Protein AF-0000000072582279 (afdb_homodimer)

Organism: Leptospira interrogans serogroup Icterohaemorrhagiae serovar Lai (strain 56601) (NCBI:txid189518)

Foldseek 3Di:
DPQFAEEEAEVQDDDPQCCLAPLQHDLQCADLEQHGNVVQCCLVRVNHAYEYDYNDPLSVVSHCVVVVSHYHDPPDDGDYYDDSVCSRLLNSLVCHQVRNVVCCVRPPVQVVQQVVDDPPPDLEEEADDPNLEGAGPQEAEEHQEYEYQNPGHDHHDHHEYEYHCEYHYDPEYAEHCEYEYQAYEEEREYAYYHEADHAYEYREYHEECEYDHEHEYHYSEYEHHQEYEEHHEYWAFADPVLDFDWADDPPDIDTSPGRGHTEYHYYQEYEYHQEYEYHRAYEGANEYEDDNYDGHYHFHQQYYPPRDGNDLVVSQVVVQVSQVVVPHGQDPSSNVSSVVRCCVGPVD/DPQFAEEEAEVQDDDPQCCLAPLQHDLQCADLEQHGNVVLCCLVRVNHAYEYDYNDPLSVVSHCVVVVSHYHDPPDDGDYYDDSVCSRLLNSLVCHQVRNVSCCVRPPVQVVQQVVDDPPPPLEEEADDPNLEGAGPQEAEEHQEYEYQNPHHDHHDHHEYEYHCEYAYDPEYAEHLEYEYQADEEEREYAYYNEADHAYEYSEYHEECEYPHAHEYHYSEYEHEQEYAEHREYWAFADPVLDFDWADDPPDIDTSPHRGHTEYHYYQEYEYHQEYEYHRAYEGANAYEDDNYDGHYHFHQQYYPVRDGNDLVVSQVVVQVSQVVVPHGQDPSSNVSSVVSCCVGPVD

Solvent-accessible surface area (backbone atoms only — not comparable to full-atom values): 34045 Å² total; per-residue (Å²): 125,84,80,65,46,33,34,33,43,66,48,63,64,77,58,90,70,37,49,47,71,33,74,86,44,58,69,48,69,45,63,49,26,77,41,21,53,54,56,47,48,43,62,75,34,71,82,34,47,45,25,41,43,48,72,46,64,66,57,40,52,40,49,40,67,79,36,70,89,47,39,73,58,80,87,65,90,62,68,41,73,53,71,65,68,63,58,26,57,57,44,29,57,72,36,22,45,60,33,34,56,51,33,58,74,55,36,63,71,60,43,59,54,48,76,69,46,73,81,65,93,53,63,50,46,72,45,63,53,66,88,37,52,39,61,34,86,64,32,45,74,34,50,59,22,37,37,30,27,73,74,26,40,32,40,38,30,51,49,20,38,34,35,46,64,20,38,44,30,18,24,31,35,38,25,40,50,16,37,39,42,50,20,41,36,36,50,32,28,25,39,29,37,47,20,34,39,15,19,38,38,30,25,30,39,37,29,39,47,19,32,38,52,38,51,34,38,43,29,42,26,41,38,29,35,47,23,40,45,28,49,45,25,28,37,33,26,57,46,92,63,60,44,67,38,54,33,37,52,87,92,42,76,42,76,57,82,32,43,64,36,5,36,42,37,8,36,48,19,36,39,36,62,48,23,33,33,34,51,23,17,25,38,18,35,44,16,36,45,49,50,66,65,49,63,45,56,41,60,57,25,29,33,41,76,76,70,39,69,48,56,64,69,58,50,55,52,51,52,41,55,59,31,47,78,71,78,42,75,77,48,69,52,55,50,50,45,50,49,54,49,44,50,68,70,60,74,102,126,83,79,64,45,33,34,33,42,67,48,62,65,77,58,90,69,36,50,48,69,34,73,84,44,58,67,49,70,45,64,49,27,76,41,22,52,54,57,48,48,42,61,74,36,72,83,33,48,45,26,40,41,47,71,48,65,66,57,40,51,39,49,40,67,76,36,70,88,47,38,74,59,81,88,63,90,61,68,41,72,54,70,64,66,63,58,27,56,59,45,28,56,71,36,22,46,59,34,34,57,52,32,57,72,56,36,62,72,61,42,57,54,48,76,70,46,74,81,64,93,52,59,50,46,73,44,61,52,66,86,37,54,38,59,31,86,65,34,44,71,33,51,60,22,37,38,30,28,72,74,25,41,32,40,39,29,50,47,20,37,35,37,44,61,20,38,44,31,19,26,31,34,38,27,40,52,16,37,38,43,46,18,42,36,36,50,33,28,25,40,28,36,47,21,32,38,15,18,38,36,29,26,31,37,38,27,39,48,20,33,37,49,39,50,35,38,45,27,40,26,40,37,27,36,47,23,39,43,27,49,47,24,28,38,33,26,57,46,95,81,62,45,69,36,52,33,35,51,86,93,43,76,41,77,55,82,31,43,62,34,5,36,40,36,8,35,49,18,33,38,35,58,48,23,35,34,36,53,24,16,26,38,20,34,44,16,36,46,51,50,66,66,49,61,44,57,42,60,60,27,28,35,39,75,77,68,40,66,48,54,64,69,59,48,54,50,31,51,40,54,59,31,47,78,72,77,40,77,78,46,71,53,56,49,50,46,50,50,52,49,43,50,68,70,62,74,105

Radius of gyration: 28.34 Å; Cα contacts (8 Å, |Δi|>4): 1858; chains: 2; bounding box: 59×90×63 Å

pLDDT: mean 94.32, std 7.78, range [50.06, 98.88]

InterPro domains:
  IPR011004 Trimeric LpxA-like superfamily [SSF51161] (150-289)
  IPR023917 UDP-GlcNAc diphosphorylase/GlcNAc-1-P N-acetyltransferase, GlmU, bacterial-type [TIGR03991] (89-342)
  IPR050065 Bifunctional protein GlmU-like [PTHR43584] (123-325)

Secondary structure (DSSP, 8-state):
-----EEEEEESS--TTTGGG-SSS-GGGSBSSSSBHHHHHHHH-TT-EEEEEESSHHHHHHHHHH-TTSEE--S---SEEE-SGGGSHHHHHHHHHHHHHHHHHH-HHHHHHHTT------SEEEES-GGGEEE-TT-EE-TTEEEE-SSS-EEE-TT-EE-TT-EEESSEEE-TT-EEEEEEEESSEEE-TT-EEEEEEES-EE-TT-EE-SSSEEES-EE-SS-EEPTT-EE--B-TT-PPPEEEETTEEEE-S-SB--EEE-TT-EEPTT-EEPTTEEE-TT-EE--SEE-SEE-TTEETTTTEEPPHHHHHHHHHHHHHTTT----HHHHHHHHHHHHHHT--/-----EEEEEESS--TTTGGG-SSS-GGGSBSSSSBHHHHHHHH-TT-EEEEEESSHHHHHHHHHH-TTSEE--S---SEEE-SGGGSHHHHHHHHHHHHHHHHHH-HHHHHHHTT------SSEEES-GGGEEE-TT-EE-TT-EEE-SSS-EEE-TT-EE-TT-EEESSEEE-TT-EEEEEEEESSEEE-TT-EEEEEEES-EE-TT-EE-SSSEEES-EE-SS-EEPTT-EE--B-TT-PPPEEEETTEEEE-S-SB--EEE-TT-EE-TT-EEPTTEEE-TT-EE--SEE-SEE-TTEETTTTEEPPHHHHHHHHHHHHHTTT----HHHHHHHHHHHHHHT--

Sequence (696 aa):
MPKVQRILIDEREVPAGLRSLTRIRSFSEIRNGILNTIQRTKEIYQDAKIFYAHSNSAFQQAFLERNPKLLPYDEKDVDLILSSESCLPWNSIDGIAKNIEVDLELSKDVRKWIRKLKVKSNHFHVVGKSKHLHVHPSATVYPGVVFDTTSGPVIVDKDVKITSFSFIEGPVYIGPNSHIDNARITGATSIGTTCRIGGEVGTCLIGDFTNKHHEGFLGHSVLGNWVNIGALATTSDLKNNYGVVKIREEQDECITGSIKFGSVIGDYCKIAIGVMLNTGTVIDFGSNVVSSRIGGYISPFTWAESGQPYILDLFLRDARKIMARRNRELTLSETELIRILYESKVKKMPKVQRILIDEREVPAGLRSLTRIRSFSEIRNGILNTIQRTKEIYQDAKIFYAHSNSAFQQAFLERNPKLLPYDEKDVDLILSSESCLPWNSIDGIAKNIEVDLELSKDVRKWIRKLKVKSNHFHVVGKSKHLHVHPSATVYPGVVFDTTSGPVIVDKDVKITSFSFIEGPVYIGPNSHIDNARITGATSIGTTCRIGGEVGTCLIGDFTNKHHEGFLGHSVLGNWVNIGALATTSDLKNNYGVVKIREEQDECITGSIKFGSVIGDYCKIAIGVMLNTGTVIDFGSNVVSSRIGGYISPFTWAESGQPYILDLFLRDARKIMARRNRELTLSETELIRILYESKVKK

Nearest PDB structures (foldseek):
  5z09-assembly2_E-2  TM=6.503E-01  e=3.707E-10  Sulfurisphaera tokodaii str. 7
  5z0a-assembly2_C-3  TM=6.595E-01  e=1.941E-10  Sulfurisphaera tokodaii str. 7
  5z0a-assembly2_F  TM=6.295E-01  e=1.672E-10  Sulfurisphaera tokodaii str. 7
  5z09-assembly1_F-3  TM=6.199E-01  e=1.757E-10  Sulfurisphaera tokodaii str. 7
  5z0a-assembly1_E-2  TM=6.309E-01  e=2.253E-10  Sulfurisphaera tokodaii str. 7

Structure (mmCIF, N/CA/C/O backbone):
data_AF-0000000072582279-model_v1
#
loop_
_entity.id
_entity.type
_entity.pdbx_description
1 polymer 'Glucose-1-phosphate thymidylyltransferase'
#
loop_
_atom_site.group_PDB
_atom_site.id
_atom_site.type_symbol
_atom_site.label_atom_id
_atom_site.label_alt_id
_atom_site.label_comp_id
_atom_site.label_asym_id
_atom_site.label_entity_id
_atom_site.label_seq_id
_atom_site.pdbx_PDB_ins_code
_atom_site.Cartn_x
_atom_site.Cartn_y
_atom_site.Cartn_z
_atom_site.occupancy
_atom_site.B_iso_or_equiv
_atom_site.auth_seq_id
_atom_site.auth_comp_id
_atom_site.auth_asym_id
_atom_site.auth_atom_id
_atom_site.pdbx_PDB_model_num
ATOM 1 N N . MET A 1 1 ? -16.953 -24.469 -35.531 1 50.06 1 MET A N 1
ATOM 2 C CA . MET A 1 1 ? -15.531 -24.422 -35.219 1 50.06 1 MET A CA 1
ATOM 3 C C . MET A 1 1 ? -14.984 -25.828 -35 1 50.06 1 MET A C 1
ATOM 5 O O . MET A 1 1 ? -15.656 -26.672 -34.406 1 50.06 1 MET A O 1
ATOM 9 N N . PRO A 1 2 ? -14.031 -26.234 -35.812 1 64.12 2 PRO A N 1
ATOM 10 C CA . PRO A 1 2 ? -13.57 -27.625 -35.75 1 64.12 2 PRO A CA 1
ATOM 11 C C . PRO A 1 2 ? -13.281 -28.078 -34.312 1 64.12 2 PRO A C 1
ATOM 13 O O . PRO A 1 2 ? -12.922 -27.266 -33.469 1 64.12 2 PRO A O 1
ATOM 16 N N . LYS A 1 3 ? -13.773 -29.172 -33.969 1 85.5 3 LYS A N 1
ATOM 17 C CA . LYS A 1 3 ? -13.68 -29.766 -32.656 1 85.5 3 LYS A CA 1
ATOM 18 C C . LYS A 1 3 ? -12.227 -29.922 -32.219 1 85.5 3 LYS A C 1
ATOM 20 O O . LYS A 1 3 ? -11.406 -30.453 -32.938 1 85.5 3 LYS A O 1
ATOM 25 N N . VAL A 1 4 ? -11.688 -29.203 -31.266 1 94.62 4 VAL A N 1
ATOM 26 C CA . VAL A 1 4 ? -10.352 -29.328 -30.688 1 94.62 4 VAL A CA 1
ATOM 27 C C . VAL A 1 4 ? -10.188 -30.719 -30.078 1 94.62 4 VAL A C 1
ATOM 29 O O . VAL A 1 4 ? -10.836 -31.031 -29.078 1 94.62 4 VAL A O 1
ATOM 32 N N . GLN A 1 5 ? -9.305 -31.531 -30.734 1 95.69 5 GLN A N 1
ATOM 33 C CA . GLN A 1 5 ? -9.141 -32.906 -30.266 1 95.69 5 GLN A CA 1
ATOM 34 C C . GLN A 1 5 ? -7.711 -33.156 -29.781 1 95.69 5 GLN A C 1
ATOM 36 O O . GLN A 1 5 ? -7.469 -34.031 -28.969 1 95.69 5 GLN A O 1
ATOM 41 N N . ARG A 1 6 ? -6.848 -32.469 -30.328 1 97.81 6 ARG A N 1
ATOM 42 C CA . ARG A 1 6 ? -5.438 -32.625 -29.984 1 97.81 6 ARG A CA 1
ATOM 43 C C . ARG A 1 6 ? -4.84 -31.281 -29.531 1 97.81 6 ARG A C 1
ATOM 45 O O . ARG A 1 6 ? -4.828 -30.312 -30.297 1 97.81 6 ARG A O 1
ATOM 52 N N . ILE A 1 7 ? -4.305 -31.266 -28.344 1 98.25 7 ILE A N 1
ATOM 53 C CA . ILE A 1 7 ? -3.762 -30.031 -27.766 1 98.25 7 ILE A CA 1
ATOM 54 C C . ILE A 1 7 ? -2.303 -30.266 -27.375 1 98.25 7 ILE A C 1
ATOM 56 O O . ILE A 1 7 ? -1.956 -31.312 -26.812 1 98.25 7 ILE A O 1
ATOM 60 N N . LEU A 1 8 ? -1.456 -29.297 -27.641 1 98.19 8 LEU A N 1
ATOM 61 C CA . LEU A 1 8 ? -0.039 -29.422 -27.328 1 98.19 8 LEU A CA 1
ATOM 62 C C . LEU A 1 8 ? 0.386 -28.344 -26.312 1 98.19 8 LEU A C 1
ATOM 64 O O . LEU A 1 8 ? 0.088 -27.156 -26.5 1 98.19 8 LEU A O 1
ATOM 68 N N . ILE A 1 9 ? 1.001 -28.766 -25.281 1 97.75 9 ILE A N 1
ATOM 69 C CA . ILE A 1 9 ? 1.79 -27.891 -24.406 1 97.75 9 ILE A CA 1
ATOM 70 C C . ILE A 1 9 ? 3.248 -27.891 -24.859 1 97.75 9 ILE A C 1
ATOM 72 O O . ILE A 1 9 ? 3.982 -28.859 -24.609 1 97.75 9 ILE A O 1
ATOM 76 N N . ASP A 1 10 ? 3.613 -26.828 -25.547 1 95.19 10 ASP A N 1
ATOM 77 C CA . ASP A 1 10 ? 4.949 -26.75 -26.125 1 95.19 10 ASP A CA 1
ATOM 78 C C . ASP A 1 10 ? 5.887 -25.938 -25.234 1 95.19 10 ASP A C 1
ATOM 80 O O . ASP A 1 10 ? 5.824 -24.719 -25.203 1 95.19 10 ASP A O 1
ATOM 84 N N . GLU A 1 11 ? 6.789 -26.625 -24.516 1 95.56 11 GLU A N 1
ATOM 85 C CA . GLU A 1 11 ? 7.742 -25.969 -23.625 1 95.56 11 GLU A CA 1
ATOM 86 C C . GLU A 1 11 ? 9.18 -26.281 -24.031 1 95.56 11 GLU A C 1
ATOM 88 O O . GLU A 1 11 ? 10.062 -26.406 -23.188 1 95.56 11 GLU A O 1
ATOM 93 N N . ARG A 1 12 ? 9.477 -26.469 -25.266 1 93.44 12 ARG A N 1
ATOM 94 C CA . ARG A 1 12 ? 10.828 -26.672 -25.781 1 93.44 12 ARG A CA 1
ATOM 95 C C . ARG A 1 12 ? 11.664 -25.406 -25.625 1 93.44 12 ARG A C 1
ATOM 97 O O . ARG A 1 12 ? 12.891 -25.484 -25.547 1 93.44 12 ARG A O 1
ATOM 104 N N . GLU A 1 13 ? 10.945 -24.297 -25.5 1 92.25 13 GLU A N 1
ATOM 105 C CA . GLU A 1 13 ? 11.555 -23.031 -25.156 1 92.25 13 GLU A CA 1
ATOM 106 C C . GLU A 1 13 ? 10.766 -22.312 -24.062 1 92.25 13 GLU A C 1
ATOM 108 O O . GLU A 1 13 ? 9.531 -22.25 -24.109 1 92.25 13 GLU A O 1
ATOM 113 N N . VAL A 1 14 ? 11.477 -21.828 -23.094 1 92.25 14 VAL A N 1
ATOM 114 C CA . VAL A 1 14 ? 10.852 -21.062 -22.031 1 92.25 14 VAL A CA 1
ATOM 115 C C . VAL A 1 14 ? 11.234 -19.594 -22.156 1 92.25 14 VAL A C 1
ATOM 117 O O . VAL A 1 14 ? 12.414 -19.25 -22.172 1 92.25 14 VAL A O 1
ATOM 120 N N . PRO A 1 15 ? 10.266 -18.797 -22.25 1 94.62 15 PRO A N 1
ATOM 121 C CA . PRO A 1 15 ? 10.594 -17.375 -22.422 1 94.62 15 PRO A CA 1
ATOM 122 C C . PRO A 1 15 ? 11.195 -16.75 -21.172 1 94.62 15 PRO A C 1
ATOM 124 O O . PRO A 1 15 ? 10.945 -17.219 -20.062 1 94.62 15 PRO A O 1
ATOM 127 N N . ALA A 1 16 ? 11.922 -15.625 -21.422 1 95 16 ALA A N 1
ATOM 128 C CA . ALA A 1 16 ? 12.398 -14.812 -20.312 1 95 16 ALA A CA 1
ATOM 129 C C . ALA A 1 16 ? 11.234 -14.289 -19.484 1 95 16 ALA A C 1
ATOM 131 O O . ALA A 1 16 ? 10.203 -13.891 -20.031 1 95 16 ALA A O 1
ATOM 132 N N . GLY A 1 17 ? 11.43 -14.289 -18.203 1 95.88 17 GLY A N 1
ATOM 133 C CA . GLY A 1 17 ? 10.391 -13.852 -17.281 1 95.88 17 GLY A CA 1
ATOM 134 C C . GLY A 1 17 ? 9.68 -15 -16.594 1 95.88 17 GLY A C 1
ATOM 135 O O . GLY A 1 17 ? 9.086 -14.82 -15.531 1 95.88 17 GLY A O 1
ATOM 136 N N . LEU A 1 18 ? 9.766 -16.156 -17.203 1 97.19 18 LEU A N 1
ATOM 137 C CA . LEU A 1 18 ? 9.008 -17.281 -16.688 1 97.19 18 LEU A CA 1
ATOM 138 C C . LEU A 1 18 ? 9.945 -18.344 -16.109 1 97.19 18 LEU A C 1
ATOM 140 O O . LEU A 1 18 ? 9.508 -19.266 -15.422 1 97.19 18 LEU A O 1
ATOM 144 N N . ARG A 1 19 ? 11.227 -18.219 -16.328 1 96.62 19 ARG A N 1
ATOM 145 C CA . ARG A 1 19 ? 12.195 -19.266 -16.016 1 96.62 19 ARG A CA 1
ATOM 146 C C . ARG A 1 19 ? 12.258 -19.516 -14.516 1 96.62 19 ARG A C 1
ATOM 148 O O . ARG A 1 19 ? 12.266 -20.672 -14.07 1 96.62 19 ARG A O 1
ATOM 155 N N . SER A 1 20 ? 12.219 -18.438 -13.766 1 97.44 20 SER A N 1
ATOM 156 C CA . SER A 1 20 ? 12.367 -18.562 -12.32 1 97.44 20 SER A CA 1
ATOM 157 C C . SER A 1 20 ? 11.211 -19.328 -11.703 1 97.44 20 SER A C 1
ATOM 159 O O . SER A 1 20 ? 11.336 -19.891 -10.609 1 97.44 20 SER A O 1
ATOM 161 N N . LEU A 1 21 ? 10.094 -19.422 -12.391 1 97.69 21 LEU A N 1
ATOM 162 C CA . LEU A 1 21 ? 8.906 -20.094 -11.875 1 97.69 21 LEU A CA 1
ATOM 163 C C . LEU A 1 21 ? 8.797 -21.5 -12.43 1 97.69 21 LEU A C 1
ATOM 165 O O . LEU A 1 21 ? 7.941 -22.281 -12 1 97.69 21 LEU A O 1
ATOM 169 N N . THR A 1 22 ? 9.68 -21.812 -13.414 1 97.44 22 THR A N 1
ATOM 170 C CA . THR A 1 22 ? 9.508 -23.062 -14.133 1 97.44 22 THR A CA 1
ATOM 171 C C . THR A 1 22 ? 10.797 -23.875 -14.133 1 97.44 22 THR A C 1
ATOM 173 O O . THR A 1 22 ? 11.109 -24.562 -15.117 1 97.44 22 THR A O 1
ATOM 176 N N . ARG A 1 23 ? 11.5 -23.734 -13.094 1 97.25 23 ARG A N 1
ATOM 177 C CA . ARG A 1 23 ? 12.766 -24.438 -13.031 1 97.25 23 ARG A CA 1
ATOM 178 C C . ARG A 1 23 ? 12.547 -25.953 -12.961 1 97.25 23 ARG A C 1
ATOM 180 O O . ARG A 1 23 ? 13.305 -26.719 -13.547 1 97.25 23 ARG A O 1
ATOM 187 N N . ILE A 1 24 ? 11.5 -26.375 -12.25 1 96.69 24 ILE A N 1
ATOM 188 C CA . ILE A 1 24 ? 11.305 -27.828 -12.133 1 96.69 24 ILE A CA 1
ATOM 189 C C . ILE A 1 24 ? 9.828 -28.172 -12.352 1 96.69 24 ILE A C 1
ATOM 191 O O . ILE A 1 24 ? 9.383 -29.25 -11.984 1 96.69 24 ILE A O 1
ATOM 195 N N . ARG A 1 25 ? 9.102 -27.234 -12.828 1 95.88 25 ARG A N 1
ATOM 196 C CA . ARG A 1 25 ? 7.695 -27.453 -13.148 1 95.88 25 ARG A CA 1
ATOM 197 C C . ARG A 1 25 ? 7.301 -26.703 -14.414 1 95.88 25 ARG A C 1
ATOM 199 O O . ARG A 1 25 ? 7.914 -25.688 -14.75 1 95.88 25 ARG A O 1
ATOM 206 N N . SER A 1 26 ? 6.277 -27.219 -15.047 1 97.31 26 SER A N 1
ATOM 207 C CA . SER A 1 26 ? 5.781 -26.578 -16.266 1 97.31 26 SER A CA 1
ATOM 208 C C . SER A 1 26 ? 4.941 -25.344 -15.945 1 97.31 26 SER A C 1
ATOM 210 O O . SER A 1 26 ? 4.238 -25.312 -14.938 1 97.31 26 SER A O 1
ATOM 212 N N . PHE A 1 27 ? 4.957 -24.375 -16.875 1 97.5 27 PHE A N 1
ATOM 213 C CA . PHE A 1 27 ? 4.066 -23.234 -16.734 1 97.5 27 PHE A CA 1
ATOM 214 C C . PHE A 1 27 ? 2.613 -23.672 -16.641 1 97.5 27 PHE A C 1
ATOM 216 O O . PHE A 1 27 ? 1.8 -23.031 -15.984 1 97.5 27 PHE A O 1
ATOM 223 N N . SER A 1 28 ? 2.293 -24.797 -17.25 1 97.69 28 SER A N 1
ATOM 224 C CA . SER A 1 28 ? 0.921 -25.281 -17.359 1 97.69 28 SER A CA 1
ATOM 225 C C . SER A 1 28 ? 0.442 -25.859 -16.031 1 97.69 28 SER A C 1
ATOM 227 O O . SER A 1 28 ? -0.752 -26.109 -15.844 1 97.69 28 SER A O 1
ATOM 229 N N . GLU A 1 29 ? 1.365 -26.047 -15.094 1 97.62 29 GLU A N 1
ATOM 230 C CA . GLU A 1 29 ? 1.036 -26.578 -13.781 1 97.62 29 GLU A CA 1
ATOM 231 C C . GLU A 1 29 ? 0.858 -25.469 -12.758 1 97.62 29 GLU A C 1
ATOM 233 O O . GLU A 1 29 ? 0.489 -25.734 -11.609 1 97.62 29 GLU A O 1
ATOM 238 N N . ILE A 1 30 ? 1.128 -24.234 -13.102 1 97.56 30 ILE A N 1
ATOM 239 C CA . ILE A 1 30 ? 1.021 -23.094 -12.195 1 97.56 30 ILE A CA 1
ATOM 240 C C . ILE A 1 30 ? -0.436 -22.641 -12.094 1 97.56 30 ILE A C 1
ATOM 242 O O . ILE A 1 30 ? -1.068 -22.344 -13.102 1 97.56 30 ILE A O 1
ATOM 246 N N . ARG A 1 31 ? -0.954 -22.656 -10.938 1 97.31 31 ARG A N 1
ATOM 247 C CA . ARG A 1 31 ? -2.303 -22.141 -10.727 1 97.31 31 ARG A CA 1
ATOM 248 C C . ARG A 1 31 ? -2.367 -20.641 -10.992 1 97.31 31 ARG A C 1
ATOM 250 O O . ARG A 1 31 ? -1.518 -19.891 -10.516 1 97.31 31 ARG A O 1
ATOM 257 N N . ASN A 1 32 ? -3.322 -20.172 -11.719 1 96.62 32 ASN A N 1
ATOM 258 C CA . ASN A 1 32 ? -3.453 -18.734 -11.992 1 96.62 32 ASN A CA 1
ATOM 259 C C . ASN A 1 32 ? -4.891 -18.266 -11.805 1 96.62 32 ASN A C 1
ATOM 261 O O . ASN A 1 32 ? -5.262 -17.203 -12.297 1 96.62 32 ASN A O 1
ATOM 265 N N . GLY A 1 33 ? -5.727 -18.922 -11.195 1 97.56 33 GLY A N 1
ATOM 266 C CA . GLY A 1 33 ? -7.086 -18.734 -10.711 1 97.56 33 GLY A CA 1
ATOM 267 C C . GLY A 1 33 ? -7.496 -19.75 -9.664 1 97.56 33 GLY A C 1
ATOM 268 O O . GLY A 1 33 ? -6.914 -19.797 -8.578 1 97.56 33 GLY A O 1
ATOM 269 N N . ILE A 1 34 ? -8.516 -20.516 -9.984 1 98.12 34 ILE A N 1
ATOM 270 C CA . ILE A 1 34 ? -8.844 -21.688 -9.172 1 98.12 34 ILE A CA 1
ATOM 271 C C . ILE A 1 34 ? -8.125 -22.922 -9.727 1 98.12 34 ILE A C 1
ATOM 273 O O . ILE A 1 34 ? -7.68 -23.781 -8.969 1 98.12 34 ILE A O 1
ATOM 277 N N . LEU A 1 35 ? -7.934 -22.828 -11.031 1 97.88 35 LEU A N 1
ATOM 278 C CA . LEU A 1 35 ? -7.336 -23.922 -11.789 1 97.88 35 LEU A CA 1
ATOM 279 C C . LEU A 1 35 ? -6 -23.5 -12.391 1 97.88 35 LEU A C 1
ATOM 281 O O . LEU A 1 35 ? -5.723 -22.312 -12.523 1 97.88 35 LEU A O 1
ATOM 285 N N . ASN A 1 36 ? -5.164 -24.516 -12.68 1 97.19 36 ASN A N 1
ATOM 286 C CA . ASN A 1 36 ? -4.027 -24.266 -13.562 1 97.19 36 ASN A CA 1
ATOM 287 C C . ASN A 1 36 ? -4.398 -24.484 -15.023 1 97.19 36 ASN A C 1
ATOM 289 O O . ASN A 1 36 ? -5.539 -24.828 -15.336 1 97.19 36 ASN A O 1
ATOM 293 N N . THR A 1 37 ? -3.465 -24.234 -15.906 1 96.56 37 THR A N 1
ATOM 294 C CA . THR A 1 37 ? -3.729 -24.266 -17.344 1 96.56 37 THR A CA 1
ATOM 295 C C . THR A 1 37 ? -4.16 -25.656 -17.781 1 96.56 37 THR A C 1
ATOM 297 O O . THR A 1 37 ? -5.062 -25.797 -18.609 1 96.56 37 THR A O 1
ATOM 300 N N . ILE A 1 38 ? -3.551 -26.719 -17.266 1 96.88 38 ILE A N 1
ATOM 301 C CA . ILE A 1 38 ? -3.893 -28.094 -17.625 1 96.88 38 ILE A CA 1
ATOM 302 C C . ILE A 1 38 ? -5.332 -28.391 -17.203 1 96.88 38 ILE A C 1
ATOM 304 O O . ILE A 1 38 ? -6.129 -28.875 -18 1 96.88 38 ILE A O 1
ATOM 308 N N . GLN A 1 39 ? -5.668 -28.078 -16 1 96.38 39 GLN A N 1
ATOM 309 C CA . GLN A 1 39 ? -6.996 -28.344 -15.453 1 96.38 39 GLN A CA 1
ATOM 310 C C . GLN A 1 39 ? -8.07 -27.578 -16.234 1 96.38 39 GLN A C 1
ATOM 312 O O . GLN A 1 39 ? -9.102 -28.156 -16.578 1 96.38 39 GLN A O 1
ATOM 317 N N . ARG A 1 40 ? -7.836 -26.344 -16.516 1 96.5 40 ARG A N 1
ATOM 318 C CA . ARG A 1 40 ? -8.781 -25.531 -17.25 1 96.5 40 ARG A CA 1
ATOM 319 C C . ARG A 1 40 ? -9 -26.078 -18.656 1 96.5 40 ARG A C 1
ATOM 321 O O . ARG A 1 40 ? -10.133 -26.141 -19.141 1 96.5 40 ARG A O 1
ATOM 328 N N . THR A 1 41 ? -7.887 -26.422 -19.297 1 96 41 THR A N 1
ATOM 329 C CA . THR A 1 41 ? -7.949 -26.969 -20.641 1 96 41 THR A CA 1
ATOM 330 C C . THR A 1 41 ? -8.781 -28.25 -20.656 1 96 41 THR A C 1
ATOM 332 O O . THR A 1 41 ? -9.602 -28.453 -21.562 1 96 41 THR A O 1
ATOM 335 N N . LYS A 1 42 ? -8.602 -29.047 -19.656 1 95.25 42 LYS A N 1
ATOM 336 C CA . LYS A 1 42 ? -9.344 -30.297 -19.562 1 95.25 42 LYS A CA 1
ATOM 337 C C . LYS A 1 42 ? -10.836 -30.047 -19.344 1 95.25 42 LYS A C 1
ATOM 339 O O . LYS A 1 42 ? -11.68 -30.781 -19.844 1 95.25 42 LYS A O 1
ATOM 344 N N . GLU A 1 43 ? -11.133 -28.969 -18.562 1 95.06 43 GLU A N 1
ATOM 345 C CA . GLU A 1 43 ? -12.531 -28.625 -18.328 1 95.06 43 GLU A CA 1
ATOM 346 C C . GLU A 1 43 ? -13.188 -28.125 -19.609 1 95.06 43 GLU A C 1
ATOM 348 O O . GLU A 1 43 ? -14.367 -28.406 -19.859 1 95.06 43 GLU A O 1
ATOM 353 N N . ILE A 1 44 ? -12.484 -27.438 -20.406 1 95.06 44 ILE A N 1
ATOM 354 C CA . ILE A 1 44 ? -13.016 -26.844 -21.641 1 95.06 44 ILE A CA 1
ATOM 355 C C . ILE A 1 44 ? -13.094 -27.906 -22.734 1 95.06 44 ILE A C 1
ATOM 357 O O . ILE A 1 44 ? -14.102 -28 -23.438 1 95.06 44 ILE A O 1
ATOM 361 N N . TYR A 1 45 ? -12.016 -28.703 -22.828 1 95.31 45 TYR A N 1
ATOM 362 C CA . TYR A 1 45 ? -11.922 -29.719 -23.875 1 95.31 45 TYR A CA 1
ATOM 363 C C . TYR A 1 45 ? -11.859 -31.125 -23.266 1 95.31 45 TYR A C 1
ATOM 365 O O . TYR A 1 45 ? -10.805 -31.75 -23.266 1 95.31 45 TYR A O 1
ATOM 373 N N . GLN A 1 46 ? -12.875 -31.688 -22.906 1 92.19 46 GLN A N 1
ATOM 374 C CA . GLN A 1 46 ? -12.977 -32.906 -22.094 1 92.19 46 GLN A CA 1
ATOM 375 C C . GLN A 1 46 ? -12.508 -34.125 -22.875 1 92.19 46 GLN A C 1
ATOM 377 O O . GLN A 1 46 ? -11.922 -35.031 -22.312 1 92.19 46 GLN A O 1
ATOM 382 N N . ASP A 1 47 ? -12.664 -34.031 -24.156 1 93.5 47 ASP A N 1
ATOM 383 C CA . ASP A 1 47 ? -12.375 -35.219 -24.953 1 93.5 47 ASP A CA 1
ATOM 384 C C . ASP A 1 47 ? -11.031 -35.094 -25.672 1 93.5 47 ASP A C 1
ATOM 386 O O . ASP A 1 47 ? -10.586 -36.031 -26.344 1 93.5 47 ASP A O 1
ATOM 390 N N . ALA A 1 48 ? -10.461 -34 -25.422 1 96.5 48 ALA A N 1
ATOM 391 C CA . ALA A 1 48 ? -9.227 -33.75 -26.172 1 96.5 48 ALA A CA 1
ATOM 392 C C . ALA A 1 48 ? -8.047 -34.5 -25.531 1 96.5 48 ALA A C 1
ATOM 394 O O . ALA A 1 48 ? -7.973 -34.625 -24.312 1 96.5 48 ALA A O 1
ATOM 395 N N . LYS A 1 49 ? -7.137 -34.969 -26.375 1 97.31 49 LYS A N 1
ATOM 396 C CA . LYS A 1 49 ? -5.848 -35.469 -25.922 1 97.31 49 LYS A CA 1
ATOM 397 C C . LYS A 1 49 ? -4.84 -34.312 -25.75 1 97.31 49 LYS A C 1
ATOM 399 O O . LYS A 1 49 ? -4.715 -33.469 -26.625 1 97.31 49 LYS A O 1
ATOM 404 N N . ILE A 1 50 ? -4.164 -34.344 -24.672 1 97.94 50 ILE A N 1
ATOM 405 C CA . ILE A 1 50 ? -3.186 -33.281 -24.391 1 97.94 50 ILE A CA 1
ATOM 406 C C . ILE A 1 50 ? -1.774 -33.875 -24.469 1 97.94 50 ILE A C 1
ATOM 408 O O . ILE A 1 50 ? -1.481 -34.875 -23.812 1 97.94 50 ILE A O 1
ATOM 412 N N . PHE A 1 51 ? -0.948 -33.25 -25.266 1 98.19 51 PHE A N 1
ATOM 413 C CA . PHE A 1 51 ? 0.435 -33.656 -25.469 1 98.19 51 PHE A CA 1
ATOM 414 C C . PHE A 1 51 ? 1.4 -32.656 -24.859 1 98.19 51 PHE A C 1
ATOM 416 O O . PHE A 1 51 ? 1.073 -31.469 -24.734 1 98.19 51 PHE A O 1
ATOM 423 N N . TYR A 1 52 ? 2.564 -33.156 -24.5 1 97.75 52 TYR A N 1
ATOM 424 C CA . TYR A 1 52 ? 3.59 -32.312 -23.891 1 97.75 52 TYR A CA 1
ATOM 425 C C . TYR A 1 52 ? 4.938 -32.531 -24.562 1 97.75 52 TYR A C 1
ATOM 427 O O . TYR A 1 52 ? 5.316 -33.656 -24.875 1 97.75 52 TYR A O 1
ATOM 435 N N . ALA A 1 53 ? 5.625 -31.422 -24.812 1 96.62 53 ALA A N 1
ATOM 436 C CA . ALA A 1 53 ? 6.977 -31.469 -25.359 1 96.62 53 ALA A CA 1
ATOM 437 C C . ALA A 1 53 ? 7.922 -30.562 -24.594 1 96.62 53 ALA A C 1
ATOM 439 O O . ALA A 1 53 ? 7.586 -29.406 -24.297 1 96.62 53 ALA A O 1
ATOM 440 N N . HIS A 1 54 ? 9.07 -31.094 -24.188 1 96 54 HIS A N 1
ATOM 441 C CA . HIS A 1 54 ? 10.141 -30.344 -23.547 1 96 54 HIS A CA 1
ATOM 442 C C . HIS A 1 54 ? 11.5 -30.719 -24.125 1 96 54 HIS A C 1
ATOM 444 O O . HIS A 1 54 ? 11.719 -31.875 -24.5 1 96 54 HIS A O 1
ATOM 450 N N . SER A 1 55 ? 12.461 -29.781 -24.188 1 94.06 55 SER A N 1
ATOM 451 C CA . SER A 1 55 ? 13.781 -30.047 -24.75 1 94.06 55 SER A CA 1
ATOM 452 C C . SER A 1 55 ? 14.617 -30.906 -23.812 1 94.06 55 SER A C 1
ATOM 454 O O . SER A 1 55 ? 15.523 -31.609 -24.25 1 94.06 55 SER A O 1
ATOM 456 N N . ASN A 1 56 ? 14.383 -30.812 -22.531 1 94.75 56 ASN A N 1
ATOM 457 C CA . ASN A 1 56 ? 15.078 -31.609 -21.516 1 94.75 56 ASN A CA 1
ATOM 458 C C . ASN A 1 56 ? 14.32 -32.906 -21.188 1 94.75 56 ASN A C 1
ATOM 460 O O . ASN A 1 56 ? 13.211 -32.844 -20.656 1 94.75 56 ASN A O 1
ATOM 464 N N . SER A 1 57 ? 14.938 -34 -21.391 1 94.94 57 SER A N 1
ATOM 465 C CA . SER A 1 57 ? 14.297 -35.312 -21.25 1 94.94 57 SER A CA 1
ATOM 466 C C . SER A 1 57 ? 13.93 -35.562 -19.781 1 94.94 57 SER A C 1
ATOM 468 O O . SER A 1 57 ? 12.891 -36.156 -19.5 1 94.94 57 SER A O 1
ATOM 470 N N . ALA A 1 58 ? 14.773 -35.156 -18.922 1 96.19 58 ALA A N 1
ATOM 471 C CA . ALA A 1 58 ? 14.484 -35.344 -17.5 1 96.19 58 ALA A CA 1
ATOM 472 C C . ALA A 1 58 ? 13.25 -34.562 -17.078 1 96.19 58 ALA A C 1
ATOM 474 O O . ALA A 1 58 ? 12.422 -35.031 -16.312 1 96.19 58 ALA A O 1
ATOM 475 N N . PHE A 1 59 ? 13.148 -33.344 -17.562 1 97.19 59 PHE A N 1
ATOM 476 C CA . PHE A 1 59 ? 12 -32.5 -17.266 1 97.19 59 PHE A CA 1
ATOM 477 C C . PHE A 1 59 ? 10.719 -33.125 -17.828 1 97.19 59 PHE A C 1
ATOM 479 O O . PHE A 1 59 ? 9.703 -33.156 -17.141 1 97.19 59 PHE A O 1
ATOM 486 N N . GLN A 1 60 ? 10.867 -33.562 -19.047 1 96.12 60 GLN A N 1
ATOM 487 C CA . GLN A 1 60 ? 9.719 -34.219 -19.703 1 96.12 60 GLN A CA 1
ATOM 488 C C . GLN A 1 60 ? 9.219 -35.406 -18.891 1 96.12 60 GLN A C 1
ATOM 490 O O . GLN A 1 60 ? 8.016 -35.562 -18.688 1 96.12 60 GLN A O 1
ATOM 495 N N . GLN A 1 61 ? 10.109 -36.188 -18.484 1 94.75 61 GLN A N 1
ATOM 496 C CA . GLN A 1 61 ? 9.758 -37.375 -17.703 1 94.75 61 GLN A CA 1
ATOM 497 C C . GLN A 1 61 ? 9.078 -37 -16.391 1 94.75 61 GLN A C 1
ATOM 499 O O . GLN A 1 61 ? 8.047 -37.562 -16.031 1 94.75 61 GLN A O 1
ATOM 504 N N . ALA A 1 62 ? 9.664 -36.062 -15.664 1 96.31 62 ALA A N 1
ATOM 505 C CA . ALA A 1 62 ? 9.109 -35.625 -14.391 1 96.31 62 ALA A CA 1
ATOM 506 C C . ALA A 1 62 ? 7.695 -35.062 -14.57 1 96.31 62 ALA A C 1
ATOM 508 O O . ALA A 1 62 ? 6.809 -35.344 -13.758 1 96.31 62 ALA A O 1
ATOM 509 N N . PHE A 1 63 ? 7.543 -34.312 -15.609 1 97.12 63 PHE A N 1
ATOM 510 C CA . PHE A 1 63 ? 6.242 -33.719 -15.914 1 97.12 63 PHE A CA 1
ATOM 511 C C . PHE A 1 63 ? 5.199 -34.812 -16.156 1 97.12 63 PHE A C 1
ATOM 513 O O . PHE A 1 63 ? 4.094 -34.75 -15.617 1 97.12 63 PHE A O 1
ATOM 520 N N . LEU A 1 64 ? 5.488 -35.75 -16.953 1 96.5 64 LEU A N 1
ATOM 521 C CA . LEU A 1 64 ? 4.539 -36.781 -17.328 1 96.5 64 LEU A CA 1
ATOM 522 C C . LEU A 1 64 ? 4.242 -37.688 -16.156 1 96.5 64 LEU A C 1
ATOM 524 O O . LEU A 1 64 ? 3.152 -38.281 -16.062 1 96.5 64 LEU A O 1
ATOM 528 N N . GLU A 1 65 ? 5.203 -37.812 -15.227 1 95.62 65 GLU A N 1
ATOM 529 C CA . GLU A 1 65 ? 4.953 -38.531 -13.992 1 95.62 65 GLU A CA 1
ATOM 530 C C . GLU A 1 65 ? 3.889 -37.844 -13.148 1 95.62 65 GLU A C 1
ATOM 532 O O . GLU A 1 65 ? 3.029 -38.5 -12.555 1 95.62 65 GLU A O 1
ATOM 537 N N . ARG A 1 66 ? 3.939 -36.531 -13.102 1 94.56 66 ARG A N 1
ATOM 538 C CA . ARG A 1 66 ? 3.002 -35.75 -12.305 1 94.56 66 ARG A CA 1
ATOM 539 C C . ARG A 1 66 ? 1.644 -35.656 -12.992 1 94.56 66 ARG A C 1
ATOM 541 O O . ARG A 1 66 ? 0.633 -35.375 -12.344 1 94.56 66 ARG A O 1
ATOM 548 N N . ASN A 1 67 ? 1.71 -35.812 -14.328 1 96.56 67 ASN A N 1
ATOM 549 C CA . ASN A 1 67 ? 0.498 -35.719 -15.133 1 96.56 67 ASN A CA 1
ATOM 550 C C . ASN A 1 67 ? 0.307 -36.969 -15.992 1 96.56 67 ASN A C 1
ATOM 552 O O . ASN A 1 67 ? 0.405 -36.906 -17.219 1 96.56 67 ASN A O 1
ATOM 556 N N . PRO A 1 68 ? -0.126 -38.031 -15.414 1 95.5 68 PRO A N 1
ATOM 557 C CA . PRO A 1 68 ? -0.117 -39.344 -16.094 1 95.5 68 PRO A CA 1
ATOM 558 C C . PRO A 1 68 ? -1.15 -39.438 -17.219 1 95.5 68 PRO A C 1
ATOM 560 O O . PRO A 1 68 ? -1.062 -40.312 -18.078 1 95.5 68 PRO A O 1
ATOM 563 N N . LYS A 1 69 ? -2.125 -38.562 -17.25 1 95.38 69 LYS A N 1
ATOM 564 C CA . LYS A 1 69 ? -3.158 -38.625 -18.281 1 95.38 69 LYS A CA 1
ATOM 565 C C . LYS A 1 69 ? -2.697 -37.906 -19.547 1 95.38 69 LYS A C 1
ATOM 567 O O . LYS A 1 69 ? -3.367 -37.969 -20.578 1 95.38 69 LYS A O 1
ATOM 572 N N . LEU A 1 70 ? -1.622 -37.25 -19.5 1 97.56 70 LEU A N 1
ATOM 573 C CA . LEU A 1 70 ? -1.095 -36.531 -20.656 1 97.56 70 LEU A CA 1
ATOM 574 C C . LEU A 1 70 ? -0.083 -37.406 -21.406 1 97.56 70 LEU A C 1
ATOM 576 O O . LEU A 1 70 ? 0.474 -38.344 -20.828 1 97.56 70 LEU A O 1
ATOM 580 N N . LEU A 1 71 ? 0.159 -37.062 -22.672 1 97.44 71 LEU A N 1
ATOM 581 C CA . LEU A 1 71 ? 0.988 -37.906 -23.547 1 97.44 71 LEU A CA 1
ATOM 582 C C . LEU A 1 71 ? 2.195 -37.125 -24.047 1 97.44 71 LEU A C 1
ATOM 584 O O . LEU A 1 71 ? 2.129 -35.906 -24.219 1 97.44 71 LEU A O 1
ATOM 588 N N . PRO A 1 72 ? 3.293 -37.844 -24.203 1 97.25 72 PRO A N 1
ATOM 589 C CA . PRO A 1 72 ? 4.383 -37.188 -24.922 1 97.25 72 PRO A CA 1
ATOM 590 C C . PRO A 1 72 ? 4 -36.812 -26.344 1 97.25 72 PRO A C 1
ATOM 592 O O . PRO A 1 72 ? 3.289 -37.562 -27.016 1 97.25 72 PRO A O 1
ATOM 595 N N . TYR A 1 73 ? 4.488 -35.75 -26.781 1 97.12 73 TYR A N 1
ATOM 596 C CA . TYR A 1 73 ? 4.18 -35.281 -28.125 1 97.12 73 TYR A CA 1
ATOM 597 C C . TYR A 1 73 ? 4.684 -36.25 -29.172 1 97.12 73 TYR A C 1
ATOM 599 O O . TYR A 1 73 ? 5.828 -36.688 -29.125 1 97.12 73 TYR A O 1
ATOM 607 N N . ASP A 1 74 ? 3.857 -36.594 -30.188 1 96.56 74 ASP A N 1
ATOM 608 C CA . ASP A 1 74 ? 4.184 -37.562 -31.203 1 96.56 74 ASP A CA 1
ATOM 609 C C . ASP A 1 74 ? 4.523 -36.906 -32.531 1 96.56 74 ASP A C 1
ATOM 611 O O . ASP A 1 74 ? 4.52 -37.562 -33.594 1 96.56 74 ASP A O 1
ATOM 615 N N . GLU A 1 75 ? 4.727 -35.625 -32.594 1 94.88 75 GLU A N 1
ATOM 616 C CA . GLU A 1 75 ? 5.168 -34.844 -33.75 1 94.88 75 GLU A CA 1
ATOM 617 C C . GLU A 1 75 ? 4.102 -34.812 -34.844 1 94.88 75 GLU A C 1
ATOM 619 O O . GLU A 1 75 ? 4.414 -34.656 -36.031 1 94.88 75 GLU A O 1
ATOM 624 N N . LYS A 1 76 ? 2.895 -35.062 -34.438 1 96.75 76 LYS A N 1
ATOM 625 C CA . LYS A 1 76 ? 1.787 -34.969 -35.406 1 96.75 76 LYS A CA 1
ATOM 626 C C . LYS A 1 76 ? 1.063 -33.625 -35.25 1 96.75 76 LYS A C 1
ATOM 628 O O . LYS A 1 76 ? 1.275 -32.906 -34.25 1 96.75 76 LYS A O 1
ATOM 633 N N . ASP A 1 77 ? 0.205 -33.312 -36.188 1 96.5 77 ASP A N 1
ATOM 634 C CA . ASP A 1 77 ? -0.516 -32.062 -36.188 1 96.5 77 ASP A CA 1
ATOM 635 C C . ASP A 1 77 ? -1.443 -31.953 -34.969 1 96.5 77 ASP A C 1
ATOM 637 O O . ASP A 1 77 ? -2.049 -32.938 -34.562 1 96.5 77 ASP A O 1
ATOM 641 N N . VAL A 1 78 ? -1.499 -30.75 -34.438 1 97 78 VAL A N 1
ATOM 642 C CA . VAL A 1 78 ? -2.373 -30.5 -33.281 1 97 78 VAL A CA 1
ATOM 643 C C . VAL A 1 78 ? -3.377 -29.406 -33.625 1 97 78 VAL A C 1
ATOM 645 O O . VAL A 1 78 ? -3.162 -28.641 -34.594 1 97 78 VAL A O 1
ATOM 648 N N . ASP A 1 79 ? -4.473 -29.375 -32.906 1 97.25 79 ASP A N 1
ATOM 649 C CA . ASP A 1 79 ? -5.543 -28.422 -33.156 1 97.25 79 ASP A CA 1
ATOM 650 C C . ASP A 1 79 ? -5.309 -27.125 -32.406 1 97.25 79 ASP A C 1
ATOM 652 O O . ASP A 1 79 ? -5.789 -26.062 -32.812 1 97.25 79 ASP A O 1
ATOM 656 N N . LEU A 1 80 ? -4.617 -27.25 -31.281 1 96.81 80 LEU A N 1
ATOM 657 C CA . LEU A 1 80 ? -4.402 -26.109 -30.391 1 96.81 80 LEU A CA 1
ATOM 658 C C . LEU A 1 80 ? -3.053 -26.203 -29.688 1 96.81 80 LEU A C 1
ATOM 660 O O . LEU A 1 80 ? -2.674 -27.281 -29.219 1 96.81 80 LEU A O 1
ATOM 664 N N . ILE A 1 81 ? -2.305 -25.172 -29.688 1 96.5 81 ILE A N 1
ATOM 665 C CA . ILE A 1 81 ? -1.062 -25.062 -28.938 1 96.5 81 ILE A CA 1
ATOM 666 C C . ILE A 1 81 ? -1.246 -24.094 -27.766 1 96.5 81 ILE A C 1
ATOM 668 O O . ILE A 1 81 ? -1.636 -22.938 -27.969 1 96.5 81 ILE A O 1
ATOM 672 N N . LEU A 1 82 ? -1.004 -24.547 -26.578 1 94.94 82 LEU A N 1
ATOM 673 C CA . LEU A 1 82 ? -1.11 -23.688 -25.406 1 94.94 82 LEU A CA 1
ATOM 674 C C . LEU A 1 82 ? 0.135 -22.812 -25.266 1 94.94 82 LEU A C 1
ATOM 676 O O . LEU A 1 82 ? 1.257 -23.328 -25.281 1 94.94 82 LEU A O 1
ATOM 680 N N . SER A 1 83 ? -0.085 -21.609 -25.125 1 88.69 83 SER A N 1
ATOM 681 C CA . SER A 1 83 ? 0.987 -20.641 -25.016 1 88.69 83 SER A CA 1
ATOM 682 C C . SER A 1 83 ? 1.346 -20.375 -23.547 1 88.69 83 SER A C 1
ATOM 684 O O . SER A 1 83 ? 0.471 -20.359 -22.688 1 88.69 83 SER A O 1
ATOM 686 N N . SER A 1 84 ? 2.668 -20.109 -23.359 1 93.69 84 SER A N 1
ATOM 687 C CA . SER A 1 84 ? 3.121 -19.75 -22.016 1 93.69 84 SER A CA 1
ATOM 688 C C . SER A 1 84 ? 2.934 -18.266 -21.75 1 93.69 84 SER A C 1
ATOM 690 O O . SER A 1 84 ? 3.145 -17.797 -20.625 1 93.69 84 SER A O 1
ATOM 692 N N . GLU A 1 85 ? 2.527 -17.531 -22.672 1 91.12 85 GLU A N 1
ATOM 693 C CA . GLU A 1 85 ? 2.445 -16.078 -22.594 1 91.12 85 GLU A CA 1
ATOM 694 C C . GLU A 1 85 ? 1.531 -15.633 -21.453 1 91.12 85 GLU A C 1
ATOM 696 O O . GLU A 1 85 ? 1.846 -14.688 -20.734 1 91.12 85 GLU A O 1
ATOM 701 N N . SER A 1 86 ? 0.452 -16.312 -21.297 1 91.12 86 SER A N 1
ATOM 702 C CA . SER A 1 86 ? -0.527 -15.938 -20.281 1 91.12 86 SER A CA 1
ATOM 703 C C . SER A 1 86 ? -0.006 -16.234 -18.875 1 91.12 86 SER A C 1
ATOM 705 O O . SER A 1 86 ? -0.572 -15.766 -17.891 1 91.12 86 SER A O 1
ATOM 707 N N . CYS A 1 87 ? 1.068 -17 -18.875 1 94.62 87 CYS A N 1
ATOM 708 C CA . CYS A 1 87 ? 1.597 -17.406 -17.578 1 94.62 87 CYS A CA 1
ATOM 709 C C . CYS A 1 87 ? 2.797 -16.547 -17.188 1 94.62 87 CYS A C 1
ATOM 711 O O . CYS A 1 87 ? 3.379 -16.75 -16.109 1 94.62 87 CYS A O 1
ATOM 713 N N . LEU A 1 88 ? 3.18 -15.625 -18.094 1 97.31 88 LEU A N 1
ATOM 714 C CA . LEU A 1 88 ? 4.168 -14.648 -17.656 1 97.31 88 LEU A CA 1
ATOM 715 C C . LEU A 1 88 ? 3.695 -13.93 -16.391 1 97.31 88 LEU A C 1
ATOM 717 O O . LEU A 1 88 ? 2.512 -13.609 -16.266 1 97.31 88 LEU A O 1
ATOM 721 N N . PRO A 1 89 ? 4.598 -13.68 -15.484 1 97.88 89 PRO A N 1
ATOM 722 C CA . PRO A 1 89 ? 4.18 -13.203 -14.164 1 97.88 89 PRO A CA 1
ATOM 723 C C . PRO A 1 89 ? 3.291 -11.961 -14.242 1 97.88 89 PRO A C 1
ATOM 725 O O . PRO A 1 89 ? 2.283 -11.867 -13.539 1 97.88 89 PRO A O 1
ATOM 728 N N . TRP A 1 90 ? 3.609 -10.945 -15.094 1 97.62 90 TRP A N 1
ATOM 729 C CA . TRP A 1 90 ? 2.812 -9.727 -15.18 1 97.62 90 TRP A CA 1
ATOM 730 C C . TRP A 1 90 ? 1.473 -10 -15.859 1 97.62 90 TRP A C 1
ATOM 732 O O . TRP A 1 90 ? 0.458 -9.398 -15.5 1 97.62 90 TRP A O 1
ATOM 742 N N . ASN A 1 91 ? 1.427 -10.969 -16.75 1 97.44 91 ASN A N 1
ATOM 743 C CA . ASN A 1 91 ? 0.155 -11.359 -17.359 1 97.44 91 ASN A CA 1
ATOM 744 C C . ASN A 1 91 ? -0.696 -12.172 -16.375 1 97.44 91 ASN A C 1
ATOM 746 O O . ASN A 1 91 ? -1.922 -12.055 -16.375 1 97.44 91 ASN A O 1
ATOM 750 N N . SER A 1 92 ? -0.003 -13.008 -15.641 1 97.38 92 SER A N 1
ATOM 751 C CA . SER A 1 92 ? -0.698 -13.789 -14.625 1 97.38 92 SER A CA 1
ATOM 752 C C . SER A 1 92 ? -1.366 -12.883 -13.594 1 97.38 92 SER A C 1
ATOM 754 O O . SER A 1 92 ? -2.531 -13.086 -13.242 1 97.38 92 SER A O 1
ATOM 756 N N . ILE A 1 93 ? -0.696 -11.875 -13.133 1 97.81 93 ILE A N 1
ATOM 757 C CA . ILE A 1 93 ? -1.207 -10.93 -12.148 1 97.81 93 ILE A CA 1
ATOM 758 C C . ILE A 1 93 ? -2.43 -10.203 -12.711 1 97.81 93 ILE A C 1
ATOM 760 O O . ILE A 1 93 ? -3.457 -10.094 -12.039 1 97.81 93 ILE A O 1
ATOM 764 N N . ASP A 1 94 ? -2.338 -9.789 -13.922 1 96.94 94 ASP A N 1
ATOM 765 C CA . ASP A 1 94 ? -3.426 -9.055 -14.562 1 96.94 94 ASP A CA 1
ATOM 766 C C . ASP A 1 94 ? -4.633 -9.969 -14.805 1 96.94 94 ASP A C 1
ATOM 768 O O . ASP A 1 94 ? -5.77 -9.492 -14.867 1 96.94 94 ASP A O 1
ATOM 772 N N . GLY A 1 95 ? -4.402 -11.242 -14.906 1 97.56 95 GLY A N 1
ATOM 773 C CA . GLY A 1 95 ? -5.445 -12.164 -15.312 1 97.56 95 GLY A CA 1
ATOM 774 C C . GLY A 1 95 ? -6.094 -12.891 -14.148 1 97.56 95 GLY A C 1
ATOM 775 O O . GLY A 1 95 ? -7.062 -13.633 -14.336 1 97.56 95 GLY A O 1
ATOM 776 N N . ILE A 1 96 ? -5.656 -12.688 -12.922 1 98.25 96 ILE A N 1
ATOM 777 C CA . ILE A 1 96 ? -6.121 -13.461 -11.773 1 98.25 96 ILE A CA 1
ATOM 778 C C . ILE A 1 96 ? -7.637 -13.328 -11.641 1 98.25 96 ILE A C 1
ATOM 780 O O . ILE A 1 96 ? -8.344 -14.336 -11.523 1 98.25 96 ILE A O 1
ATOM 784 N N . ALA A 1 97 ? -8.117 -12.078 -11.656 1 98.38 97 ALA A N 1
ATOM 785 C CA . ALA A 1 97 ? -9.547 -11.828 -11.445 1 98.38 97 ALA A CA 1
ATOM 786 C C . ALA A 1 97 ? -10.391 -12.578 -12.477 1 98.38 97 ALA A C 1
ATOM 788 O O . ALA A 1 97 ? -11.305 -13.312 -12.109 1 98.38 97 ALA A O 1
ATOM 789 N N . LYS A 1 98 ? -10.008 -12.398 -13.727 1 97.81 98 LYS A N 1
ATOM 790 C CA . LYS A 1 98 ? -10.734 -13.055 -14.812 1 97.81 98 LYS A CA 1
ATOM 791 C C . LYS A 1 98 ? -10.672 -14.57 -14.68 1 97.81 98 LYS A C 1
ATOM 793 O O . LYS A 1 98 ? -11.688 -15.258 -14.859 1 97.81 98 LYS A O 1
ATOM 798 N N . ASN A 1 99 ? -9.523 -15.078 -14.391 1 98.19 99 ASN A N 1
ATOM 799 C CA . ASN A 1 99 ? -9.352 -16.516 -14.289 1 98.19 99 ASN A CA 1
ATOM 800 C C . ASN A 1 99 ? -10.164 -17.109 -13.141 1 98.19 99 ASN A C 1
ATOM 802 O O . ASN A 1 99 ? -10.719 -18.203 -13.258 1 98.19 99 ASN A O 1
ATOM 806 N N . ILE A 1 100 ? -10.211 -16.391 -12.023 1 98.38 100 ILE A N 1
ATOM 807 C CA . ILE A 1 100 ? -11.016 -16.859 -10.906 1 98.38 100 ILE A CA 1
ATOM 808 C C . ILE A 1 100 ? -12.477 -16.969 -11.328 1 98.38 100 ILE A C 1
ATOM 810 O O . ILE A 1 100 ? -13.133 -17.984 -11.078 1 98.38 100 ILE A O 1
ATOM 814 N N . GLU A 1 101 ? -12.961 -16.016 -11.977 1 97.5 101 GLU A N 1
ATOM 815 C CA . GLU A 1 101 ? -14.359 -16 -12.391 1 97.5 101 GLU A CA 1
ATOM 816 C C . GLU A 1 101 ? -14.648 -17.094 -13.422 1 97.5 101 GLU A C 1
ATOM 818 O O . GLU A 1 101 ? -15.633 -17.812 -13.297 1 97.5 101 GLU A O 1
ATOM 823 N N . VAL A 1 102 ? -13.781 -17.219 -14.375 1 97.25 102 VAL A N 1
ATOM 824 C CA . VAL A 1 102 ? -13.953 -18.219 -15.422 1 97.25 102 VAL A CA 1
ATOM 825 C C . VAL A 1 102 ? -13.875 -19.625 -14.805 1 97.25 102 VAL A C 1
ATOM 827 O O . VAL A 1 102 ? -14.695 -20.484 -15.102 1 97.25 102 VAL A O 1
ATOM 830 N N . ASP A 1 103 ? -12.898 -19.812 -13.977 1 97.88 103 ASP A N 1
ATOM 831 C CA . ASP A 1 103 ? -12.695 -21.109 -13.352 1 97.88 103 ASP A CA 1
ATOM 832 C C . ASP A 1 103 ? -13.891 -21.5 -12.484 1 97.88 103 ASP A C 1
ATOM 834 O O . ASP A 1 103 ? -14.242 -22.672 -12.383 1 97.88 103 ASP A O 1
ATOM 838 N N . LEU A 1 104 ? -14.438 -20.5 -11.82 1 96.06 104 LEU A N 1
ATOM 839 C CA . LEU A 1 104 ? -15.609 -20.75 -10.977 1 96.06 104 LEU A CA 1
ATOM 840 C C . LEU A 1 104 ? -16.75 -21.344 -11.797 1 96.06 104 LEU A C 1
ATOM 842 O O . LEU A 1 104 ? -17.453 -22.234 -11.32 1 96.06 104 LEU A O 1
ATOM 846 N N . GLU A 1 105 ? -16.875 -20.938 -13 1 94.31 105 GLU A N 1
ATOM 847 C CA . GLU A 1 105 ? -17.938 -21.422 -13.883 1 94.31 105 GLU A CA 1
ATOM 848 C C . GLU A 1 105 ? -17.578 -22.781 -14.469 1 94.31 105 GLU A C 1
ATOM 850 O O . GLU A 1 105 ? -18.453 -23.609 -14.703 1 94.31 105 GLU A O 1
ATOM 855 N N . LEU A 1 106 ? -16.359 -23.031 -14.602 1 94.75 106 LEU A N 1
ATOM 856 C CA . LEU A 1 106 ? -15.906 -24.219 -15.328 1 94.75 106 LEU A CA 1
ATOM 857 C C . LEU A 1 106 ? -15.711 -25.391 -14.383 1 94.75 106 LEU A C 1
ATOM 859 O O . LEU A 1 106 ? -15.984 -26.531 -14.75 1 94.75 106 LEU A O 1
ATOM 863 N N . SER A 1 107 ? -15.25 -25.141 -13.203 1 93.06 107 SER A N 1
ATOM 864 C CA . SER A 1 107 ? -14.805 -26.219 -12.312 1 93.06 107 SER A CA 1
ATOM 865 C C . SER A 1 107 ? -15.984 -27.016 -11.781 1 93.06 107 SER A C 1
ATOM 867 O O . SER A 1 107 ? -16.734 -26.547 -10.93 1 93.06 107 SER A O 1
ATOM 869 N N . LYS A 1 108 ? -16 -28.188 -12.148 1 87.75 108 LYS A N 1
ATOM 870 C CA . LYS A 1 108 ? -17.078 -29.078 -11.719 1 87.75 108 LYS A CA 1
ATOM 871 C C . LYS A 1 108 ? -17 -29.359 -10.219 1 87.75 108 LYS A C 1
ATOM 873 O O . LYS A 1 108 ? -18.016 -29.391 -9.531 1 87.75 108 LYS A O 1
ATOM 878 N N . ASP A 1 109 ? -15.844 -29.484 -9.766 1 87.44 109 ASP A N 1
ATOM 879 C CA . ASP A 1 109 ? -15.625 -29.797 -8.359 1 87.44 109 ASP A CA 1
ATOM 880 C C . ASP A 1 109 ? -16.094 -28.656 -7.465 1 87.44 109 ASP A C 1
ATOM 882 O O . ASP A 1 109 ? -16.812 -28.875 -6.488 1 87.44 109 ASP A O 1
ATOM 886 N N . VAL A 1 110 ? -15.727 -27.453 -7.871 1 87.88 110 VAL A N 1
ATOM 887 C CA . VAL A 1 110 ? -16.078 -26.281 -7.074 1 87.88 110 VAL A CA 1
ATOM 888 C C . VAL A 1 110 ? -17.594 -26.062 -7.148 1 87.88 110 VAL A C 1
ATOM 890 O O . VAL A 1 110 ? -18.234 -25.781 -6.133 1 87.88 110 VAL A O 1
ATOM 893 N N . ARG A 1 111 ? -18.094 -26.297 -8.25 1 87.06 111 ARG A N 1
ATOM 894 C CA . ARG A 1 111 ? -19.516 -26.078 -8.438 1 87.06 111 ARG A CA 1
ATOM 895 C C . ARG A 1 111 ? -20.328 -27.094 -7.645 1 87.06 111 ARG A C 1
ATOM 897 O O . ARG A 1 111 ? -21.422 -26.781 -7.16 1 87.06 111 ARG A O 1
ATOM 904 N N . LYS A 1 112 ? -19.812 -28.188 -7.566 1 86 112 LYS A N 1
ATOM 905 C CA . LYS A 1 112 ? -20.516 -29.266 -6.859 1 86 112 LYS A CA 1
ATOM 906 C C . LYS A 1 112 ? -20.797 -28.875 -5.41 1 86 112 LYS A C 1
ATOM 908 O O . LYS A 1 112 ? -21.906 -29.031 -4.922 1 86 112 LYS A O 1
ATOM 913 N N . TRP A 1 113 ? -19.812 -28.328 -4.785 1 84.62 113 TRP A N 1
ATOM 914 C CA . TRP A 1 113 ? -20.062 -28.047 -3.375 1 84.62 113 TRP A CA 1
ATOM 915 C C . TRP A 1 113 ? -20.656 -26.656 -3.203 1 84.62 113 TRP A C 1
ATOM 917 O O . TRP A 1 113 ? -21.266 -26.359 -2.178 1 84.62 113 TRP A O 1
ATOM 927 N N . ILE A 1 114 ? -20.516 -25.75 -4.074 1 82.94 114 ILE A N 1
ATOM 928 C CA . ILE A 1 114 ? -21.125 -24.438 -3.984 1 82.94 114 ILE A CA 1
ATOM 929 C C . ILE A 1 114 ? -22.641 -24.578 -3.99 1 82.94 114 ILE A C 1
ATOM 931 O O . ILE A 1 114 ? -23.344 -23.844 -3.287 1 82.94 114 ILE A O 1
ATOM 935 N N . ARG A 1 115 ? -23.172 -25.359 -4.758 1 70.19 115 ARG A N 1
ATOM 936 C CA . ARG A 1 115 ? -24.609 -25.562 -4.895 1 70.19 115 ARG A CA 1
ATOM 937 C C . ARG A 1 115 ? -25.219 -26.062 -3.588 1 70.19 115 ARG A C 1
ATOM 939 O O . ARG A 1 115 ? -26.406 -25.844 -3.324 1 70.19 115 ARG A O 1
ATOM 946 N N . LYS A 1 116 ? -24.422 -26.609 -2.803 1 61.88 116 LYS A N 1
ATOM 947 C CA . LYS A 1 116 ? -24.938 -27.266 -1.601 1 61.88 116 LYS A CA 1
ATOM 948 C C . LYS A 1 116 ? -24.875 -26.312 -0.403 1 61.88 116 LYS A C 1
ATOM 950 O O . LYS A 1 116 ? -25.469 -26.594 0.646 1 61.88 116 LYS A O 1
ATOM 955 N N . LEU A 1 117 ? -24.172 -25.203 -0.601 1 59.5 117 LEU A N 1
ATOM 956 C CA . LEU A 1 117 ? -23.859 -24.516 0.651 1 59.5 117 LEU A CA 1
ATOM 957 C C . LEU A 1 117 ? -24.594 -23.188 0.753 1 59.5 117 LEU A C 1
ATOM 959 O O . LEU A 1 117 ? -24.594 -22.391 -0.192 1 59.5 117 LEU A O 1
ATOM 963 N N . LYS A 1 118 ? -25.625 -23.188 1.537 1 55.81 118 LYS A N 1
ATOM 964 C CA . LYS A 1 118 ? -26.219 -21.953 2.037 1 55.81 118 LYS A CA 1
ATOM 965 C C . LYS A 1 118 ? -25.328 -21.312 3.096 1 55.81 118 LYS A C 1
ATOM 967 O O . LYS A 1 118 ? -24.953 -21.953 4.078 1 55.81 118 LYS A O 1
ATOM 972 N N . VAL A 1 119 ? -24.547 -20.312 2.623 1 56.41 119 VAL A N 1
ATOM 973 C CA . VAL A 1 119 ? -23.781 -19.578 3.631 1 56.41 119 VAL A CA 1
ATOM 974 C C . VAL A 1 119 ? -24.672 -19.266 4.836 1 56.41 119 VAL A C 1
ATOM 976 O O . VAL A 1 119 ? -25.672 -18.562 4.711 1 56.41 119 VAL A O 1
ATOM 979 N N . LYS A 1 120 ? -24.812 -20.219 5.711 1 54.16 120 LYS A N 1
ATOM 980 C CA . LYS A 1 120 ? -25.531 -19.891 6.934 1 54.16 120 LYS A CA 1
ATOM 981 C C . LYS A 1 120 ? -24.906 -18.703 7.648 1 54.16 120 LYS A C 1
ATOM 983 O O . LYS A 1 120 ? -23.703 -18.469 7.555 1 54.16 120 LYS A O 1
ATOM 988 N N . SER A 1 121 ? -25.812 -17.641 7.984 1 56 121 SER A N 1
ATOM 989 C CA . SER A 1 121 ? -25.531 -16.438 8.758 1 56 121 SER A CA 1
ATOM 990 C C . SER A 1 121 ? -24.547 -16.734 9.891 1 56 121 SER A C 1
ATOM 992 O O . SER A 1 121 ? -24.828 -17.547 10.773 1 56 121 SER A O 1
ATOM 994 N N . ASN A 1 122 ? -23.234 -17 9.625 1 66.38 122 ASN A N 1
ATOM 995 C CA . ASN A 1 122 ? -22.234 -17.203 10.664 1 66.38 122 ASN A CA 1
ATOM 996 C C . ASN A 1 122 ? -21.719 -15.883 11.219 1 66.38 122 ASN A C 1
ATOM 998 O O . ASN A 1 122 ? -22.172 -14.812 10.812 1 66.38 122 ASN A O 1
ATOM 1002 N N . HIS A 1 123 ? -21 -15.906 12.328 1 82.81 123 HIS A N 1
ATOM 1003 C CA . HIS A 1 123 ? -20.359 -14.891 13.156 1 82.81 123 HIS A CA 1
ATOM 1004 C C . HIS A 1 123 ? -19.359 -14.07 12.352 1 82.81 123 HIS A C 1
ATOM 1006 O O . HIS A 1 123 ? -18.359 -13.602 12.891 1 82.81 123 HIS A O 1
ATOM 1012 N N . PHE A 1 124 ? -19.719 -14.125 10.875 1 89.62 124 PHE A N 1
ATOM 1013 C CA . PHE A 1 124 ? -18.891 -13.234 10.062 1 89.62 124 PHE A CA 1
ATOM 1014 C C . PHE A 1 124 ? -19.766 -12.258 9.273 1 89.62 124 PHE A C 1
ATOM 1016 O O . PHE A 1 124 ? -20.984 -12.391 9.258 1 89.62 124 PHE A O 1
ATOM 1023 N N . HIS A 1 125 ? -19.172 -11.18 8.703 1 92 125 HIS A N 1
ATOM 1024 C CA . HIS A 1 125 ? -19.906 -10.141 7.977 1 92 125 HIS A CA 1
ATOM 1025 C C . HIS A 1 125 ? -19.594 -10.203 6.484 1 92 125 HIS A C 1
ATOM 1027 O O . HIS A 1 125 ? -18.484 -10.555 6.09 1 92 125 HIS A O 1
ATOM 1033 N N . VAL A 1 126 ? -20.594 -9.891 5.672 1 93.06 126 VAL A N 1
ATOM 1034 C CA . VAL A 1 126 ? -20.438 -9.805 4.223 1 93.06 126 VAL A CA 1
ATOM 1035 C C . VAL A 1 126 ? -20.797 -8.398 3.744 1 93.06 126 VAL A C 1
ATOM 1037 O O . VAL A 1 126 ? -21.875 -7.891 4.062 1 93.06 126 VAL A O 1
ATOM 1040 N N . VAL A 1 127 ? -19.953 -7.77 3.158 1 93.94 127 VAL A N 1
ATOM 1041 C CA . VAL A 1 127 ? -20.203 -6.527 2.438 1 93.94 127 VAL A CA 1
ATOM 1042 C C . VAL A 1 127 ? -20.391 -6.82 0.949 1 93.94 127 VAL A C 1
ATOM 1044 O O . VAL A 1 127 ? -19.5 -7.41 0.316 1 93.94 127 VAL A O 1
ATOM 1047 N N . GLY A 1 128 ? -21.484 -6.402 0.308 1 94.19 128 GLY A N 1
ATOM 1048 C CA . GLY A 1 128 ? -21.828 -6.762 -1.061 1 94.19 128 GLY A CA 1
ATOM 1049 C C . GLY A 1 128 ? -22.828 -7.895 -1.151 1 94.19 128 GLY A C 1
ATOM 1050 O O . GLY A 1 128 ? -23.625 -8.094 -0.238 1 94.19 128 GLY A O 1
ATOM 1051 N N . LYS A 1 129 ? -22.828 -8.625 -2.211 1 92.12 129 LYS A N 1
ATOM 1052 C CA . LYS A 1 129 ? -23.828 -9.672 -2.441 1 92.12 129 LYS A CA 1
ATOM 1053 C C . LYS A 1 129 ? -23.375 -11 -1.853 1 92.12 129 LYS A C 1
ATOM 1055 O O . LYS A 1 129 ? -22.344 -11.547 -2.254 1 92.12 129 LYS A O 1
ATOM 1060 N N . SER A 1 130 ? -24.125 -11.531 -1.008 1 90.94 130 SER A N 1
ATOM 1061 C CA . SER A 1 130 ? -23.812 -12.773 -0.307 1 90.94 130 SER A CA 1
ATOM 1062 C C . SER A 1 130 ? -23.719 -13.945 -1.274 1 90.94 130 SER A C 1
ATOM 1064 O O . SER A 1 130 ? -23.016 -14.922 -1.015 1 90.94 130 SER A O 1
ATOM 1066 N N . LYS A 1 131 ? -24.344 -13.844 -2.404 1 90.19 131 LYS A N 1
ATOM 1067 C CA . LYS A 1 131 ? -24.344 -14.938 -3.371 1 90.19 131 LYS A CA 1
ATOM 1068 C C . LYS A 1 131 ? -22.969 -15.141 -3.992 1 90.19 131 LYS A C 1
ATOM 1070 O O . LYS A 1 131 ? -22.719 -16.156 -4.629 1 90.19 131 LYS A O 1
ATOM 1075 N N . HIS A 1 132 ? -22.141 -14.125 -3.832 1 93.56 132 HIS A N 1
ATOM 1076 C CA . HIS A 1 132 ? -20.812 -14.195 -4.414 1 93.56 132 HIS A CA 1
ATOM 1077 C C . HIS A 1 132 ? -19.797 -14.742 -3.414 1 93.56 132 HIS A C 1
ATOM 1079 O O . HIS A 1 132 ? -18.609 -14.844 -3.721 1 93.56 132 HIS A O 1
ATOM 1085 N N . LEU A 1 133 ? -20.219 -15.047 -2.195 1 94.81 133 LEU A N 1
ATOM 1086 C CA . LEU A 1 133 ? -19.375 -15.727 -1.212 1 94.81 133 LEU A CA 1
ATOM 1087 C C . LEU A 1 133 ? -19.641 -17.234 -1.22 1 94.81 133 LEU A C 1
ATOM 1089 O O . LEU A 1 133 ? -20.781 -17.672 -1.018 1 94.81 133 LEU A O 1
ATOM 1093 N N . HIS A 1 134 ? -18.625 -17.969 -1.461 1 94.5 134 HIS A N 1
ATOM 1094 C CA . HIS A 1 134 ? -18.719 -19.422 -1.478 1 94.5 134 HIS A CA 1
ATOM 1095 C C . HIS A 1 134 ? -17.766 -20.047 -0.45 1 94.5 134 HIS A C 1
ATOM 1097 O O . HIS A 1 134 ? -16.547 -19.922 -0.573 1 94.5 134 HIS A O 1
ATOM 1103 N N . VAL A 1 135 ? -18.328 -20.688 0.548 1 93.94 135 VAL A N 1
ATOM 1104 C CA . VAL A 1 135 ? -17.531 -21.281 1.619 1 93.94 135 VAL A CA 1
ATOM 1105 C C . VAL A 1 135 ? -17.828 -22.781 1.71 1 93.94 135 VAL A C 1
ATOM 1107 O O . VAL A 1 135 ? -18.969 -23.188 1.91 1 93.94 135 VAL A O 1
ATOM 1110 N N . HIS A 1 136 ? -16.781 -23.531 1.521 1 93.88 136 HIS A N 1
ATOM 1111 C CA . HIS A 1 136 ? -16.953 -24.969 1.658 1 93.88 136 HIS A CA 1
ATOM 1112 C C . HIS A 1 136 ? -17.469 -25.344 3.047 1 93.88 136 HIS A C 1
ATOM 1114 O O . HIS A 1 136 ? -17.031 -24.75 4.047 1 93.88 136 HIS A O 1
ATOM 1120 N N . PRO A 1 137 ? -18.25 -26.406 3.197 1 89.44 137 PRO A N 1
ATOM 1121 C CA . PRO A 1 137 ? -18.859 -26.766 4.48 1 89.44 137 PRO A CA 1
ATOM 1122 C C . PRO A 1 137 ? -17.828 -27.141 5.535 1 89.44 137 PRO A C 1
ATOM 1124 O O . PRO A 1 137 ? -18.062 -26.984 6.734 1 89.44 137 PRO A O 1
ATOM 1127 N N . SER A 1 138 ? -16.719 -27.625 5.055 1 93 138 SER A N 1
ATOM 1128 C CA . SER A 1 138 ? -15.734 -28.094 6.02 1 93 138 SER A CA 1
ATOM 1129 C C . SER A 1 138 ? -14.82 -26.938 6.457 1 93 138 SER A C 1
ATOM 1131 O O . SER A 1 138 ? -13.977 -27.109 7.34 1 93 138 SER A O 1
ATOM 1133 N N . ALA A 1 139 ? -14.961 -25.797 5.848 1 94.25 139 ALA A N 1
ATOM 1134 C CA . ALA A 1 139 ? -14.164 -24.641 6.234 1 94.25 139 ALA A CA 1
ATOM 1135 C C . ALA A 1 139 ? -14.625 -24.078 7.574 1 94.25 139 ALA A C 1
ATOM 1137 O O . ALA A 1 139 ? -15.781 -24.25 7.965 1 94.25 139 ALA A O 1
ATOM 1138 N N . THR A 1 140 ? -13.703 -23.516 8.328 1 94.25 140 THR A N 1
ATOM 1139 C CA . THR A 1 140 ? -13.992 -22.891 9.609 1 94.25 140 THR A CA 1
ATOM 1140 C C . THR A 1 140 ? -13.703 -21.391 9.555 1 94.25 140 THR A C 1
ATOM 1142 O O . THR A 1 140 ? -12.562 -20.984 9.297 1 94.25 140 THR A O 1
ATOM 1145 N N . VAL A 1 141 ? -14.688 -20.594 9.797 1 95.12 141 VAL A N 1
ATOM 1146 C CA . VAL A 1 141 ? -14.562 -19.141 9.805 1 95.12 141 VAL A CA 1
ATOM 1147 C C . VAL A 1 141 ? -14.93 -18.594 11.18 1 95.12 141 VAL A C 1
ATOM 1149 O O . VAL A 1 141 ? -16.031 -18.828 11.672 1 95.12 141 VAL A O 1
ATOM 1152 N N . TYR A 1 142 ? -14.016 -17.875 11.758 1 94.5 142 TYR A N 1
ATOM 1153 C CA . TYR A 1 142 ? -14.211 -17.344 13.109 1 94.5 142 TYR A CA 1
ATOM 1154 C C . TYR A 1 142 ? -15.047 -16.078 13.078 1 94.5 142 TYR A C 1
ATOM 1156 O O . TYR A 1 142 ? -15.211 -15.453 12.023 1 94.5 142 TYR A O 1
ATOM 1164 N N . PRO A 1 143 ? -15.625 -15.688 14.25 1 92.31 143 PRO A N 1
ATOM 1165 C CA . PRO A 1 143 ? -16.297 -14.383 14.336 1 92.31 143 PRO A CA 1
ATOM 1166 C C . PRO A 1 143 ? -15.352 -13.227 14.031 1 92.31 143 PRO A C 1
ATOM 1168 O O . PRO A 1 143 ? -14.148 -13.305 14.305 1 92.31 143 PRO A O 1
ATOM 1171 N N . GLY A 1 144 ? -15.938 -12.18 13.5 1 92.12 144 GLY A N 1
ATOM 1172 C CA . GLY A 1 144 ? -15.148 -10.977 13.258 1 92.12 144 GLY A CA 1
ATOM 1173 C C . GLY A 1 144 ? -14.461 -10.977 11.906 1 92.12 144 GLY A C 1
ATOM 1174 O O . GLY A 1 144 ? -13.711 -10.047 11.586 1 92.12 144 GLY A O 1
ATOM 1175 N N . VAL A 1 145 ? -14.664 -12.008 11.18 1 94.94 145 VAL A N 1
ATOM 1176 C CA . VAL A 1 145 ? -14.164 -12.008 9.812 1 94.94 145 VAL A CA 1
ATOM 1177 C C . VAL A 1 145 ? -15.109 -11.203 8.922 1 94.94 145 VAL A C 1
ATOM 1179 O O . VAL A 1 145 ? -16.328 -11.242 9.102 1 94.94 145 VAL A O 1
ATOM 1182 N N . VAL A 1 146 ? -14.609 -10.383 8.016 1 96.19 146 VAL A N 1
ATOM 1183 C CA . VAL A 1 146 ? -15.414 -9.609 7.078 1 96.19 146 VAL A CA 1
ATOM 1184 C C . VAL A 1 146 ? -15.047 -9.984 5.645 1 96.19 146 VAL A C 1
ATOM 1186 O O . VAL A 1 146 ? -13.883 -9.891 5.254 1 96.19 146 VAL A O 1
ATOM 1189 N N . PHE A 1 147 ? -15.992 -10.398 4.836 1 96.44 147 PHE A N 1
ATOM 1190 C CA . PHE A 1 147 ? -15.844 -10.648 3.408 1 96.44 147 PHE A CA 1
ATOM 1191 C C . PHE A 1 147 ? -16.438 -9.5 2.594 1 96.44 147 PHE A C 1
ATOM 1193 O O . PHE A 1 147 ? -17.547 -9.055 2.859 1 96.44 147 PHE A O 1
ATOM 1200 N N . ASP A 1 148 ? -15.734 -9.008 1.703 1 97.12 148 ASP A N 1
ATOM 1201 C CA . ASP A 1 148 ? -16.219 -7.996 0.776 1 97.12 148 ASP A CA 1
ATOM 1202 C C . ASP A 1 148 ? -16.344 -8.555 -0.641 1 97.12 148 ASP A C 1
ATOM 1204 O O . ASP A 1 148 ? -15.32 -8.766 -1.311 1 97.12 148 ASP A O 1
ATOM 1208 N N . THR A 1 149 ? -17.516 -8.742 -1.175 1 96.69 149 THR A N 1
ATOM 1209 C CA . THR A 1 149 ? -17.734 -9.359 -2.479 1 96.69 149 THR A CA 1
ATOM 1210 C C . THR A 1 149 ? -18.141 -8.312 -3.512 1 96.69 149 THR A C 1
ATOM 1212 O O . THR A 1 149 ? -18.703 -8.656 -4.559 1 96.69 149 THR A O 1
ATOM 1215 N N . THR A 1 150 ? -17.922 -7.062 -3.176 1 96.31 150 THR A N 1
ATOM 1216 C CA . THR A 1 150 ? -18.375 -5.973 -4.039 1 96.31 150 THR A CA 1
ATOM 1217 C C . THR A 1 150 ? -17.641 -6.012 -5.379 1 96.31 150 THR A C 1
ATOM 1219 O O . THR A 1 150 ? -18.219 -5.707 -6.418 1 96.31 150 THR A O 1
ATOM 1222 N N . SER A 1 151 ? -16.375 -6.449 -5.328 1 96.5 151 SER A N 1
ATOM 1223 C CA . SER A 1 151 ? -15.555 -6.387 -6.535 1 96.5 151 SER A CA 1
ATOM 1224 C C . SER A 1 151 ? -15.43 -7.754 -7.199 1 96.5 151 SER A C 1
ATOM 1226 O O . SER A 1 151 ? -14.844 -7.879 -8.273 1 96.5 151 SER A O 1
ATOM 1228 N N . GLY A 1 152 ? -15.891 -8.758 -6.562 1 97.19 152 GLY A N 1
ATOM 1229 C CA . GLY A 1 152 ? -15.828 -10.102 -7.125 1 97.19 152 GLY A CA 1
ATOM 1230 C C . GLY A 1 152 ? -16.062 -11.188 -6.094 1 97.19 152 GLY A C 1
ATOM 1231 O O . GLY A 1 152 ? -16.25 -10.898 -4.91 1 97.19 152 GLY A O 1
ATOM 1232 N N . PRO A 1 153 ? -16.047 -12.398 -6.547 1 97 153 PRO A N 1
ATOM 1233 C CA . PRO A 1 153 ? -16.391 -13.508 -5.648 1 97 153 PRO A CA 1
ATOM 1234 C C . PRO A 1 153 ? -15.242 -13.875 -4.703 1 97 153 PRO A C 1
ATOM 1236 O O . PRO A 1 153 ? -14.078 -13.609 -5.004 1 97 153 PRO A O 1
ATOM 1239 N N . VAL A 1 154 ? -15.609 -14.391 -3.59 1 97.06 154 VAL A N 1
ATOM 1240 C CA . VAL A 1 154 ? -14.672 -14.984 -2.645 1 97.06 154 VAL A CA 1
ATOM 1241 C C . VAL A 1 154 ? -14.969 -16.484 -2.494 1 97.06 154 VAL A C 1
ATOM 1243 O O . VAL A 1 154 ? -16.094 -16.859 -2.162 1 97.06 154 VAL A O 1
ATOM 1246 N N . ILE A 1 155 ? -14 -17.297 -2.785 1 96.94 155 ILE A N 1
ATOM 1247 C CA . ILE A 1 155 ? -14.164 -18.734 -2.715 1 96.94 155 ILE A CA 1
ATOM 1248 C C . ILE A 1 155 ? -13.242 -19.312 -1.635 1 96.94 155 ILE A C 1
ATOM 1250 O O . ILE A 1 155 ? -12.023 -19.156 -1.711 1 96.94 155 ILE A O 1
ATOM 1254 N N . VAL A 1 156 ? -13.805 -19.953 -0.611 1 96.75 156 VAL A N 1
ATOM 1255 C CA . VAL A 1 156 ? -13.102 -20.594 0.499 1 96.75 156 VAL A CA 1
ATOM 1256 C C . VAL A 1 156 ? -13.234 -22.109 0.4 1 96.75 156 VAL A C 1
ATOM 1258 O O . VAL A 1 156 ? -14.297 -22.656 0.68 1 96.75 156 VAL A O 1
ATOM 1261 N N . ASP A 1 157 ? -12.164 -22.766 0.05 1 96.69 157 ASP A N 1
ATOM 1262 C CA . ASP A 1 157 ? -12.211 -24.172 -0.311 1 96.69 157 ASP A CA 1
ATOM 1263 C C . ASP A 1 157 ? -12.148 -25.062 0.931 1 96.69 157 ASP A C 1
ATOM 1265 O O . ASP A 1 157 ? -12.273 -24.562 2.057 1 96.69 157 ASP A O 1
ATOM 1269 N N . LYS A 1 158 ? -12.031 -26.359 0.738 1 95.62 158 LYS A N 1
ATOM 1270 C CA . LYS A 1 158 ? -12.141 -27.422 1.737 1 95.62 158 LYS A CA 1
ATOM 1271 C C . LYS A 1 158 ? -11.141 -27.203 2.873 1 95.62 158 LYS A C 1
ATOM 1273 O O . LYS A 1 158 ? -9.961 -26.938 2.629 1 95.62 158 LYS A O 1
ATOM 1278 N N . ASP A 1 159 ? -11.562 -27.188 4.113 1 97.25 159 ASP A N 1
ATOM 1279 C CA . ASP A 1 159 ? -10.781 -27.266 5.344 1 97.25 159 ASP A CA 1
ATOM 1280 C C . ASP A 1 159 ? -9.938 -26.016 5.543 1 97.25 159 ASP A C 1
ATOM 1282 O O . ASP A 1 159 ? -8.875 -26.078 6.168 1 97.25 159 ASP A O 1
ATOM 1286 N N . VAL A 1 160 ? -10.352 -24.969 4.945 1 98 160 VAL A N 1
ATOM 1287 C CA . VAL A 1 160 ? -9.719 -23.688 5.188 1 98 160 VAL A CA 1
ATOM 1288 C C . VAL A 1 160 ? -10.117 -23.156 6.562 1 98 160 VAL A C 1
ATOM 1290 O O . VAL A 1 160 ? -11.273 -23.312 6.977 1 98 160 VAL A O 1
ATOM 1293 N N . LYS A 1 161 ? -9.188 -22.594 7.262 1 98.19 161 LYS A N 1
ATOM 1294 C CA . LYS A 1 161 ? -9.453 -21.922 8.523 1 98.19 161 LYS A CA 1
ATOM 1295 C C . LYS A 1 161 ? -9.172 -20.422 8.422 1 98.19 161 LYS A C 1
ATOM 1297 O O . LYS A 1 161 ? -8.07 -20.016 8.047 1 98.19 161 LYS A O 1
ATOM 1302 N N . ILE A 1 162 ? -10.102 -19.609 8.719 1 98 162 ILE A N 1
ATOM 1303 C CA . ILE A 1 162 ? -9.938 -18.156 8.742 1 98 162 ILE A CA 1
ATOM 1304 C C . ILE A 1 162 ? -10.234 -17.625 10.148 1 98 162 ILE A C 1
ATOM 1306 O O . ILE A 1 162 ? -11.344 -17.812 10.656 1 98 162 ILE A O 1
ATOM 1310 N N . THR A 1 163 ? -9.297 -16.953 10.734 1 96.88 163 THR A N 1
ATOM 1311 C CA . THR A 1 163 ? -9.453 -16.516 12.109 1 96.88 163 THR A CA 1
ATOM 1312 C C . THR A 1 163 ? -9.922 -15.062 12.156 1 96.88 163 THR A C 1
ATOM 1314 O O . THR A 1 163 ? -9.969 -14.383 11.133 1 96.88 163 THR A O 1
ATOM 1317 N N . SER A 1 164 ? -10.266 -14.648 13.359 1 94.56 164 SER A N 1
ATOM 1318 C CA . SER A 1 164 ? -10.859 -13.336 13.609 1 94.56 164 SER A CA 1
ATOM 1319 C C . SER A 1 164 ? -9.953 -12.211 13.117 1 94.56 164 SER A C 1
ATOM 1321 O O . SER A 1 164 ? -8.734 -12.383 13.031 1 94.56 164 SER A O 1
ATOM 1323 N N . PHE A 1 165 ? -10.633 -11.047 12.68 1 94.69 165 PHE A N 1
ATOM 1324 C CA . PHE A 1 165 ? -9.992 -9.789 12.312 1 94.69 165 PHE A CA 1
ATOM 1325 C C . PHE A 1 165 ? -9.305 -9.898 10.961 1 94.69 165 PHE A C 1
ATOM 1327 O O . PHE A 1 165 ? -8.344 -9.18 10.688 1 94.69 165 PHE A O 1
ATOM 1334 N N . SER A 1 166 ? -9.758 -10.93 10.227 1 97.06 166 SER A N 1
ATOM 1335 C CA . SER A 1 166 ? -9.328 -11.008 8.828 1 97.06 166 SER A CA 1
ATOM 1336 C C . SER A 1 166 ? -10.32 -10.32 7.906 1 97.06 166 SER A C 1
ATOM 1338 O O . SER A 1 166 ? -11.539 -10.406 8.117 1 97.06 166 SER A O 1
ATOM 1340 N N . PHE A 1 167 ? -9.844 -9.523 7.012 1 98.25 167 PHE A N 1
ATOM 1341 C CA . PHE A 1 167 ? -10.617 -8.852 5.973 1 98.25 167 PHE A CA 1
ATOM 1342 C C . PHE A 1 167 ? -10.258 -9.391 4.594 1 98.25 167 PHE A C 1
ATOM 1344 O O . PHE A 1 167 ? -9.102 -9.312 4.18 1 98.25 167 PHE A O 1
ATOM 1351 N N . ILE A 1 168 ? -11.219 -9.914 3.805 1 98.5 168 ILE A N 1
ATOM 1352 C CA . ILE A 1 168 ? -10.977 -10.531 2.508 1 98.5 168 ILE A CA 1
ATOM 1353 C C . ILE A 1 168 ? -11.859 -9.883 1.448 1 98.5 168 ILE A C 1
ATOM 1355 O O . ILE A 1 168 ? -13.086 -10.039 1.475 1 98.5 168 ILE A O 1
ATOM 1359 N N . GLU A 1 169 ? -11.266 -9.227 0.532 1 98.19 169 GLU A N 1
ATOM 1360 C CA . GLU A 1 169 ? -11.977 -8.555 -0.55 1 98.19 169 GLU A CA 1
ATOM 1361 C C . GLU A 1 169 ? -11.828 -9.312 -1.865 1 98.19 169 GLU A C 1
ATOM 1363 O O . GLU A 1 169 ? -10.711 -9.539 -2.334 1 98.19 169 GLU A O 1
ATOM 1368 N N . GLY A 1 170 ? -12.93 -9.656 -2.535 1 97.69 170 GLY A N 1
ATOM 1369 C CA . GLY A 1 170 ? -12.914 -10.414 -3.773 1 97.69 170 GLY A CA 1
ATOM 1370 C C . GLY A 1 170 ? -12.492 -9.594 -4.977 1 97.69 170 GLY A C 1
ATOM 1371 O O . GLY A 1 170 ? -12.531 -8.359 -4.938 1 97.69 170 GLY A O 1
ATOM 1372 N N . PRO A 1 171 ? -12.062 -10.414 -6.039 1 98.31 171 PRO A N 1
ATOM 1373 C CA . PRO A 1 171 ? -12.07 -11.867 -6.203 1 98.31 171 PRO A CA 1
ATOM 1374 C C . PRO A 1 171 ? -10.891 -12.547 -5.512 1 98.31 171 PRO A C 1
ATOM 1376 O O . PRO A 1 171 ? -9.75 -12.094 -5.645 1 98.31 171 PRO A O 1
ATOM 1379 N N . VAL A 1 172 ? -11.164 -13.523 -4.742 1 98.75 172 VAL A N 1
ATOM 1380 C CA . VAL A 1 172 ? -10.133 -14.25 -4.016 1 98.75 172 VAL A CA 1
ATOM 1381 C C . VAL A 1 172 ? -10.461 -15.742 -4.004 1 98.75 172 VAL A C 1
ATOM 1383 O O . VAL A 1 172 ? -11.617 -16.125 -3.828 1 98.75 172 VAL A O 1
ATOM 1386 N N . TYR A 1 173 ? -9.516 -16.547 -4.301 1 98.62 173 TYR A N 1
ATOM 1387 C CA . TYR A 1 173 ? -9.594 -17.984 -4.094 1 98.62 173 TYR A CA 1
ATOM 1388 C C . TYR A 1 173 ? -8.625 -18.438 -3.008 1 98.62 173 TYR A C 1
ATOM 1390 O O . TYR A 1 173 ? -7.445 -18.078 -3.039 1 98.62 173 TYR A O 1
ATOM 1398 N N . ILE A 1 174 ? -9.102 -19.125 -2.016 1 98.81 174 ILE A N 1
ATOM 1399 C CA . ILE A 1 174 ? -8.273 -19.734 -0.971 1 98.81 174 ILE A CA 1
ATOM 1400 C C . ILE A 1 174 ? -8.32 -21.25 -1.094 1 98.81 174 ILE A C 1
ATOM 1402 O O . ILE A 1 174 ? -9.367 -21.859 -0.873 1 98.81 174 ILE A O 1
ATOM 1406 N N . GLY A 1 175 ? -7.203 -21.844 -1.395 1 98.5 175 GLY A N 1
ATOM 1407 C CA . GLY A 1 175 ? -7.125 -23.281 -1.653 1 98.5 175 GLY A CA 1
ATOM 1408 C C . GLY A 1 175 ? -7.289 -24.125 -0.403 1 98.5 175 GLY A C 1
ATOM 1409 O O . GLY A 1 175 ? -7.215 -23.609 0.714 1 98.5 175 GLY A O 1
ATOM 1410 N N . PRO A 1 176 ? -7.453 -25.422 -0.584 1 98.25 176 PRO A N 1
ATOM 1411 C CA . PRO A 1 176 ? -7.793 -26.328 0.521 1 98.25 176 PRO A CA 1
ATOM 1412 C C . PRO A 1 176 ? -6.719 -26.375 1.603 1 98.25 176 PRO A C 1
ATOM 1414 O O . PRO A 1 176 ? -5.523 -26.297 1.294 1 98.25 176 PRO A O 1
ATOM 1417 N N . ASN A 1 177 ? -7.074 -26.438 2.83 1 98.44 177 ASN A N 1
ATOM 1418 C CA . ASN A 1 177 ? -6.238 -26.656 4.004 1 98.44 177 ASN A CA 1
ATOM 1419 C C . ASN A 1 177 ? -5.41 -25.422 4.344 1 98.44 177 ASN A C 1
ATOM 1421 O O . ASN A 1 177 ? -4.484 -25.5 5.156 1 98.44 177 ASN A O 1
ATOM 1425 N N . 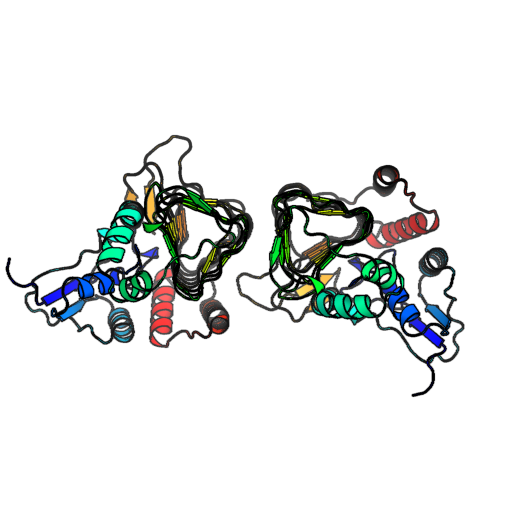SER A 1 178 ? -5.676 -24.312 3.734 1 98.75 178 SER A N 1
ATOM 1426 C CA . SER A 1 178 ? -4.93 -23.094 4.031 1 98.75 178 SER A CA 1
ATOM 1427 C C . SER A 1 178 ? -5.473 -22.406 5.277 1 98.75 178 SER A C 1
ATOM 1429 O O . SER A 1 178 ? -6.633 -22.609 5.648 1 98.75 178 SER A O 1
ATOM 1431 N N . HIS A 1 179 ? -4.609 -21.656 5.926 1 98.69 179 HIS A N 1
ATOM 1432 C CA . HIS A 1 179 ? -4.926 -20.922 7.137 1 98.69 179 HIS A CA 1
ATOM 1433 C C . HIS A 1 179 ? -4.715 -19.422 6.934 1 98.69 179 HIS A C 1
ATOM 1435 O O . HIS A 1 179 ? -3.621 -18.984 6.559 1 98.69 179 HIS A O 1
ATOM 1441 N N . ILE A 1 180 ? -5.738 -18.656 7.141 1 98.81 180 ILE A N 1
ATOM 1442 C CA . ILE A 1 180 ? -5.688 -17.188 7.055 1 98.81 180 ILE A CA 1
ATOM 1443 C C . ILE A 1 180 ? -5.797 -16.594 8.453 1 98.81 180 ILE A C 1
ATOM 1445 O O . ILE A 1 180 ? -6.809 -16.766 9.133 1 98.81 180 ILE A O 1
ATOM 1449 N N . ASP A 1 181 ? -4.773 -15.891 8.859 1 96.69 181 ASP A N 1
ATOM 1450 C CA . ASP A 1 181 ? -4.73 -15.375 10.227 1 96.69 181 ASP A CA 1
ATOM 1451 C C . ASP A 1 181 ? -4.43 -13.875 10.234 1 96.69 181 ASP A C 1
ATOM 1453 O O . ASP A 1 181 ? -3.344 -13.453 9.844 1 96.69 181 ASP A O 1
ATOM 1457 N N . ASN A 1 182 ? -5.422 -13.07 10.781 1 95.94 182 ASN A N 1
ATOM 1458 C CA . ASN A 1 182 ? -5.211 -11.633 10.891 1 95.94 182 ASN A CA 1
ATOM 1459 C C . ASN A 1 182 ? -4.668 -11.039 9.594 1 95.94 182 ASN A C 1
ATOM 1461 O O . ASN A 1 182 ? -3.641 -10.359 9.602 1 95.94 182 ASN A O 1
ATOM 1465 N N . ALA A 1 183 ? -5.383 -11.375 8.516 1 97.62 183 ALA A N 1
ATOM 1466 C CA . ALA A 1 183 ? -4.91 -10.977 7.191 1 97.62 183 ALA A CA 1
ATOM 1467 C C . ALA A 1 183 ? -5.816 -9.922 6.574 1 97.62 183 ALA A C 1
ATOM 1469 O O . ALA A 1 183 ? -7.016 -9.883 6.859 1 97.62 183 ALA A O 1
ATOM 1470 N N . ARG A 1 184 ? -5.289 -9.031 5.902 1 98.12 184 ARG A N 1
ATOM 1471 C CA . ARG A 1 184 ? -6 -8.133 4.996 1 98.12 184 ARG A CA 1
ATOM 1472 C C . ARG A 1 184 ? -5.66 -8.445 3.541 1 98.12 184 ARG A C 1
ATOM 1474 O O . ARG A 1 184 ? -4.57 -8.109 3.068 1 98.12 184 ARG A O 1
ATOM 1481 N N . ILE A 1 185 ? -6.547 -9.078 2.859 1 98.56 185 ILE A N 1
ATOM 1482 C CA . ILE A 1 185 ? -6.352 -9.492 1.473 1 98.56 185 ILE A CA 1
ATOM 1483 C C . ILE A 1 185 ? -7.223 -8.641 0.554 1 98.56 185 ILE A C 1
ATOM 1485 O O . ILE A 1 185 ? -8.453 -8.664 0.646 1 98.56 185 ILE A O 1
ATOM 1489 N N . THR A 1 186 ? -6.559 -7.848 -0.265 1 96.44 186 THR A N 1
ATOM 1490 C CA . THR A 1 186 ? -7.277 -6.965 -1.18 1 96.44 186 THR A CA 1
ATOM 1491 C C . THR A 1 186 ? -6.773 -7.145 -2.609 1 96.44 186 THR A C 1
ATOM 1493 O O . THR A 1 186 ? -5.629 -7.551 -2.824 1 96.44 186 THR A O 1
ATOM 1496 N N . GLY A 1 187 ? -7.578 -6.871 -3.562 1 94.44 187 GLY A N 1
ATOM 1497 C CA . GLY A 1 187 ? -7.219 -7.125 -4.949 1 94.44 187 GLY A CA 1
ATOM 1498 C C . GLY A 1 187 ? -7.312 -8.586 -5.332 1 94.44 187 GLY A C 1
ATOM 1499 O O . GLY A 1 187 ? -7.383 -9.461 -4.461 1 94.44 187 GLY A O 1
ATOM 1500 N N . ALA A 1 188 ? -7.305 -8.898 -6.617 1 98.38 188 ALA A N 1
ATOM 1501 C CA . ALA A 1 188 ? -7.426 -10.281 -7.082 1 98.38 188 ALA A CA 1
ATOM 1502 C C . ALA A 1 188 ? -6.262 -11.133 -6.59 1 98.38 188 ALA A C 1
ATOM 1504 O O . ALA A 1 188 ? -5.098 -10.828 -6.875 1 98.38 188 ALA A O 1
ATOM 1505 N N . THR A 1 189 ? -6.598 -12.148 -5.777 1 98.81 189 THR A N 1
ATOM 1506 C CA . THR A 1 189 ? -5.562 -12.969 -5.152 1 98.81 189 THR A CA 1
ATOM 1507 C C . THR A 1 189 ? -5.945 -14.445 -5.191 1 98.81 189 THR A C 1
ATOM 1509 O O . THR A 1 189 ? -7.102 -14.797 -4.938 1 98.81 189 THR A O 1
ATOM 1512 N N . SER A 1 190 ? -5.035 -15.266 -5.59 1 98.88 190 SER A N 1
ATOM 1513 C CA . SER A 1 190 ? -5.188 -16.719 -5.586 1 98.88 190 SER A CA 1
ATOM 1514 C C . SER A 1 190 ? -4.172 -17.375 -4.664 1 98.88 190 SER A C 1
ATOM 1516 O O . SER A 1 190 ? -2.963 -17.25 -4.867 1 98.88 190 SER A O 1
ATOM 1518 N N . ILE A 1 191 ? -4.664 -18.062 -3.635 1 98.88 191 ILE A N 1
ATOM 1519 C CA . ILE A 1 191 ? -3.828 -18.719 -2.633 1 98.88 191 ILE A CA 1
ATOM 1520 C C . ILE A 1 191 ? -3.904 -20.234 -2.805 1 98.88 191 ILE A C 1
ATOM 1522 O O . ILE A 1 191 ? -4.996 -20.797 -2.887 1 98.88 191 ILE A O 1
ATOM 1526 N N . GLY A 1 192 ? -2.793 -20.891 -2.857 1 98.62 192 GLY A N 1
ATOM 1527 C CA . GLY A 1 192 ? -2.725 -22.328 -3.104 1 98.62 192 GLY A CA 1
ATOM 1528 C C . GLY A 1 192 ? -3.139 -23.156 -1.903 1 98.62 192 GLY A C 1
ATOM 1529 O O . GLY A 1 192 ? -3.775 -22.641 -0.979 1 98.62 192 GLY A O 1
ATOM 1530 N N . THR A 1 193 ? -2.83 -24.469 -1.983 1 98.31 193 THR A N 1
ATOM 1531 C CA . THR A 1 193 ? -3.189 -25.422 -0.949 1 98.31 193 THR A CA 1
ATOM 1532 C C . THR A 1 193 ? -2.215 -25.359 0.223 1 98.31 193 THR A C 1
ATOM 1534 O O . THR A 1 193 ? -1.009 -25.203 0.024 1 98.31 193 THR A O 1
ATOM 1537 N N . THR A 1 194 ? -2.689 -25.469 1.431 1 98.5 194 THR A N 1
ATOM 1538 C CA . THR A 1 194 ? -1.905 -25.625 2.652 1 98.5 194 THR A CA 1
ATOM 1539 C C . THR A 1 194 ? -0.925 -24.469 2.811 1 98.5 194 THR A C 1
ATOM 1541 O O . THR A 1 194 ? 0.264 -24.672 3.057 1 98.5 194 THR A O 1
ATOM 1544 N N . CYS A 1 195 ? -1.402 -23.297 2.65 1 98.75 195 CYS A N 1
ATOM 1545 C CA . CYS A 1 195 ? -0.645 -22.078 2.885 1 98.75 195 CYS A CA 1
ATOM 1546 C C . CYS A 1 195 ? -1.018 -21.453 4.227 1 98.75 195 CYS A C 1
ATOM 1548 O O . CYS A 1 195 ? -2.078 -21.75 4.777 1 98.75 195 CYS A O 1
ATOM 1550 N N . ARG A 1 196 ? -0.151 -20.703 4.777 1 98.69 196 ARG A N 1
ATOM 1551 C CA . ARG A 1 196 ? -0.42 -19.828 5.914 1 98.69 196 ARG A CA 1
ATOM 1552 C C . ARG A 1 196 ? -0.224 -18.359 5.535 1 98.69 196 ARG A C 1
ATOM 1554 O O . ARG A 1 196 ? 0.879 -17.953 5.164 1 98.69 196 ARG A O 1
ATOM 1561 N N . ILE A 1 197 ? -1.285 -17.625 5.609 1 98.81 197 ILE A N 1
ATOM 1562 C CA . ILE A 1 197 ? -1.243 -16.25 5.113 1 98.81 197 ILE A CA 1
ATOM 1563 C C . ILE A 1 197 ? -1.686 -15.289 6.215 1 98.81 197 ILE A C 1
ATOM 1565 O O . ILE A 1 197 ? -2.705 -15.516 6.871 1 98.81 197 ILE A O 1
ATOM 1569 N N . GLY A 1 198 ? -0.984 -14.305 6.477 1 98.38 198 GLY A N 1
ATOM 1570 C CA . GLY A 1 198 ? -1.282 -13.195 7.375 1 98.38 198 GLY A CA 1
ATOM 1571 C C . GLY A 1 198 ? -0.725 -11.867 6.895 1 98.38 198 GLY A C 1
ATOM 1572 O O . GLY A 1 198 ? -0.007 -11.82 5.895 1 98.38 198 GLY A O 1
ATOM 1573 N N . GLY A 1 199 ? -1.064 -10.797 7.586 1 97.31 199 GLY A N 1
ATOM 1574 C CA . GLY A 1 199 ? -0.608 -9.477 7.195 1 97.31 199 GLY A CA 1
ATOM 1575 C C . GLY A 1 199 ? -1.307 -8.945 5.957 1 97.31 199 GLY A C 1
ATOM 1576 O O . GLY A 1 199 ? -2.461 -9.289 5.695 1 97.31 199 GLY A O 1
ATOM 1577 N N . GLU A 1 200 ? -0.622 -8.047 5.27 1 98.19 200 GLU A N 1
ATOM 1578 C CA . GLU A 1 200 ? -1.226 -7.395 4.113 1 98.19 200 GLU A CA 1
ATOM 1579 C C . GLU A 1 200 ? -0.804 -8.078 2.812 1 98.19 200 GLU A C 1
ATOM 1581 O O . GLU A 1 200 ? 0.389 -8.195 2.527 1 98.19 200 GLU A O 1
ATOM 1586 N N . VAL A 1 201 ? -1.772 -8.578 2.074 1 98.5 201 VAL A N 1
ATOM 1587 C CA . VAL A 1 201 ? -1.548 -9.219 0.785 1 98.5 201 VAL A CA 1
ATOM 1588 C C . VAL A 1 201 ? -2.463 -8.602 -0.27 1 98.5 201 VAL A C 1
ATOM 1590 O O . VAL A 1 201 ? -3.666 -8.453 -0.047 1 98.5 201 VAL A O 1
ATOM 1593 N N . GLY A 1 202 ? -1.898 -8.18 -1.38 1 97.12 202 GLY A N 1
ATOM 1594 C CA . GLY A 1 202 ? -2.701 -7.551 -2.418 1 97.12 202 GLY A CA 1
ATOM 1595 C C . GLY A 1 202 ? -2.34 -8.023 -3.814 1 97.12 202 GLY A C 1
ATOM 1596 O O . GLY A 1 202 ? -1.213 -7.816 -4.273 1 97.12 202 GLY A O 1
ATOM 1597 N N . THR A 1 203 ? -3.232 -8.602 -4.527 1 98.12 203 THR A N 1
ATOM 1598 C CA . THR A 1 203 ? -3.094 -8.992 -5.926 1 98.12 203 THR A CA 1
ATOM 1599 C C . THR A 1 203 ? -1.912 -9.945 -6.109 1 98.12 203 THR A C 1
ATOM 1601 O O . THR A 1 203 ? -0.941 -9.609 -6.793 1 98.12 203 THR A O 1
ATOM 1604 N N . CYS A 1 204 ? -1.995 -11.109 -5.543 1 98.75 204 CYS A N 1
ATOM 1605 C CA . CYS A 1 204 ? -0.879 -12.047 -5.562 1 98.75 204 CYS A CA 1
ATOM 1606 C C . CYS A 1 204 ? -1.329 -13.422 -6.055 1 98.75 204 CYS A C 1
ATOM 1608 O O . CYS A 1 204 ? -2.494 -13.789 -5.895 1 98.75 204 CYS A O 1
ATOM 1610 N N . LEU A 1 205 ? -0.448 -14.086 -6.676 1 98.69 205 LEU A N 1
ATOM 1611 C CA . LEU A 1 205 ? -0.522 -15.523 -6.91 1 98.69 205 LEU A CA 1
ATOM 1612 C C . LEU A 1 205 ? 0.437 -16.266 -5.992 1 98.69 205 LEU A C 1
ATOM 1614 O O . LEU A 1 205 ? 1.655 -16.125 -6.102 1 98.69 205 LEU A O 1
ATOM 1618 N N . ILE A 1 206 ? -0.111 -17.062 -5.109 1 98.88 206 ILE A N 1
ATOM 1619 C CA . ILE A 1 206 ? 0.698 -17.75 -4.113 1 98.88 206 ILE A CA 1
ATOM 1620 C C . ILE A 1 206 ? 0.597 -19.266 -4.316 1 98.88 206 ILE A C 1
ATOM 1622 O O . ILE A 1 206 ? -0.485 -19.844 -4.191 1 98.88 206 ILE A O 1
ATOM 1626 N N . GLY A 1 207 ? 1.689 -19.891 -4.609 1 98.69 207 GLY A N 1
ATOM 1627 C CA . GLY A 1 207 ? 1.725 -21.312 -4.875 1 98.69 207 GLY A CA 1
ATOM 1628 C C . GLY A 1 207 ? 1.434 -22.156 -3.645 1 98.69 207 GLY A C 1
ATOM 1629 O O . GLY A 1 207 ? 1.16 -21.625 -2.57 1 98.69 207 GLY A O 1
ATOM 1630 N N . ASP A 1 208 ? 1.512 -23.469 -3.82 1 98.56 208 ASP A N 1
ATOM 1631 C CA . ASP A 1 208 ? 1.159 -24.406 -2.77 1 98.56 208 ASP A CA 1
ATOM 1632 C C . ASP A 1 208 ? 2.244 -24.469 -1.697 1 98.56 208 ASP A C 1
ATOM 1634 O O . ASP A 1 208 ? 3.426 -24.281 -1.99 1 98.56 208 ASP A O 1
ATOM 1638 N N . PHE A 1 209 ? 1.855 -24.688 -0.438 1 98.62 209 PHE A N 1
ATOM 1639 C CA . PHE A 1 209 ? 2.744 -24.906 0.698 1 98.62 209 PHE A CA 1
ATOM 1640 C C . PHE A 1 209 ? 3.633 -23.703 0.933 1 98.62 209 PHE A C 1
ATOM 1642 O O . PHE A 1 209 ? 4.793 -23.844 1.328 1 98.62 209 PHE A O 1
ATOM 1649 N N . THR A 1 210 ? 3.164 -22.578 0.556 1 98.69 210 THR A N 1
ATOM 1650 C CA . THR A 1 210 ? 3.877 -21.312 0.701 1 98.69 210 THR A CA 1
ATOM 1651 C C . THR A 1 210 ? 3.307 -20.5 1.859 1 98.69 210 THR A C 1
ATOM 1653 O O . THR A 1 210 ? 2.088 -20.453 2.049 1 98.69 210 THR A O 1
ATOM 1656 N N . ASN A 1 211 ? 4.254 -19.844 2.619 1 98.31 211 ASN A N 1
ATOM 1657 C CA . ASN A 1 211 ? 3.814 -19.172 3.838 1 98.31 211 ASN A CA 1
ATOM 1658 C C . ASN A 1 211 ? 4.238 -17.703 3.855 1 98.31 211 ASN A C 1
ATOM 1660 O O . ASN A 1 211 ? 5.383 -17.391 3.539 1 98.31 211 ASN A O 1
ATOM 1664 N N . LYS A 1 212 ? 3.342 -16.828 4.086 1 98.25 212 LYS A N 1
ATOM 1665 C CA . LYS A 1 212 ? 3.473 -15.445 4.504 1 98.25 212 LYS A CA 1
ATOM 1666 C C . LYS A 1 212 ? 2.566 -15.141 5.691 1 98.25 212 LYS A C 1
ATOM 1668 O O . LYS A 1 212 ? 1.62 -14.359 5.574 1 98.25 212 LYS A O 1
ATOM 1673 N N . HIS A 1 213 ? 2.918 -15.656 6.816 1 96.56 213 HIS A N 1
ATOM 1674 C CA . HIS A 1 213 ? 1.998 -15.789 7.938 1 96.56 213 HIS A CA 1
ATOM 1675 C C . HIS A 1 213 ? 2.016 -14.547 8.82 1 96.56 213 HIS A C 1
ATOM 1677 O O . HIS A 1 213 ? 1.104 -14.336 9.625 1 96.56 213 HIS A O 1
ATOM 1683 N N . HIS A 1 214 ? 2.98 -13.695 8.781 1 94.75 214 HIS A N 1
ATOM 1684 C CA . HIS A 1 214 ? 3.205 -12.602 9.719 1 94.75 214 HIS A CA 1
ATOM 1685 C C . HIS A 1 214 ? 3.002 -11.25 9.055 1 94.75 214 HIS A C 1
ATOM 1687 O O . HIS A 1 214 ? 2.816 -11.172 7.836 1 94.75 214 HIS A O 1
ATOM 1693 N N . GLU A 1 215 ? 3.055 -10.18 9.891 1 94.44 215 GLU A N 1
ATOM 1694 C CA . GLU A 1 215 ? 2.93 -8.812 9.383 1 94.44 215 GLU A CA 1
ATOM 1695 C C . GLU A 1 215 ? 3.99 -8.516 8.328 1 94.44 215 GLU A C 1
ATOM 1697 O O . GLU A 1 215 ? 5.074 -9.109 8.344 1 94.44 215 GLU A O 1
ATOM 1702 N N . GLY A 1 216 ? 3.676 -7.586 7.488 1 96.5 216 GLY A N 1
ATOM 1703 C CA . GLY A 1 216 ? 4.398 -7.227 6.281 1 96.5 216 GLY A CA 1
ATOM 1704 C C . GLY A 1 216 ? 3.494 -7.043 5.074 1 96.5 216 GLY A C 1
ATOM 1705 O O . GLY A 1 216 ? 2.299 -7.344 5.141 1 96.5 216 GLY A O 1
ATOM 1706 N N . PHE A 1 217 ? 4.102 -6.52 3.979 1 98.12 217 PHE A N 1
ATOM 1707 C CA . PHE A 1 217 ? 3.305 -6.25 2.787 1 98.12 217 PHE A CA 1
ATOM 1708 C C . PHE A 1 217 ? 3.809 -7.066 1.604 1 98.12 217 PHE A C 1
ATOM 1710 O O . PHE A 1 217 ? 5.012 -7.129 1.353 1 98.12 217 PHE A O 1
ATOM 1717 N N . LEU A 1 218 ? 2.916 -7.738 0.972 1 98.62 218 LEU A N 1
ATOM 1718 C CA . LEU A 1 218 ? 3.139 -8.453 -0.28 1 98.62 218 LEU A CA 1
ATOM 1719 C C . LEU A 1 218 ? 2.143 -8.008 -1.346 1 98.62 218 LEU A C 1
ATOM 1721 O O . LEU A 1 218 ? 0.953 -8.32 -1.26 1 98.62 218 LEU A O 1
ATOM 1725 N N . GLY A 1 219 ? 2.607 -7.262 -2.324 1 98.44 219 GLY A N 1
ATOM 1726 C CA . GLY A 1 219 ? 1.721 -6.723 -3.342 1 98.44 219 GLY A CA 1
ATOM 1727 C C . GLY A 1 219 ? 2.131 -7.102 -4.754 1 98.44 219 GLY A C 1
ATOM 1728 O O . GLY A 1 219 ? 3.322 -7.137 -5.07 1 98.44 219 GLY A O 1
ATOM 1729 N N . HIS A 1 220 ? 1.226 -7.438 -5.605 1 98.69 220 HIS A N 1
ATOM 1730 C CA . HIS A 1 220 ? 1.4 -7.703 -7.031 1 98.69 220 HIS A CA 1
ATOM 1731 C C . HIS A 1 220 ? 2.584 -8.633 -7.273 1 98.69 220 HIS A C 1
ATOM 1733 O O . HIS A 1 220 ? 3.463 -8.328 -8.078 1 98.69 220 HIS A O 1
ATOM 1739 N N . SER A 1 221 ? 2.562 -9.766 -6.617 1 98.81 221 SER A N 1
ATOM 1740 C CA . SER A 1 221 ? 3.691 -10.688 -6.648 1 98.81 221 SER A CA 1
ATOM 1741 C C . SER A 1 221 ? 3.244 -12.094 -7.023 1 98.81 221 SER A C 1
ATOM 1743 O O . SER A 1 221 ? 2.072 -12.445 -6.867 1 98.81 221 SER A O 1
ATOM 1745 N N . VAL A 1 222 ? 4.168 -12.867 -7.535 1 98.81 222 VAL A N 1
ATOM 1746 C CA . VAL A 1 222 ? 3.971 -14.281 -7.84 1 98.81 222 VAL A CA 1
ATOM 1747 C C . VAL A 1 222 ? 4.961 -15.125 -7.043 1 98.81 222 VAL A C 1
ATOM 1749 O O . VAL A 1 222 ? 6.176 -14.961 -7.188 1 98.81 222 VAL A O 1
ATOM 1752 N N . LEU A 1 223 ? 4.465 -15.977 -6.211 1 98.81 223 LEU A N 1
ATOM 1753 C CA . LEU A 1 223 ? 5.289 -16.875 -5.406 1 98.81 223 LEU A CA 1
ATOM 1754 C C . LEU A 1 223 ? 5.102 -18.312 -5.848 1 98.81 223 LEU A C 1
ATOM 1756 O O . LEU A 1 223 ? 3.979 -18.75 -6.109 1 98.81 223 LEU A O 1
ATOM 1760 N N . GLY A 1 224 ? 6.184 -19.031 -5.934 1 98.62 224 GLY A N 1
ATOM 1761 C CA . GLY A 1 224 ? 6.125 -20.453 -6.23 1 98.62 224 GLY A CA 1
ATOM 1762 C C . GLY A 1 224 ? 5.672 -21.297 -5.051 1 98.62 224 GLY A C 1
ATOM 1763 O O . GLY A 1 224 ? 4.922 -20.812 -4.199 1 98.62 224 GLY A O 1
ATOM 1764 N N . ASN A 1 225 ? 6.074 -22.562 -5.109 1 98.56 225 ASN A N 1
ATOM 1765 C CA . ASN A 1 225 ? 5.75 -23.516 -4.051 1 98.56 225 ASN A CA 1
ATOM 1766 C C . ASN A 1 225 ? 6.848 -23.578 -2.992 1 98.56 225 ASN A C 1
ATOM 1768 O O . ASN A 1 225 ? 8.023 -23.359 -3.297 1 98.56 225 ASN A O 1
ATOM 1772 N N . TRP A 1 226 ? 6.445 -23.844 -1.74 1 98.5 226 TRP A N 1
ATOM 1773 C CA . TRP A 1 226 ? 7.367 -24.094 -0.636 1 98.5 226 TRP A CA 1
ATOM 1774 C C . TRP A 1 226 ? 8.195 -22.859 -0.323 1 98.5 226 TRP A C 1
ATOM 1776 O O . TRP A 1 226 ? 9.383 -22.953 0.011 1 98.5 226 TRP A O 1
ATOM 1786 N N . VAL A 1 227 ? 7.625 -21.734 -0.559 1 98.69 227 VAL A N 1
ATOM 1787 C CA . VAL A 1 227 ? 8.258 -20.469 -0.217 1 98.69 227 VAL A CA 1
ATOM 1788 C C . VAL A 1 227 ? 7.914 -20.078 1.222 1 98.69 227 VAL A C 1
ATOM 1790 O O . VAL A 1 227 ? 6.812 -20.359 1.697 1 98.69 227 VAL A O 1
ATOM 1793 N N . ASN A 1 228 ? 8.859 -19.484 1.928 1 98.56 228 ASN A N 1
ATOM 1794 C CA . ASN A 1 228 ? 8.602 -18.922 3.248 1 98.56 228 ASN A CA 1
ATOM 1795 C C . ASN A 1 228 ? 9.039 -17.453 3.33 1 98.56 228 ASN A C 1
ATOM 1797 O O . ASN A 1 228 ? 10.203 -17.141 3.07 1 98.56 228 ASN A O 1
ATOM 1801 N N . ILE A 1 229 ? 8.125 -16.625 3.633 1 98.44 229 ILE A N 1
ATOM 1802 C CA . ILE A 1 229 ? 8.398 -15.203 3.82 1 98.44 229 ILE A CA 1
ATOM 1803 C C . ILE A 1 229 ? 8.477 -14.891 5.312 1 98.44 229 ILE A C 1
ATOM 1805 O O . ILE A 1 229 ? 7.477 -14.992 6.027 1 98.44 229 ILE A O 1
ATOM 1809 N N . GLY A 1 230 ? 9.57 -14.398 5.746 1 97.31 230 GLY A N 1
ATOM 1810 C CA . GLY A 1 230 ? 9.773 -14.086 7.152 1 97.31 230 GLY A CA 1
ATOM 1811 C C . GLY A 1 230 ? 8.953 -12.898 7.629 1 97.31 230 GLY A C 1
ATOM 1812 O O . GLY A 1 230 ? 8.484 -12.102 6.816 1 97.31 230 GLY A O 1
ATOM 1813 N N . ALA A 1 231 ? 8.859 -12.805 8.992 1 96.62 231 ALA A N 1
ATOM 1814 C CA . ALA A 1 231 ? 8.078 -11.727 9.594 1 96.62 231 ALA A CA 1
ATOM 1815 C C . ALA A 1 231 ? 8.602 -10.359 9.156 1 96.62 231 ALA A C 1
ATOM 1817 O O . ALA A 1 231 ? 9.812 -10.141 9.102 1 96.62 231 ALA A O 1
ATOM 1818 N N . LEU A 1 232 ? 7.691 -9.477 8.727 1 95.88 232 LEU A N 1
ATOM 1819 C CA . LEU A 1 232 ? 7.93 -8.078 8.406 1 95.88 232 LEU A CA 1
ATOM 1820 C C . LEU A 1 232 ? 8.641 -7.93 7.07 1 95.88 232 LEU A C 1
ATOM 1822 O O . LEU A 1 232 ? 8.852 -6.812 6.59 1 95.88 232 LEU A O 1
ATOM 1826 N N . ALA A 1 233 ? 9.055 -9.07 6.484 1 97 233 ALA A N 1
ATOM 1827 C CA . ALA A 1 233 ? 9.523 -8.914 5.109 1 97 233 ALA A CA 1
ATOM 1828 C C . ALA A 1 233 ? 8.453 -8.273 4.234 1 97 233 ALA A C 1
ATOM 1830 O O . ALA A 1 233 ? 7.262 -8.57 4.375 1 97 233 ALA A O 1
ATOM 1831 N N . THR A 1 234 ? 8.867 -7.332 3.398 1 97.94 234 THR A N 1
ATOM 1832 C CA . THR A 1 234 ? 7.941 -6.465 2.684 1 97.94 234 THR A CA 1
ATOM 1833 C C . THR A 1 234 ? 8.391 -6.262 1.24 1 97.94 234 THR A C 1
ATOM 1835 O O . THR A 1 234 ? 9.578 -6.066 0.979 1 97.94 234 THR A O 1
ATOM 1838 N N . THR A 1 235 ? 7.414 -6.344 0.321 1 97.38 235 THR A N 1
ATOM 1839 C CA . THR A 1 235 ? 7.699 -6.164 -1.099 1 97.38 235 THR A CA 1
ATOM 1840 C C . THR A 1 235 ? 7.109 -4.852 -1.607 1 97.38 235 THR A C 1
ATOM 1842 O O . THR A 1 235 ? 5.902 -4.625 -1.499 1 97.38 235 THR A O 1
ATOM 1845 N N . SER A 1 236 ? 7.996 -3.996 -2.152 1 97.25 236 SER A N 1
ATOM 1846 C CA . SER A 1 236 ? 7.512 -2.822 -2.867 1 97.25 236 SER A CA 1
ATOM 1847 C C . SER A 1 236 ? 6.891 -3.209 -4.207 1 97.25 236 SER A C 1
ATOM 1849 O O . SER A 1 236 ? 7.438 -4.043 -4.93 1 97.25 236 SER A O 1
ATOM 1851 N N . ASP A 1 237 ? 5.734 -2.602 -4.52 1 97.94 237 ASP A N 1
ATOM 1852 C CA . ASP A 1 237 ? 5.125 -2.961 -5.797 1 97.94 237 ASP A CA 1
ATOM 1853 C C . ASP A 1 237 ? 4.902 -1.726 -6.664 1 97.94 237 ASP A C 1
ATOM 1855 O O . ASP A 1 237 ? 4.203 -1.792 -7.68 1 97.94 237 ASP A O 1
ATOM 1859 N N . LEU A 1 238 ? 5.383 -0.636 -6.266 1 95.75 238 LEU A N 1
ATOM 1860 C CA . LEU A 1 238 ? 5.266 0.639 -6.965 1 95.75 238 LEU A CA 1
ATOM 1861 C C . LEU A 1 238 ? 6.551 1.45 -6.836 1 95.75 238 LEU A C 1
ATOM 1863 O O . LEU A 1 238 ? 7.02 1.705 -5.723 1 95.75 238 LEU A O 1
ATOM 1867 N N . LYS A 1 239 ? 7.082 1.839 -7.992 1 92.56 239 LYS A N 1
ATOM 1868 C CA . LYS A 1 239 ? 8.273 2.682 -7.945 1 92.56 239 LYS A CA 1
ATOM 1869 C C . LYS A 1 239 ? 7.93 4.098 -7.492 1 92.56 239 LYS A C 1
ATOM 1871 O O . LYS A 1 239 ? 6.859 4.617 -7.82 1 92.56 239 LYS A O 1
ATOM 1876 N N . ASN A 1 240 ? 8.875 4.746 -6.883 1 87.94 240 ASN A N 1
ATOM 1877 C CA . ASN A 1 240 ? 8.664 6.109 -6.406 1 87.94 240 ASN A CA 1
ATOM 1878 C C . ASN A 1 240 ? 8.453 7.078 -7.562 1 87.94 240 ASN A C 1
ATOM 1880 O O . ASN A 1 240 ? 7.828 8.133 -7.391 1 87.94 240 ASN A O 1
ATOM 1884 N N . ASN A 1 241 ? 8.945 6.715 -8.758 1 87.56 241 ASN A N 1
ATOM 1885 C CA . ASN A 1 241 ? 8.789 7.598 -9.906 1 87.56 241 ASN A CA 1
ATOM 1886 C C . ASN A 1 241 ? 7.574 7.211 -10.75 1 87.56 241 ASN A C 1
ATOM 1888 O O . ASN A 1 241 ? 7.316 7.82 -11.789 1 87.56 241 ASN A O 1
ATOM 1892 N N . TYR A 1 242 ? 6.938 6.082 -10.383 1 91.56 242 TYR A N 1
ATOM 1893 C CA . TYR A 1 242 ? 5.703 5.625 -11.008 1 91.56 242 TYR A CA 1
ATOM 1894 C C . TYR A 1 242 ? 5.945 5.203 -12.453 1 91.56 242 TYR A C 1
ATOM 1896 O O . TYR A 1 242 ? 5.074 5.359 -13.305 1 91.56 242 TYR A O 1
ATOM 1904 N N . GLY A 1 243 ? 7.195 4.809 -12.75 1 92.31 243 GLY A N 1
ATOM 1905 C CA . GLY A 1 243 ? 7.523 4.281 -14.062 1 92.31 243 GLY A CA 1
ATOM 1906 C C . GLY A 1 243 ? 7.133 2.828 -14.242 1 92.31 243 GLY A C 1
ATOM 1907 O O . GLY A 1 243 ? 6.855 2.133 -13.258 1 92.31 243 GLY A O 1
ATOM 1908 N N . VAL A 1 244 ? 7.152 2.418 -15.469 1 96 244 VAL A N 1
ATOM 1909 C CA . VAL A 1 244 ? 6.879 1.018 -15.773 1 96 244 VAL A CA 1
ATOM 1910 C C . VAL A 1 244 ? 7.961 0.133 -15.156 1 96 244 VAL A C 1
ATOM 1912 O O . VAL A 1 244 ? 9.148 0.459 -15.219 1 96 244 VAL A O 1
ATOM 1915 N N . VAL A 1 245 ? 7.559 -0.98 -14.617 1 97.88 245 VAL A N 1
ATOM 1916 C CA . VAL A 1 245 ? 8.5 -1.846 -13.914 1 97.88 245 VAL A CA 1
ATOM 1917 C C . VAL A 1 245 ? 9.172 -2.797 -14.898 1 97.88 245 VAL A C 1
ATOM 1919 O O . VAL A 1 245 ? 8.5 -3.379 -15.758 1 97.88 245 VAL A O 1
ATOM 1922 N N . LYS A 1 246 ? 10.445 -2.953 -14.75 1 97.56 246 LYS A N 1
ATOM 1923 C CA . LYS A 1 246 ? 11.25 -3.943 -15.469 1 97.56 246 LYS A CA 1
ATOM 1924 C C . LYS A 1 246 ? 11.828 -4.977 -14.508 1 97.56 246 LYS A C 1
ATOM 1926 O O . LYS A 1 246 ? 12.172 -4.652 -13.367 1 97.56 246 LYS A O 1
ATOM 1931 N N . ILE A 1 247 ? 11.898 -6.207 -15.016 1 97.25 247 ILE A N 1
ATOM 1932 C CA . ILE A 1 247 ? 12.547 -7.215 -14.18 1 97.25 247 ILE A CA 1
ATOM 1933 C C . ILE A 1 247 ? 13.703 -7.852 -14.945 1 97.25 247 ILE A C 1
ATOM 1935 O O . ILE A 1 247 ? 13.781 -7.754 -16.172 1 97.25 247 ILE A O 1
ATOM 1939 N N . ARG A 1 248 ? 14.562 -8.406 -14.172 1 96.81 248 ARG A N 1
ATOM 1940 C CA . ARG A 1 248 ? 15.719 -9.109 -14.734 1 96.81 248 ARG A CA 1
ATOM 1941 C C . ARG A 1 248 ? 15.703 -10.586 -14.352 1 96.81 248 ARG A C 1
ATOM 1943 O O . ARG A 1 248 ? 15.391 -10.93 -13.219 1 96.81 248 ARG A O 1
ATOM 1950 N N . GLU A 1 249 ? 15.922 -11.367 -15.273 1 95.69 249 GLU A N 1
ATOM 1951 C CA . GLU A 1 249 ? 16.156 -12.797 -15.086 1 95.69 249 GLU A CA 1
ATOM 1952 C C . GLU A 1 249 ? 17.438 -13.234 -15.781 1 95.69 249 GLU A C 1
ATOM 1954 O O . GLU A 1 249 ? 17.516 -13.273 -17.016 1 95.69 249 GLU A O 1
ATOM 1959 N N . GLU A 1 250 ? 18.422 -13.484 -14.945 1 94.31 250 GLU A N 1
ATOM 1960 C CA . GLU A 1 250 ? 19.75 -13.742 -15.484 1 94.31 250 GLU A CA 1
ATOM 1961 C C . GLU A 1 250 ? 20.219 -12.578 -16.344 1 94.31 250 GLU A C 1
ATOM 1963 O O . GLU A 1 250 ? 20.312 -11.445 -15.883 1 94.31 250 GLU A O 1
ATOM 1968 N N . GLN A 1 251 ? 20.422 -12.797 -17.688 1 94 251 GLN A N 1
ATOM 1969 C CA . GLN A 1 251 ? 20.938 -11.719 -18.516 1 94 251 GLN A CA 1
ATOM 1970 C C . GLN A 1 251 ? 19.812 -11.016 -19.266 1 94 251 GLN A C 1
ATOM 1972 O O . GLN A 1 251 ? 20.047 -10.016 -19.953 1 94 251 GLN A O 1
ATOM 1977 N N . ASP A 1 252 ? 18.625 -11.43 -19.031 1 96.94 252 ASP A N 1
ATOM 1978 C CA . ASP A 1 252 ? 17.5 -10.883 -19.781 1 96.94 252 ASP A CA 1
ATOM 1979 C C . ASP A 1 252 ? 16.75 -9.836 -18.969 1 96.94 252 ASP A C 1
ATOM 1981 O O . ASP A 1 252 ? 16.531 -10.016 -17.766 1 96.94 252 ASP A O 1
ATOM 1985 N N . GLU A 1 253 ? 16.391 -8.766 -19.609 1 97.25 253 GLU A N 1
ATOM 1986 C CA . GLU A 1 253 ? 15.516 -7.754 -19.047 1 97.25 253 GLU A CA 1
ATOM 1987 C C . GLU A 1 253 ? 14.109 -7.836 -19.641 1 97.25 253 GLU A C 1
ATOM 1989 O O . GLU A 1 253 ? 13.961 -7.941 -20.859 1 97.25 253 GLU A O 1
ATOM 1994 N N . CYS A 1 254 ? 13.133 -7.859 -18.828 1 97.25 254 CYS A N 1
ATOM 1995 C CA . CYS A 1 254 ? 11.742 -7.949 -19.266 1 97.25 254 CYS A CA 1
ATOM 1996 C C . CYS A 1 254 ? 10.953 -6.715 -18.844 1 97.25 254 CYS A C 1
ATOM 1998 O O . CYS A 1 254 ? 11.047 -6.277 -17.703 1 97.25 254 CYS A O 1
ATOM 2000 N N . ILE A 1 255 ? 10.195 -6.234 -19.703 1 96.94 255 ILE A N 1
ATOM 2001 C CA . ILE A 1 255 ? 9.312 -5.109 -19.422 1 96.94 255 ILE A CA 1
ATOM 2002 C C . ILE A 1 255 ? 7.918 -5.621 -19.062 1 96.94 255 ILE A C 1
ATOM 2004 O O . ILE A 1 255 ? 7.273 -6.289 -19.875 1 96.94 255 ILE A O 1
ATOM 2008 N N . THR A 1 256 ? 7.348 -5.34 -17.938 1 97.25 256 THR A N 1
ATOM 2009 C CA . THR A 1 256 ? 6.102 -5.914 -17.438 1 97.25 256 THR A CA 1
ATOM 2010 C C . THR A 1 256 ? 4.898 -5.223 -18.078 1 97.25 256 THR A C 1
ATOM 2012 O O . THR A 1 256 ? 3.811 -5.801 -18.141 1 97.25 256 THR A O 1
ATOM 2015 N N . GLY A 1 257 ? 5.105 -3.949 -18.453 1 96.69 257 GLY A N 1
ATOM 2016 C CA . GLY A 1 257 ? 4.012 -3.156 -18.984 1 96.69 257 GLY A CA 1
ATOM 2017 C C . GLY A 1 257 ? 3.137 -2.543 -17.906 1 96.69 257 GLY A C 1
ATOM 2018 O O . GLY A 1 257 ? 2.152 -1.867 -18.219 1 96.69 257 GLY A O 1
ATOM 2019 N N . SER A 1 258 ? 3.49 -2.705 -16.703 1 96.19 258 SER A N 1
ATOM 2020 C CA . SER A 1 258 ? 2.684 -2.193 -15.609 1 96.19 258 SER A CA 1
ATOM 2021 C C . SER A 1 258 ? 3.504 -1.292 -14.688 1 96.19 258 SER A C 1
ATOM 2023 O O . SER A 1 258 ? 4.711 -1.49 -14.539 1 96.19 258 SER A O 1
ATOM 2025 N N . ILE A 1 259 ? 2.873 -0.303 -14.086 1 95.12 259 ILE A N 1
ATOM 2026 C CA . ILE A 1 259 ? 3.539 0.548 -13.102 1 95.12 259 ILE A CA 1
ATOM 2027 C C . ILE A 1 259 ? 3.547 -0.142 -11.742 1 95.12 259 ILE A C 1
ATOM 2029 O O . ILE A 1 259 ? 4.32 0.228 -10.852 1 95.12 259 ILE A O 1
ATOM 2033 N N . LYS A 1 260 ? 2.633 -1.121 -11.578 1 97 260 LYS A N 1
ATOM 2034 C CA . LYS A 1 260 ? 2.574 -1.878 -10.328 1 97 260 LYS A CA 1
ATOM 2035 C C . LYS A 1 260 ? 3.037 -3.316 -10.539 1 97 260 LYS A C 1
ATOM 2037 O O . LYS A 1 260 ? 2.43 -4.062 -11.312 1 97 260 LYS A O 1
ATOM 2042 N N . PHE A 1 261 ? 4.086 -3.711 -9.922 1 98.5 261 PHE A N 1
ATOM 2043 C CA . PHE A 1 261 ? 4.633 -5.062 -9.945 1 98.5 261 PHE A CA 1
ATOM 2044 C C . PHE A 1 261 ? 5.602 -5.273 -8.789 1 98.5 261 PHE A C 1
ATOM 2046 O O . PHE A 1 261 ? 6.547 -4.504 -8.609 1 98.5 261 PHE A O 1
ATOM 2053 N N . GLY A 1 262 ? 5.375 -6.266 -8.008 1 98.38 262 GLY A N 1
ATOM 2054 C CA . GLY A 1 262 ? 6.191 -6.5 -6.832 1 98.38 262 GLY A CA 1
ATOM 2055 C C . GLY A 1 262 ? 7.379 -7.406 -7.098 1 98.38 262 GLY A C 1
ATOM 2056 O O . GLY A 1 262 ? 8.391 -6.969 -7.648 1 98.38 262 GLY A O 1
ATOM 2057 N N . SER A 1 263 ? 7.199 -8.773 -6.703 1 98.56 263 SER A N 1
ATOM 2058 C CA . SER A 1 263 ? 8.32 -9.695 -6.793 1 98.56 263 SER A CA 1
ATOM 2059 C C . SER A 1 263 ? 7.898 -11.023 -7.41 1 98.56 263 SER A C 1
ATOM 2061 O O . SER A 1 263 ? 6.723 -11.383 -7.371 1 98.56 263 SER A O 1
ATOM 2063 N N . VAL A 1 264 ? 8.859 -11.633 -8.039 1 98.75 264 VAL A N 1
ATOM 2064 C CA . VAL A 1 264 ? 8.773 -13.055 -8.367 1 98.75 264 VAL A CA 1
ATOM 2065 C C . VAL A 1 264 ? 9.68 -13.859 -7.434 1 98.75 264 VAL A C 1
ATOM 2067 O O . VAL A 1 264 ? 10.891 -13.625 -7.379 1 98.75 264 VAL A O 1
ATOM 2070 N N . ILE A 1 265 ? 9.062 -14.758 -6.715 1 98.75 265 ILE A N 1
ATOM 2071 C CA . ILE A 1 265 ? 9.836 -15.578 -5.785 1 98.75 265 ILE A CA 1
ATOM 2072 C C . ILE A 1 265 ? 9.664 -17.047 -6.133 1 98.75 265 ILE A C 1
ATOM 2074 O O . ILE A 1 265 ? 8.57 -17.609 -6 1 98.75 265 ILE A O 1
ATOM 2078 N N . GLY A 1 266 ? 10.734 -17.672 -6.547 1 98.56 266 GLY A N 1
ATOM 2079 C CA . GLY A 1 266 ? 10.703 -19.031 -7.059 1 98.56 266 GLY A CA 1
ATOM 2080 C C . GLY A 1 266 ? 10.5 -20.078 -5.973 1 98.56 266 GLY A C 1
ATOM 2081 O O . GLY A 1 266 ? 10.5 -19.75 -4.785 1 98.56 266 GLY A O 1
ATOM 2082 N N . ASP A 1 267 ? 10.398 -21.328 -6.441 1 98.56 267 ASP A N 1
ATOM 2083 C CA . ASP A 1 267 ? 10.141 -22.453 -5.547 1 98.56 267 ASP A CA 1
ATOM 2084 C C . ASP A 1 267 ? 11.242 -22.594 -4.504 1 98.56 267 ASP A C 1
ATOM 2086 O O . ASP A 1 267 ? 12.422 -22.406 -4.809 1 98.56 267 ASP A O 1
ATOM 2090 N N . TYR A 1 268 ? 10.898 -22.875 -3.246 1 98.25 268 TYR A N 1
ATOM 2091 C CA . TYR A 1 268 ? 11.773 -23.281 -2.15 1 98.25 268 TYR A CA 1
ATOM 2092 C C . TYR A 1 268 ? 12.57 -22.094 -1.628 1 98.25 268 TYR A C 1
ATOM 2094 O O . TYR A 1 268 ? 13.523 -22.266 -0.86 1 98.25 268 TYR A O 1
ATOM 2102 N N . CYS A 1 269 ? 12.242 -20.906 -2.033 1 97.94 269 CYS A N 1
ATOM 2103 C CA . CYS A 1 269 ? 12.961 -19.734 -1.532 1 97.94 269 CYS A CA 1
ATOM 2104 C C . CYS A 1 269 ? 12.547 -19.422 -0.104 1 97.94 269 CYS A C 1
ATOM 2106 O O . CYS A 1 269 ? 11.398 -19.641 0.278 1 97.94 269 CYS A O 1
ATOM 2108 N N . LYS A 1 270 ? 13.5 -18.906 0.651 1 97.62 270 LYS A N 1
ATOM 2109 C CA . LYS A 1 270 ? 13.297 -18.422 2.012 1 97.62 270 LYS A CA 1
ATOM 2110 C C . LYS A 1 270 ? 13.734 -16.969 2.146 1 97.62 270 LYS A C 1
ATOM 2112 O O . LYS A 1 270 ? 14.891 -16.625 1.851 1 97.62 270 LYS A O 1
ATOM 2117 N N . ILE A 1 271 ? 12.828 -16.125 2.508 1 97.38 271 ILE A N 1
ATOM 2118 C CA . ILE A 1 271 ? 13.141 -14.727 2.758 1 97.38 271 ILE A CA 1
ATOM 2119 C C . ILE A 1 271 ? 13.211 -14.477 4.262 1 97.38 271 ILE A C 1
ATOM 2121 O O . ILE A 1 271 ? 12.25 -14.727 4.988 1 97.38 271 ILE A O 1
ATOM 2125 N N . ALA A 1 272 ? 14.281 -13.961 4.789 1 96.12 272 ALA A N 1
ATOM 2126 C CA . ALA A 1 272 ? 14.492 -13.75 6.219 1 96.12 272 ALA A CA 1
ATOM 2127 C C . ALA A 1 272 ? 13.609 -12.617 6.742 1 96.12 272 ALA A C 1
ATOM 2129 O O . ALA A 1 272 ? 13.039 -11.852 5.957 1 96.12 272 ALA A O 1
ATOM 2130 N N . ILE A 1 273 ? 13.57 -12.5 8.062 1 95.56 273 ILE A N 1
ATOM 2131 C CA . ILE A 1 273 ? 12.75 -11.492 8.742 1 95.56 273 ILE A CA 1
ATOM 2132 C C . ILE A 1 273 ? 13.219 -10.094 8.352 1 95.56 273 ILE A C 1
ATOM 2134 O O . ILE A 1 273 ? 14.422 -9.859 8.203 1 95.56 273 ILE A O 1
ATOM 2138 N N . GLY A 1 274 ? 12.266 -9.25 7.992 1 95.25 274 GLY A N 1
ATOM 2139 C CA . GLY A 1 274 ? 12.539 -7.824 7.871 1 95.25 274 GLY A CA 1
ATOM 2140 C C . GLY A 1 274 ? 13.18 -7.445 6.547 1 95.25 274 GLY A C 1
ATOM 2141 O O . GLY A 1 274 ? 13.578 -6.297 6.352 1 95.25 274 GLY A O 1
ATOM 2142 N N . VAL A 1 275 ? 13.312 -8.414 5.645 1 94.81 275 VAL A N 1
ATOM 2143 C CA . VAL A 1 275 ? 13.922 -8.094 4.359 1 94.81 275 VAL A CA 1
ATOM 2144 C C . VAL A 1 275 ? 12.992 -7.191 3.557 1 94.81 275 VAL A C 1
ATOM 2146 O O . VAL A 1 275 ? 11.789 -7.449 3.473 1 94.81 275 VAL A O 1
ATOM 2149 N N . MET A 1 276 ? 13.547 -6.023 3.016 1 96.94 276 MET A N 1
ATOM 2150 C CA . MET A 1 276 ? 12.812 -5.148 2.102 1 96.94 276 MET A CA 1
ATOM 2151 C C . MET A 1 276 ? 13.141 -5.484 0.65 1 96.94 276 MET A C 1
ATOM 2153 O O . MET A 1 276 ? 14.281 -5.32 0.213 1 96.94 276 MET A O 1
ATOM 2157 N N . LEU A 1 277 ? 12.141 -5.973 -0.106 1 96.88 277 LEU A N 1
ATOM 2158 C CA . LEU A 1 277 ? 12.312 -6.285 -1.521 1 96.88 277 LEU A CA 1
ATOM 2159 C C . LEU A 1 277 ? 11.875 -5.113 -2.393 1 96.88 277 LEU A C 1
ATOM 2161 O O . LEU A 1 277 ? 10.711 -4.715 -2.367 1 96.88 277 LEU A O 1
ATOM 2165 N N . ASN A 1 278 ? 12.781 -4.629 -3.168 1 96.25 278 ASN A N 1
ATOM 2166 C CA . ASN A 1 278 ? 12.461 -3.516 -4.059 1 96.25 278 ASN A CA 1
ATOM 2167 C C . ASN A 1 278 ? 11.516 -3.947 -5.18 1 96.25 278 ASN A C 1
ATOM 2169 O O . ASN A 1 278 ? 11.414 -5.137 -5.488 1 96.25 278 ASN A O 1
ATOM 2173 N N . THR A 1 279 ? 10.898 -2.961 -5.801 1 97.75 279 THR A N 1
ATOM 2174 C CA . THR A 1 279 ? 9.969 -3.195 -6.902 1 97.75 279 THR A CA 1
ATOM 2175 C C . THR A 1 279 ? 10.648 -3.984 -8.023 1 97.75 279 THR A C 1
ATOM 2177 O O . THR A 1 279 ? 11.766 -3.656 -8.43 1 97.75 279 THR A O 1
ATOM 2180 N N . GLY A 1 280 ? 10.039 -5.117 -8.43 1 97.94 280 GLY A N 1
ATOM 2181 C CA . GLY A 1 280 ? 10.531 -5.879 -9.57 1 97.94 280 GLY A CA 1
ATOM 2182 C C . GLY A 1 280 ? 11.602 -6.887 -9.203 1 97.94 280 GLY A C 1
ATOM 2183 O O . GLY A 1 280 ? 12.289 -7.418 -10.078 1 97.94 280 GLY A O 1
ATOM 2184 N N . THR A 1 281 ? 11.773 -7.195 -7.93 1 97.81 281 THR A N 1
ATOM 2185 C CA . THR A 1 281 ? 12.789 -8.141 -7.496 1 97.81 281 THR A CA 1
ATOM 2186 C C . THR A 1 281 ? 12.43 -9.562 -7.918 1 97.81 281 THR A C 1
ATOM 2188 O O . THR A 1 281 ? 11.281 -9.984 -7.77 1 97.81 281 THR A O 1
ATOM 2191 N N . VAL A 1 282 ? 13.422 -10.297 -8.453 1 98.25 282 VAL A N 1
ATOM 2192 C CA . VAL A 1 282 ? 13.25 -11.703 -8.805 1 98.25 282 VAL A CA 1
ATOM 2193 C C . VAL A 1 282 ? 14.195 -12.562 -7.98 1 98.25 282 VAL A C 1
ATOM 2195 O O . VAL A 1 282 ? 15.422 -12.445 -8.109 1 98.25 282 VAL A O 1
ATOM 2198 N N . ILE A 1 283 ? 13.633 -13.359 -7.125 1 97.56 283 ILE A N 1
ATOM 2199 C CA . ILE A 1 283 ? 14.406 -14.352 -6.391 1 97.56 283 ILE A CA 1
ATOM 2200 C C . ILE A 1 283 ? 14.211 -15.727 -7.02 1 97.56 283 ILE A C 1
ATOM 2202 O O . ILE A 1 283 ? 13.133 -16.328 -6.91 1 97.56 283 ILE A O 1
ATOM 2206 N N . ASP A 1 284 ? 15.25 -16.219 -7.586 1 97.62 284 ASP A N 1
ATOM 2207 C CA . ASP A 1 284 ? 15.148 -17.469 -8.352 1 97.62 284 ASP A CA 1
ATOM 2208 C C . ASP A 1 284 ? 15.211 -18.688 -7.43 1 97.62 284 ASP A C 1
ATOM 2210 O O . ASP A 1 284 ? 15.352 -18.547 -6.215 1 97.62 284 ASP A O 1
ATOM 2214 N N . PHE A 1 285 ? 15.141 -19.781 -7.824 1 98 285 PHE A N 1
ATOM 2215 C CA . PHE A 1 285 ? 14.859 -21.094 -7.266 1 98 285 PHE A CA 1
ATOM 2216 C C . PHE A 1 285 ? 15.773 -21.391 -6.082 1 98 285 PHE A C 1
ATOM 2218 O O . PHE A 1 285 ? 17 -21.281 -6.188 1 98 285 PHE A O 1
ATOM 2225 N N . GLY A 1 286 ? 15.156 -21.688 -4.941 1 97.56 286 GLY A N 1
ATOM 2226 C CA . GLY A 1 286 ? 15.859 -22.312 -3.836 1 97.56 286 GLY A CA 1
ATOM 2227 C C . GLY A 1 286 ? 16.828 -21.375 -3.129 1 97.56 286 GLY A C 1
ATOM 2228 O O . GLY A 1 286 ? 17.844 -21.812 -2.59 1 97.56 286 GLY A O 1
ATOM 2229 N N . SER A 1 287 ? 16.609 -20.125 -3.174 1 95.94 287 SER A N 1
ATOM 2230 C CA . SER A 1 287 ? 17.531 -19.172 -2.576 1 95.94 287 SER A CA 1
ATOM 2231 C C . SER A 1 287 ? 17.109 -18.797 -1.158 1 95.94 287 SER A C 1
ATOM 2233 O O . SER A 1 287 ? 15.922 -18.734 -0.858 1 95.94 287 SER A O 1
ATOM 2235 N N . ASN A 1 288 ? 18.047 -18.625 -0.342 1 95.38 288 ASN A N 1
ATOM 2236 C CA . ASN A 1 288 ? 17.906 -18.094 1.01 1 95.38 288 ASN A CA 1
ATOM 2237 C C . ASN A 1 288 ? 18.391 -16.656 1.104 1 95.38 288 ASN A C 1
ATOM 2239 O O . ASN A 1 288 ? 19.594 -16.391 1.041 1 95.38 288 ASN A O 1
ATOM 2243 N N . VAL A 1 289 ? 17.5 -15.727 1.338 1 93.69 289 VAL A N 1
ATOM 2244 C CA . VAL A 1 289 ? 17.828 -14.312 1.262 1 93.69 289 VAL A CA 1
ATOM 2245 C C . VAL A 1 289 ? 17.859 -13.711 2.664 1 93.69 289 VAL A C 1
ATOM 2247 O O . VAL A 1 289 ? 16.828 -13.664 3.344 1 93.69 289 VAL A O 1
ATOM 2250 N N . VAL A 1 290 ? 18.984 -13.227 3.143 1 91.88 290 VAL A N 1
ATOM 2251 C CA . VAL A 1 290 ? 19.188 -12.523 4.402 1 91.88 290 VAL A CA 1
ATOM 2252 C C . VAL A 1 290 ? 19.812 -11.156 4.125 1 91.88 290 VAL A C 1
ATOM 2254 O O . VAL A 1 290 ? 21 -11.062 3.801 1 91.88 290 VAL A O 1
ATOM 2257 N N . SER A 1 291 ? 19 -10.109 4.129 1 86.88 291 SER A N 1
ATOM 2258 C CA . SER A 1 291 ? 19.422 -8.742 3.824 1 86.88 291 SER A CA 1
ATOM 2259 C C . SER A 1 291 ? 18.453 -7.727 4.414 1 86.88 291 SER A C 1
ATOM 2261 O O . SER A 1 291 ? 17.328 -8.07 4.781 1 86.88 291 SER A O 1
ATOM 2263 N N . SER A 1 292 ? 18.938 -6.523 4.605 1 86.75 292 SER A N 1
ATOM 2264 C CA . SER A 1 292 ? 18.016 -5.457 4.98 1 86.75 292 SER A CA 1
ATOM 2265 C C . SER A 1 292 ? 17.172 -5.016 3.795 1 86.75 292 SER A C 1
ATOM 2267 O O . SER A 1 292 ? 15.953 -4.883 3.914 1 86.75 292 SER A O 1
ATOM 2269 N N . ARG A 1 293 ? 17.875 -4.82 2.67 1 91.62 293 ARG A N 1
ATOM 2270 C CA . ARG A 1 293 ? 17.219 -4.41 1.435 1 91.62 293 ARG A CA 1
ATOM 2271 C C . ARG A 1 293 ? 17.859 -5.074 0.222 1 91.62 293 ARG A C 1
ATOM 2273 O O . ARG A 1 293 ? 19.078 -5.215 0.161 1 91.62 293 ARG A O 1
ATOM 2280 N N . ILE A 1 294 ? 17 -5.496 -0.721 1 92.12 294 ILE A N 1
ATOM 2281 C CA . ILE A 1 294 ? 17.547 -6.156 -1.901 1 92.12 294 ILE A CA 1
ATOM 2282 C C . ILE A 1 294 ? 16.672 -5.84 -3.117 1 92.12 294 ILE A C 1
ATOM 2284 O O . ILE A 1 294 ? 15.492 -5.52 -2.979 1 92.12 294 ILE A O 1
ATOM 2288 N N . GLY A 1 295 ? 17.312 -5.941 -4.359 1 93.19 295 GLY A N 1
ATOM 2289 C CA . GLY A 1 295 ? 16.625 -5.715 -5.621 1 93.19 295 GLY A CA 1
ATOM 2290 C C . GLY A 1 295 ? 17.266 -6.438 -6.789 1 93.19 295 GLY A C 1
ATOM 2291 O O . GLY A 1 295 ? 18.312 -7.09 -6.629 1 93.19 295 GLY A O 1
ATOM 2292 N N . GLY A 1 296 ? 16.625 -6.375 -7.859 1 95.12 296 GLY A N 1
ATOM 2293 C CA . GLY A 1 296 ? 17.156 -7.004 -9.062 1 95.12 296 GLY A CA 1
ATOM 2294 C C . GLY A 1 296 ? 16.922 -8.5 -9.102 1 95.12 296 GLY A C 1
ATOM 2295 O O . GLY A 1 296 ? 15.836 -8.977 -8.742 1 95.12 296 GLY A O 1
ATOM 2296 N N . TYR A 1 297 ? 17.969 -9.25 -9.641 1 96.31 297 TYR A N 1
ATOM 2297 C CA . TYR A 1 297 ? 17.859 -10.695 -9.836 1 96.31 297 TYR A CA 1
ATOM 2298 C C . TYR A 1 297 ? 18.797 -11.445 -8.898 1 96.31 297 TYR A C 1
ATOM 2300 O O . TYR A 1 297 ? 19.984 -11.133 -8.82 1 96.31 297 TYR A O 1
ATOM 2308 N N . ILE A 1 298 ? 18.266 -12.375 -8.141 1 95.44 298 ILE A N 1
ATOM 2309 C CA . ILE A 1 298 ? 19.047 -13.266 -7.289 1 95.44 298 ILE A CA 1
ATOM 2310 C C . ILE A 1 298 ? 19.094 -14.664 -7.906 1 95.44 298 ILE A C 1
ATOM 2312 O O . ILE A 1 298 ? 18.047 -15.289 -8.109 1 95.44 298 ILE A O 1
ATOM 2316 N N . SER A 1 299 ? 20.25 -15.172 -8.164 1 95.19 299 SER A N 1
ATOM 2317 C CA . SER A 1 299 ? 20.438 -16.438 -8.867 1 95.19 299 SER A CA 1
ATOM 2318 C C . SER A 1 299 ? 19.953 -17.609 -8.031 1 95.19 299 SER A C 1
ATOM 2320 O O . SER A 1 299 ? 19.859 -17.516 -6.809 1 95.19 299 SER A O 1
ATOM 2322 N N . PRO A 1 300 ? 19.656 -18.734 -8.727 1 96.69 300 PRO A N 1
ATOM 2323 C CA . PRO A 1 300 ? 19.234 -19.922 -7.984 1 96.69 300 PRO A CA 1
ATOM 2324 C C . PRO A 1 300 ? 20.281 -20.391 -6.961 1 96.69 300 PRO A C 1
ATOM 2326 O O . PRO A 1 300 ? 21.484 -20.281 -7.215 1 96.69 300 PRO A O 1
ATOM 2329 N N . PHE A 1 301 ? 19.812 -20.797 -5.848 1 96.75 301 PHE A N 1
ATOM 2330 C CA . PHE A 1 301 ? 20.625 -21.422 -4.805 1 96.75 301 PHE A CA 1
ATOM 2331 C C . PHE A 1 301 ? 21.562 -20.406 -4.176 1 96.75 301 PHE A C 1
ATOM 2333 O O . PHE A 1 301 ? 22.688 -20.734 -3.82 1 96.75 301 PHE A O 1
ATOM 2340 N N . THR A 1 302 ? 21.141 -19.188 -4.145 1 93.88 302 THR A N 1
ATOM 2341 C CA . THR A 1 302 ? 21.922 -18.156 -3.449 1 93.88 302 THR A CA 1
ATOM 2342 C C . THR A 1 302 ? 21.719 -18.266 -1.939 1 93.88 302 THR A C 1
ATOM 2344 O O . THR A 1 302 ? 20.594 -18.438 -1.466 1 93.88 302 THR A O 1
ATOM 2347 N N . TRP A 1 303 ? 22.844 -18.266 -1.208 1 89.62 303 TRP A N 1
ATOM 2348 C CA . TRP A 1 303 ? 22.797 -18.312 0.25 1 89.62 303 TRP A CA 1
ATOM 2349 C C . TRP A 1 303 ? 23.234 -16.984 0.849 1 89.62 303 TRP A C 1
ATOM 2351 O O . TRP A 1 303 ? 24.422 -16.672 0.89 1 89.62 303 TRP A O 1
ATOM 2361 N N . ALA A 1 304 ? 22.312 -16.234 1.451 1 71.56 304 ALA A N 1
ATOM 2362 C CA . ALA A 1 304 ? 22.516 -15.008 2.213 1 71.56 304 ALA A CA 1
ATOM 2363 C C . ALA A 1 304 ? 23.109 -13.906 1.333 1 71.56 304 ALA A C 1
ATOM 2365 O O . ALA A 1 304 ? 23.094 -14.016 0.104 1 71.56 304 ALA A O 1
ATOM 2366 N N . GLU A 1 305 ? 23.5 -12.742 1.87 1 66.06 305 GLU A N 1
ATOM 2367 C CA . GLU A 1 305 ? 24.016 -11.57 1.176 1 66.06 305 GLU A CA 1
ATOM 2368 C C . GLU A 1 305 ? 25.438 -11.82 0.654 1 66.06 305 GLU A C 1
ATOM 2370 O O . GLU A 1 305 ? 25.906 -11.117 -0.24 1 66.06 305 GLU A O 1
ATOM 2375 N N . SER A 1 306 ? 25.859 -13 1.085 1 62.31 306 SER A N 1
ATOM 2376 C CA . SER A 1 306 ? 27.281 -13.211 0.82 1 62.31 306 SER A CA 1
ATOM 2377 C C . SER A 1 306 ? 27.516 -13.672 -0.613 1 62.31 306 SER A C 1
ATOM 2379 O O . SER A 1 306 ? 28.656 -13.672 -1.097 1 62.31 306 SER A O 1
ATOM 2381 N N . GLY A 1 307 ? 26.5 -13.914 -1.35 1 69.56 307 GLY A N 1
ATOM 2382 C CA . GLY A 1 307 ? 26.688 -14.367 -2.719 1 69.56 307 GLY A CA 1
ATOM 2383 C C . GLY A 1 307 ? 27.156 -15.805 -2.814 1 69.56 307 GLY A C 1
ATOM 2384 O O . GLY A 1 307 ? 27.406 -16.312 -3.91 1 69.56 307 GLY A O 1
ATOM 2385 N N . GLN A 1 308 ? 27.375 -16.5 -1.689 1 84.31 308 GLN A N 1
ATOM 2386 C CA . GLN A 1 308 ? 27.766 -17.906 -1.733 1 84.31 308 GLN A CA 1
ATOM 2387 C C . GLN A 1 308 ? 26.594 -18.797 -2.102 1 84.31 308 GLN A C 1
ATOM 2389 O O . GLN A 1 308 ? 25.453 -18.531 -1.723 1 84.31 308 GLN A O 1
ATOM 2394 N N . PRO A 1 309 ? 26.969 -19.859 -2.805 1 90.56 309 PRO A N 1
ATOM 2395 C CA . PRO A 1 309 ? 25.891 -20.766 -3.203 1 90.56 309 PRO A CA 1
ATOM 2396 C C . PRO A 1 309 ? 25.422 -21.656 -2.061 1 90.56 309 PRO A C 1
ATOM 2398 O O . PRO A 1 309 ? 26.203 -22.016 -1.179 1 90.56 309 PRO A O 1
ATOM 2401 N N . TYR A 1 310 ? 24.156 -21.984 -2.078 1 92.06 310 TYR A N 1
ATOM 2402 C CA . TYR A 1 310 ? 23.578 -23.031 -1.242 1 92.06 310 TYR A CA 1
ATOM 2403 C C . TYR A 1 310 ? 24.156 -24.391 -1.599 1 92.06 310 TYR A C 1
ATOM 2405 O O . TYR A 1 310 ? 24.078 -24.844 -2.748 1 92.06 310 TYR A O 1
ATOM 2413 N N . ILE A 1 311 ? 24.812 -25.062 -0.631 1 92.81 311 ILE A N 1
ATOM 2414 C CA . ILE A 1 311 ? 25.375 -26.375 -0.907 1 92.81 311 ILE A CA 1
ATOM 2415 C C . ILE A 1 311 ? 24.25 -27.359 -1.266 1 92.81 311 ILE A C 1
ATOM 24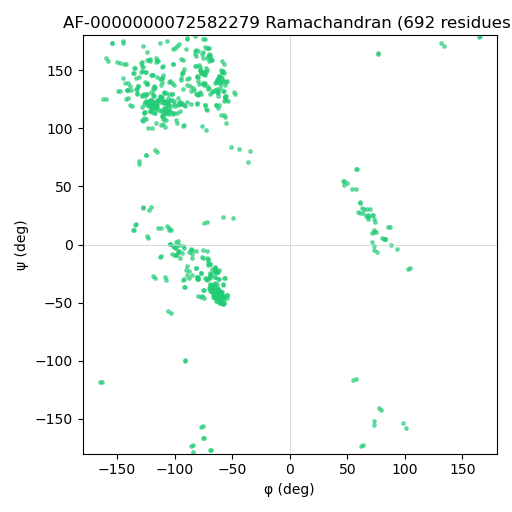17 O O . ILE A 1 311 ? 23.281 -27.484 -0.52 1 92.81 311 ILE A O 1
ATOM 2421 N N . LEU A 1 312 ? 24.422 -28.078 -2.375 1 95.81 312 LEU A N 1
ATOM 2422 C CA . LEU A 1 312 ? 23.344 -28.875 -2.943 1 95.81 312 LEU A CA 1
ATOM 2423 C C . LEU A 1 312 ? 22.828 -29.891 -1.929 1 95.81 312 LEU A C 1
ATOM 2425 O O . LEU A 1 312 ? 21.625 -30.016 -1.716 1 95.81 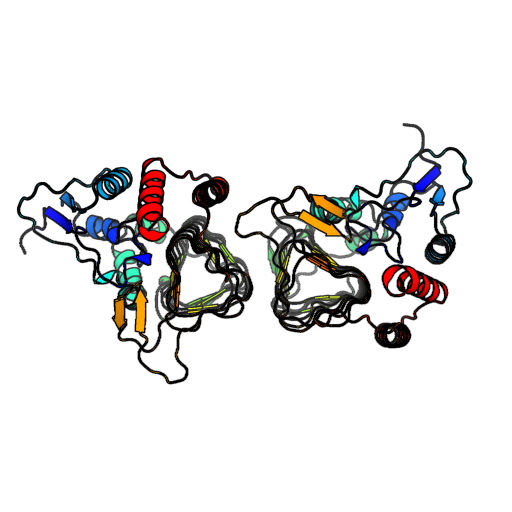312 LEU A O 1
ATOM 2429 N N . ASP A 1 313 ? 23.719 -30.594 -1.258 1 96.19 313 ASP A N 1
ATOM 2430 C CA . ASP A 1 313 ? 23.312 -31.625 -0.323 1 96.19 313 ASP A CA 1
ATOM 2431 C C . ASP A 1 313 ? 22.531 -31.047 0.854 1 96.19 313 ASP A C 1
ATOM 2433 O O . ASP A 1 313 ? 21.594 -31.656 1.349 1 96.19 313 ASP A O 1
ATOM 2437 N N . LEU A 1 314 ? 22.938 -29.953 1.276 1 95.25 314 LEU A N 1
ATOM 2438 C CA . LEU A 1 314 ? 22.234 -29.281 2.369 1 95.25 314 LEU A CA 1
ATOM 2439 C C . LEU A 1 314 ? 20.875 -28.781 1.921 1 95.25 314 LEU A C 1
ATOM 2441 O O . LEU A 1 314 ? 19.891 -28.891 2.664 1 95.25 314 LEU A O 1
ATOM 2445 N N . PHE A 1 315 ? 20.812 -28.266 0.734 1 96.5 315 PHE A N 1
ATOM 2446 C CA . PHE A 1 315 ? 19.531 -27.812 0.196 1 96.5 315 PHE A CA 1
ATOM 2447 C C . PHE A 1 315 ? 18.547 -28.969 0.123 1 96.5 315 PHE A C 1
ATOM 2449 O O . PHE A 1 315 ? 17.406 -28.859 0.567 1 96.5 315 PHE A O 1
ATOM 2456 N N . LEU A 1 316 ? 19.016 -30.047 -0.469 1 97.31 316 LEU A N 1
ATOM 2457 C CA . LEU A 1 316 ? 18.141 -31.219 -0.633 1 97.31 316 LEU A CA 1
ATOM 2458 C C . LEU A 1 316 ? 17.688 -31.75 0.721 1 97.31 316 LEU A C 1
ATOM 2460 O O . LEU A 1 316 ? 16.531 -32.125 0.885 1 97.31 316 LEU A O 1
ATOM 2464 N N . ARG A 1 317 ? 18.578 -31.766 1.662 1 96.62 317 ARG A N 1
ATOM 2465 C CA . ARG A 1 317 ? 18.25 -32.188 3.016 1 96.62 317 ARG A CA 1
ATOM 2466 C C . ARG A 1 317 ? 17.172 -31.312 3.621 1 96.62 317 ARG A C 1
ATOM 2468 O O . ARG A 1 317 ? 16.172 -31.797 4.16 1 96.62 317 ARG A O 1
ATOM 2475 N N . ASP A 1 318 ? 17.312 -30.016 3.566 1 95.94 318 ASP A N 1
ATOM 2476 C CA . ASP A 1 318 ? 16.359 -29.062 4.121 1 95.94 318 ASP A CA 1
ATOM 2477 C C . ASP A 1 318 ? 15.008 -29.156 3.418 1 95.94 318 ASP A C 1
ATOM 2479 O O . ASP A 1 318 ? 13.961 -29.109 4.066 1 95.94 318 ASP A O 1
ATOM 2483 N N . ALA A 1 319 ? 15.031 -29.297 2.094 1 96.69 319 ALA A N 1
ATOM 2484 C CA . ALA A 1 319 ? 13.797 -29.438 1.324 1 96.69 319 ALA A CA 1
ATOM 2485 C C . ALA A 1 319 ? 13 -30.656 1.779 1 96.69 319 ALA A C 1
ATOM 2487 O O . ALA A 1 319 ? 11.789 -30.578 1.966 1 96.69 319 ALA A O 1
ATOM 2488 N N . ARG A 1 320 ? 13.703 -31.75 1.955 1 96.88 320 ARG A N 1
ATOM 2489 C CA . ARG A 1 320 ? 13.039 -32.969 2.406 1 96.88 320 ARG A CA 1
ATOM 2490 C C . ARG A 1 320 ? 12.438 -32.781 3.795 1 96.88 320 ARG A C 1
ATOM 2492 O O . ARG A 1 320 ? 11.336 -33.281 4.066 1 96.88 320 ARG A O 1
ATOM 2499 N N . LYS A 1 321 ? 13.141 -32.094 4.68 1 95.88 321 LYS A N 1
ATOM 2500 C CA . LYS A 1 321 ? 12.656 -31.828 6.031 1 95.88 321 LYS A CA 1
ATOM 2501 C C . LYS A 1 321 ? 11.383 -31 6.004 1 95.88 321 LYS A C 1
ATOM 2503 O O . LYS A 1 321 ? 10.414 -31.312 6.695 1 95.88 321 LYS A O 1
ATOM 2508 N N . ILE A 1 322 ? 11.328 -30.016 5.215 1 95 322 ILE A N 1
ATOM 2509 C CA . ILE A 1 322 ? 10.188 -29.109 5.102 1 95 322 ILE A CA 1
ATOM 2510 C C . ILE A 1 322 ? 8.984 -29.859 4.531 1 95 322 ILE A C 1
ATOM 2512 O O . ILE A 1 322 ? 7.863 -29.703 5.027 1 95 322 ILE A O 1
ATOM 2516 N N . MET A 1 323 ? 9.219 -30.656 3.562 1 96.69 323 MET A N 1
ATOM 2517 C CA . MET A 1 323 ? 8.148 -31.406 2.92 1 96.69 323 MET A CA 1
ATOM 2518 C C . MET A 1 323 ? 7.562 -32.438 3.873 1 96.69 323 MET A C 1
ATOM 2520 O O . MET A 1 323 ? 6.352 -32.656 3.893 1 96.69 323 MET A O 1
ATOM 2524 N N . ALA A 1 324 ? 8.445 -33.031 4.668 1 95.75 324 ALA A N 1
ATOM 2525 C CA . ALA A 1 324 ? 8.016 -34.062 5.605 1 95.75 324 ALA A CA 1
ATOM 2526 C C . ALA A 1 324 ? 7.02 -33.5 6.617 1 95.75 324 ALA A C 1
ATOM 2528 O O . ALA A 1 324 ? 6.105 -34.188 7.055 1 95.75 324 ALA A O 1
ATOM 2529 N N . ARG A 1 325 ? 7.117 -32.188 6.941 1 94.12 325 ARG A N 1
ATOM 2530 C CA . ARG A 1 325 ? 6.207 -31.531 7.875 1 94.12 325 ARG A CA 1
ATOM 2531 C C . ARG A 1 325 ? 4.785 -31.5 7.32 1 94.12 325 ARG A C 1
ATOM 2533 O O . ARG A 1 325 ? 3.828 -31.281 8.07 1 94.12 325 ARG A O 1
ATOM 2540 N N . ARG A 1 326 ? 4.66 -31.672 6.004 1 95.94 326 ARG A N 1
ATOM 2541 C CA . ARG A 1 326 ? 3.354 -31.656 5.352 1 95.94 326 ARG A CA 1
ATOM 2542 C C . ARG A 1 326 ? 3.018 -33.031 4.766 1 95.94 326 ARG A C 1
ATOM 2544 O O . ARG A 1 326 ? 2.178 -33.125 3.871 1 95.94 326 ARG A O 1
ATOM 2551 N N . ASN A 1 327 ? 3.768 -34.031 5.18 1 95.38 327 ASN A N 1
ATOM 2552 C CA . ASN A 1 327 ? 3.592 -35.406 4.727 1 95.38 327 ASN A CA 1
ATOM 2553 C C . ASN A 1 327 ? 3.789 -35.531 3.217 1 95.38 327 ASN A C 1
ATOM 2555 O O . ASN A 1 327 ? 3.012 -36.219 2.537 1 95.38 327 ASN A O 1
ATOM 2559 N N . ARG A 1 328 ? 4.734 -34.75 2.707 1 95.69 328 ARG A N 1
ATOM 2560 C CA . ARG A 1 328 ? 5.145 -34.844 1.311 1 95.69 328 ARG A CA 1
ATOM 2561 C C . ARG A 1 328 ? 6.602 -35.281 1.195 1 95.69 328 ARG A C 1
ATOM 2563 O O . ARG A 1 328 ? 7.359 -35.219 2.162 1 95.69 328 ARG A O 1
ATOM 2570 N N . GLU A 1 329 ? 6.922 -35.781 0.002 1 95.19 329 GLU A N 1
ATOM 2571 C CA . GLU A 1 329 ? 8.289 -36.25 -0.247 1 95.19 329 GLU A CA 1
ATOM 2572 C C . GLU A 1 329 ? 8.812 -35.719 -1.578 1 95.19 329 GLU A C 1
ATOM 2574 O O . GLU A 1 329 ? 8.047 -35.531 -2.529 1 95.19 329 GLU A O 1
ATOM 2579 N N . LEU A 1 330 ? 10.039 -35.438 -1.538 1 94.81 330 LEU A N 1
ATOM 2580 C CA . LEU A 1 330 ? 10.719 -35.094 -2.781 1 94.81 330 LEU A CA 1
ATOM 2581 C C . LEU A 1 330 ? 10.945 -36.312 -3.641 1 94.81 330 LEU A C 1
ATOM 2583 O O . LEU A 1 330 ? 11.641 -37.25 -3.227 1 94.81 330 LEU A O 1
ATOM 2587 N N . THR A 1 331 ? 10.406 -36.344 -4.84 1 94.19 331 THR A N 1
ATOM 2588 C CA . THR A 1 331 ? 10.5 -37.531 -5.691 1 94.19 331 THR A CA 1
ATOM 2589 C C . THR A 1 331 ? 11.891 -37.656 -6.297 1 94.19 331 THR A C 1
ATOM 2591 O O . THR A 1 331 ? 12.664 -36.688 -6.285 1 94.19 331 THR A O 1
ATOM 2594 N N . LEU A 1 332 ? 12.133 -38.812 -6.816 1 95.12 332 LEU A N 1
ATOM 2595 C CA . LEU A 1 332 ? 13.414 -39.031 -7.473 1 95.12 332 LEU A CA 1
ATOM 2596 C C . LEU A 1 332 ? 13.562 -38.156 -8.703 1 95.12 332 LEU A C 1
ATOM 2598 O O . LEU A 1 332 ? 14.633 -37.594 -8.945 1 95.12 332 LEU A O 1
ATOM 2602 N N . SER A 1 333 ? 12.492 -38.031 -9.438 1 95.56 333 SER A N 1
ATOM 2603 C CA . SER A 1 333 ? 12.523 -37.188 -10.641 1 95.56 333 SER A CA 1
ATOM 2604 C C . SER A 1 333 ? 12.727 -35.719 -10.289 1 95.56 333 SER A C 1
ATOM 2606 O O . SER A 1 333 ? 13.453 -35 -10.992 1 95.56 333 SER A O 1
ATOM 2608 N N . GLU A 1 334 ? 12.102 -35.281 -9.25 1 95.12 334 GLU A N 1
ATOM 2609 C CA . GLU A 1 334 ? 12.305 -33.875 -8.82 1 95.12 334 GLU A CA 1
ATOM 2610 C C . GLU A 1 334 ? 13.734 -33.656 -8.344 1 95.12 334 GLU A C 1
ATOM 2612 O O . GLU A 1 334 ? 14.344 -32.625 -8.664 1 95.12 334 GLU A O 1
ATOM 2617 N N . THR A 1 335 ? 14.25 -34.625 -7.613 1 96.75 335 THR A N 1
ATOM 2618 C CA . THR A 1 335 ? 15.625 -34.531 -7.137 1 96.75 335 THR A CA 1
ATOM 2619 C C . THR A 1 335 ? 16.594 -34.438 -8.305 1 96.75 335 THR A C 1
ATOM 2621 O O . THR A 1 335 ? 17.531 -33.625 -8.273 1 96.75 335 THR A O 1
ATOM 2624 N N . GLU A 1 336 ? 16.328 -35.219 -9.273 1 96.62 336 GLU A N 1
ATOM 2625 C CA . GLU A 1 336 ? 17.172 -35.188 -10.461 1 96.62 336 GLU A CA 1
ATOM 2626 C C . GLU A 1 336 ? 17.125 -33.844 -11.156 1 96.62 336 GLU A C 1
ATOM 2628 O O . GLU A 1 336 ? 18.156 -33.312 -11.578 1 96.62 336 GLU A O 1
ATOM 2633 N N . LEU A 1 337 ? 15.938 -33.281 -11.297 1 97.44 337 LEU A N 1
ATOM 2634 C CA . LEU A 1 337 ? 15.797 -31.984 -11.922 1 97.44 337 LEU A CA 1
ATOM 2635 C C . LEU A 1 337 ? 16.562 -30.922 -11.133 1 97.44 337 LEU A C 1
ATOM 2637 O O . LEU A 1 337 ? 17.188 -30.047 -11.719 1 97.44 337 LEU A O 1
ATOM 2641 N N . ILE A 1 338 ? 16.516 -31 -9.812 1 97.69 338 ILE A N 1
ATOM 2642 C CA . ILE A 1 338 ? 17.188 -30.047 -8.961 1 97.69 338 ILE A CA 1
ATOM 2643 C C . ILE 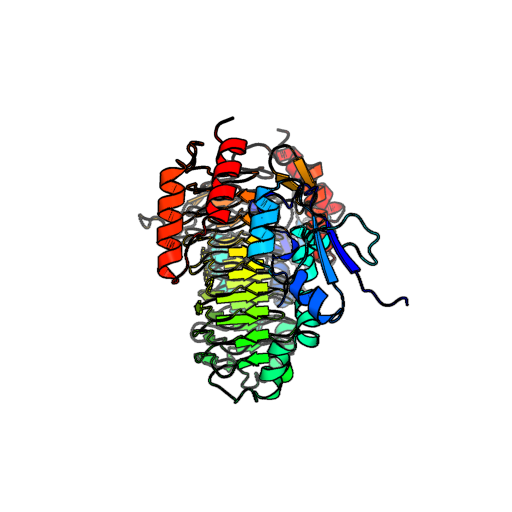A 1 338 ? 18.703 -30.172 -9.133 1 97.69 338 ILE A C 1
ATOM 2645 O O . ILE A 1 338 ? 19.406 -29.156 -9.219 1 97.69 338 ILE A O 1
ATOM 2649 N N . ARG A 1 339 ? 19.188 -31.375 -9.25 1 97.06 339 ARG A N 1
ATOM 2650 C CA . ARG A 1 339 ? 20.609 -31.609 -9.461 1 97.06 339 ARG A CA 1
ATOM 2651 C C . ARG A 1 339 ? 21.062 -31.016 -10.789 1 97.06 339 ARG A C 1
ATOM 2653 O O . ARG A 1 339 ? 22.109 -30.375 -10.859 1 97.06 339 ARG A O 1
ATOM 2660 N N . ILE A 1 340 ? 20.297 -31.281 -11.789 1 96.94 340 ILE A N 1
ATOM 2661 C CA . ILE A 1 340 ? 20.625 -30.766 -13.117 1 96.94 340 ILE A CA 1
ATOM 2662 C C . ILE A 1 340 ? 20.656 -29.234 -13.078 1 96.94 340 ILE A C 1
ATOM 2664 O O . ILE A 1 340 ? 21.562 -28.625 -13.633 1 96.94 340 ILE A O 1
ATOM 2668 N N . LEU A 1 341 ? 19.625 -28.672 -12.406 1 96.81 341 LEU A N 1
ATOM 2669 C CA . LEU A 1 341 ? 19.578 -27.219 -12.289 1 96.81 341 LEU A CA 1
ATOM 2670 C C . LEU A 1 341 ? 20.797 -26.688 -11.547 1 96.81 341 LEU A C 1
ATOM 2672 O O . LEU A 1 341 ? 21.391 -25.703 -11.969 1 96.81 341 LEU A O 1
ATOM 2676 N N . TYR A 1 342 ? 21.172 -27.297 -10.477 1 96.94 342 TYR A N 1
ATOM 2677 C CA . TYR A 1 342 ? 22.312 -26.875 -9.664 1 96.94 342 TYR A CA 1
ATOM 2678 C C . TYR A 1 342 ? 23.594 -26.906 -10.484 1 96.94 342 TYR A C 1
ATOM 2680 O O . TYR A 1 342 ? 24.391 -25.969 -10.43 1 96.94 342 TYR A O 1
ATOM 2688 N N . GLU A 1 343 ? 23.781 -27.953 -11.25 1 95.62 343 GLU A N 1
ATOM 2689 C CA . GLU A 1 343 ? 24.984 -28.109 -12.07 1 95.62 343 GLU A CA 1
ATOM 2690 C C . GLU A 1 343 ? 25.047 -27.047 -13.164 1 95.62 343 GLU A C 1
ATOM 2692 O O . GLU A 1 343 ? 26.125 -26.547 -13.492 1 95.62 343 GLU A O 1
ATOM 2697 N N . SER A 1 344 ? 23.922 -26.688 -13.641 1 93.94 344 SER A N 1
ATOM 2698 C CA . SER A 1 344 ? 23.859 -25.734 -14.742 1 93.94 344 SER A CA 1
ATOM 2699 C C . SER A 1 344 ? 24.047 -24.297 -14.242 1 93.94 344 SER A C 1
ATOM 2701 O O . SER A 1 344 ? 24.578 -23.453 -14.953 1 93.94 344 SER A O 1
ATOM 2703 N N . LYS A 1 345 ? 23.609 -24.031 -12.938 1 92.62 345 LYS A N 1
ATOM 2704 C CA . LYS A 1 345 ? 23.531 -22.625 -12.516 1 92.62 345 LYS A CA 1
ATOM 2705 C C . LYS A 1 345 ? 24.641 -22.312 -11.508 1 92.62 345 LYS A C 1
ATOM 2707 O O . LYS A 1 345 ? 25.047 -21.141 -11.383 1 92.62 345 LYS A O 1
ATOM 2712 N N . VAL A 1 346 ? 25.109 -23.203 -10.766 1 88.81 346 VAL A N 1
ATOM 2713 C CA . VAL A 1 346 ? 26.078 -22.953 -9.695 1 88.81 346 VAL A CA 1
ATOM 2714 C C . VAL A 1 346 ? 27.453 -23.438 -10.125 1 88.81 346 VAL A C 1
ATOM 2716 O O . VAL A 1 346 ? 28.453 -22.734 -9.922 1 88.81 346 VAL A O 1
ATOM 2719 N N . LYS A 1 347 ? 27.625 -24.766 -10.492 1 76.12 347 LYS A N 1
ATOM 2720 C CA . LYS A 1 347 ? 28.938 -25.375 -10.773 1 76.12 347 LYS A CA 1
ATOM 2721 C C . LYS A 1 347 ? 29.469 -24.906 -12.125 1 76.12 347 LYS A C 1
ATOM 2723 O O . LYS A 1 347 ? 30.531 -25.375 -12.57 1 76.12 347 LYS A O 1
ATOM 2728 N N . LYS A 1 348 ? 28.891 -23.734 -12.68 1 57.16 348 LYS A N 1
ATOM 2729 C CA . LYS A 1 348 ? 29.594 -23.312 -13.883 1 57.16 348 LYS A CA 1
ATOM 2730 C C . LYS A 1 348 ? 30.875 -22.562 -13.531 1 57.16 348 LYS A C 1
ATOM 2732 O O . LYS A 1 348 ? 30.906 -21.781 -12.578 1 57.16 348 LYS A O 1
ATOM 2737 N N . MET B 1 1 ? -15.266 46.469 19.797 1 50.28 1 MET B N 1
ATOM 2738 C CA . MET B 1 1 ? -13.977 46.219 19.156 1 50.28 1 MET B CA 1
ATOM 2739 C C . MET B 1 1 ? -14.016 46.594 17.672 1 50.28 1 MET B C 1
ATOM 2741 O O . MET B 1 1 ? -15.039 46.375 17.016 1 50.28 1 MET B O 1
ATOM 2745 N N . PRO B 1 2 ? -13.102 47.531 17.281 1 64.44 2 PRO B N 1
ATOM 2746 C CA . PRO B 1 2 ? -13.18 48.062 15.922 1 64.44 2 PRO B CA 1
ATOM 2747 C C . PRO B 1 2 ? -13.32 46.969 14.875 1 64.44 2 PRO B C 1
ATOM 2749 O O . PRO B 1 2 ? -12.859 45.844 15.094 1 64.44 2 PRO B O 1
ATOM 2752 N N . LYS B 1 3 ? -14.227 47.094 14.039 1 85.81 3 LYS B N 1
ATOM 2753 C CA . LYS B 1 3 ? -14.594 46.156 13 1 85.81 3 LYS B CA 1
ATOM 2754 C C . LYS B 1 3 ? -13.398 45.812 12.117 1 85.81 3 LYS B C 1
ATOM 2756 O O . LYS B 1 3 ? -12.719 46.688 11.617 1 85.81 3 LYS B O 1
ATOM 2761 N N . VAL B 1 4 ? -12.75 44.594 12.234 1 94.62 4 VAL B N 1
ATOM 2762 C CA . VAL B 1 4 ? -11.672 44.125 11.359 1 94.62 4 VAL B CA 1
ATOM 2763 C C . VAL B 1 4 ? -12.156 44.125 9.914 1 94.62 4 VAL B C 1
ATOM 2765 O O . VAL B 1 4 ? -13.031 43.344 9.547 1 94.62 4 VAL B O 1
ATOM 2768 N N . GLN B 1 5 ? -11.578 45.031 9.117 1 95.69 5 GLN B N 1
ATOM 2769 C CA . GLN B 1 5 ? -12.039 45.156 7.738 1 95.69 5 GLN B CA 1
ATOM 2770 C C . GLN B 1 5 ? -10.914 44.844 6.758 1 95.69 5 GLN B C 1
ATOM 2772 O O . GLN B 1 5 ? -11.172 44.438 5.617 1 95.69 5 GLN B O 1
ATOM 2777 N N . ARG B 1 6 ? -9.773 45.062 7.172 1 97.81 6 ARG B N 1
ATOM 2778 C CA . ARG B 1 6 ? -8.609 44.812 6.336 1 97.81 6 ARG B CA 1
ATOM 2779 C C . ARG B 1 6 ? -7.633 43.875 7.027 1 97.81 6 ARG B C 1
ATOM 2781 O O . ARG B 1 6 ? -7.125 44.188 8.109 1 97.81 6 ARG B O 1
ATOM 2788 N N . ILE B 1 7 ? -7.309 42.781 6.402 1 98.19 7 ILE B N 1
ATOM 2789 C CA . ILE B 1 7 ? -6.449 41.75 6.977 1 98.19 7 ILE B CA 1
ATOM 2790 C C . ILE B 1 7 ? -5.273 41.5 6.039 1 98.19 7 ILE B C 1
ATOM 2792 O O . ILE B 1 7 ? -5.445 41.406 4.82 1 98.19 7 ILE B O 1
ATOM 2796 N N . LEU B 1 8 ? -4.086 41.344 6.594 1 98.12 8 LEU B N 1
ATOM 2797 C CA . LEU B 1 8 ? -2.898 41.094 5.785 1 98.12 8 LEU B CA 1
ATOM 2798 C C . LEU B 1 8 ? -2.27 39.75 6.125 1 98.12 8 LEU B C 1
ATOM 2800 O O . LEU B 1 8 ? -2.062 39.438 7.301 1 98.12 8 LEU B O 1
ATOM 2804 N N . ILE B 1 9 ? -2.045 38.969 5.172 1 97.69 9 ILE B N 1
ATOM 2805 C CA . ILE B 1 9 ? -1.14 37.844 5.25 1 97.69 9 ILE B CA 1
ATOM 2806 C C . ILE B 1 9 ? 0.26 38.25 4.805 1 97.69 9 ILE B C 1
ATOM 2808 O O . ILE B 1 9 ? 0.521 38.406 3.609 1 97.69 9 ILE B O 1
ATOM 2812 N N . ASP B 1 10 ? 1.125 38.438 5.789 1 95.25 10 ASP B N 1
ATOM 2813 C CA . ASP B 1 10 ? 2.469 38.938 5.512 1 95.25 10 ASP B CA 1
ATOM 2814 C C . ASP B 1 10 ? 3.48 37.781 5.469 1 95.25 10 ASP B C 1
ATOM 2816 O O . ASP B 1 10 ? 3.883 37.281 6.512 1 95.25 10 ASP B O 1
ATOM 2820 N N . GLU B 1 11 ? 3.934 37.438 4.281 1 95.5 11 GLU B N 1
ATOM 2821 C CA . GLU B 1 11 ? 4.898 36.344 4.098 1 95.5 11 GLU B CA 1
ATOM 2822 C C . GLU B 1 11 ? 6.16 36.844 3.4 1 95.5 11 GLU B C 1
ATOM 2824 O O . GLU B 1 11 ? 6.77 36.125 2.613 1 95.5 11 GLU B O 1
ATOM 2829 N N . ARG B 1 12 ? 6.543 38.062 3.551 1 93.5 12 ARG B N 1
ATOM 2830 C CA . ARG B 1 12 ? 7.781 38.625 3.01 1 93.5 12 ARG B CA 1
ATOM 2831 C C . ARG B 1 12 ? 9 37.969 3.652 1 93.5 12 ARG B C 1
ATOM 2833 O O . ARG B 1 12 ? 10.07 37.906 3.047 1 93.5 12 ARG B O 1
ATOM 2840 N N . GLU B 1 13 ? 8.789 37.406 4.84 1 92.31 13 GLU B N 1
ATOM 2841 C CA . GLU B 1 13 ? 9.766 36.562 5.516 1 92.31 13 GLU B CA 1
ATOM 2842 C C . GLU B 1 13 ? 9.125 35.281 6.027 1 92.31 13 GLU B C 1
ATOM 2844 O O . GLU B 1 13 ? 8.047 35.312 6.613 1 92.31 13 GLU B O 1
ATOM 2849 N N . VAL B 1 14 ? 9.781 34.188 5.777 1 92.12 14 VAL B N 1
ATOM 2850 C CA . VAL B 1 14 ? 9.32 32.906 6.273 1 92.12 14 VAL B CA 1
ATOM 2851 C C . VAL B 1 14 ? 10.242 32.406 7.391 1 92.12 14 VAL B C 1
ATOM 2853 O O . VAL B 1 14 ? 11.453 32.312 7.195 1 92.12 14 VAL B O 1
ATOM 2856 N N . PRO B 1 15 ? 9.695 32.188 8.5 1 94.44 15 PRO B N 1
ATOM 2857 C CA . PRO B 1 15 ? 10.555 31.766 9.609 1 94.44 15 PRO B CA 1
ATOM 2858 C C . PRO B 1 15 ? 11.133 30.359 9.422 1 94.44 15 PRO B C 1
ATOM 2860 O O . PRO B 1 15 ? 10.539 29.531 8.727 1 94.44 15 PRO B O 1
ATOM 2863 N N . ALA B 1 16 ? 12.266 30.141 10.172 1 94.88 16 ALA B N 1
ATOM 2864 C CA . ALA B 1 16 ? 12.828 28.781 10.242 1 94.88 16 ALA B CA 1
ATOM 2865 C C . ALA B 1 16 ? 11.828 27.812 10.859 1 94.88 16 ALA B C 1
ATOM 2867 O O . ALA B 1 16 ? 11.133 28.156 11.82 1 94.88 16 ALA B O 1
ATOM 2868 N N . GLY B 1 17 ? 11.773 26.656 10.297 1 95.69 17 GLY B N 1
ATOM 2869 C CA . GLY B 1 17 ? 10.844 25.641 10.758 1 95.69 17 GLY B CA 1
ATOM 2870 C C . GLY B 1 17 ? 9.641 25.469 9.852 1 95.69 17 GLY B C 1
ATOM 2871 O O . GLY B 1 17 ? 8.984 24.422 9.859 1 95.69 17 GLY B O 1
ATOM 2872 N N . LEU B 1 18 ? 9.398 26.469 9.078 1 97.06 18 LEU B N 1
ATOM 2873 C CA . LEU B 1 18 ? 8.195 26.453 8.25 1 97.06 18 LEU B CA 1
ATOM 2874 C C . LEU B 1 18 ? 8.555 26.359 6.77 1 97.06 18 LEU B C 1
ATOM 2876 O O . LEU B 1 18 ? 7.68 26.109 5.934 1 97.06 18 LEU B O 1
ATOM 2880 N N . ARG B 1 19 ? 9.781 26.516 6.441 1 96.5 19 ARG B N 1
ATOM 2881 C CA . ARG B 1 19 ? 10.219 26.641 5.055 1 96.5 19 ARG B CA 1
ATOM 2882 C C . ARG B 1 19 ? 9.93 25.375 4.27 1 96.5 19 ARG B C 1
ATOM 2884 O O . ARG B 1 19 ? 9.422 25.438 3.148 1 96.5 19 ARG B O 1
ATOM 2891 N N . SER B 1 20 ? 10.172 24.25 4.887 1 97.44 20 SER B N 1
ATOM 2892 C CA . SER B 1 20 ? 10.016 22.984 4.188 1 97.44 20 SER B CA 1
ATOM 2893 C C . SER B 1 20 ? 8.555 22.734 3.807 1 97.44 20 SER B C 1
ATOM 2895 O O . SER B 1 20 ? 8.273 21.969 2.885 1 97.44 20 SER B O 1
ATOM 2897 N N . LEU B 1 21 ? 7.621 23.391 4.453 1 97.69 21 LEU B N 1
ATOM 2898 C CA . LEU B 1 21 ? 6.195 23.203 4.195 1 97.69 21 LEU B CA 1
ATOM 2899 C C . LEU B 1 21 ? 5.66 24.281 3.275 1 97.69 21 LEU B C 1
ATOM 2901 O O . LEU B 1 21 ? 4.512 24.219 2.828 1 97.69 21 LEU B O 1
ATOM 2905 N N . THR B 1 22 ? 6.523 25.312 3.012 1 97.38 22 THR B N 1
ATOM 2906 C CA . THR B 1 22 ? 6.016 26.484 2.303 1 97.38 22 THR B CA 1
ATOM 2907 C C . THR B 1 22 ? 6.887 26.797 1.093 1 97.38 22 THR B C 1
ATOM 2909 O O . THR B 1 22 ? 7.086 27.969 0.758 1 97.38 22 THR B O 1
ATOM 2912 N N . ARG B 1 23 ? 7.418 25.781 0.553 1 97.25 23 ARG B N 1
ATOM 2913 C CA . ARG B 1 23 ? 8.289 26.016 -0.594 1 97.25 23 ARG B CA 1
ATOM 2914 C C . ARG B 1 23 ? 7.504 26.547 -1.786 1 97.25 23 ARG B C 1
ATOM 2916 O O . ARG B 1 23 ? 7.996 27.391 -2.533 1 97.25 23 ARG B O 1
ATOM 2923 N N . ILE B 1 24 ? 6.266 26.078 -1.96 1 96.62 24 ILE B N 1
ATOM 2924 C CA . ILE B 1 24 ? 5.516 26.531 -3.125 1 96.62 24 ILE B CA 1
ATOM 2925 C C . ILE B 1 24 ? 4.086 26.875 -2.719 1 96.62 24 ILE B C 1
ATOM 2927 O O . ILE B 1 24 ? 3.201 26.984 -3.57 1 96.62 24 ILE B O 1
ATOM 2931 N N . ARG B 1 25 ? 3.857 26.953 -1.498 1 95.88 25 ARG B N 1
ATOM 2932 C CA . ARG B 1 25 ? 2.549 27.344 -0.984 1 95.88 25 ARG B CA 1
ATOM 2933 C C . ARG B 1 25 ? 2.689 28.188 0.274 1 95.88 25 ARG B C 1
ATOM 2935 O O . ARG B 1 25 ? 3.691 28.094 0.985 1 95.88 25 ARG B O 1
ATOM 2942 N N . SER B 1 26 ? 1.684 28.969 0.492 1 97.38 26 SER B N 1
ATOM 2943 C CA . SER B 1 26 ? 1.677 29.828 1.669 1 97.38 26 SER B CA 1
ATOM 2944 C C . SER B 1 26 ? 1.327 29.047 2.928 1 97.38 26 SER B C 1
ATOM 2946 O O . SER B 1 26 ? 0.533 28.094 2.879 1 97.38 26 SER B O 1
ATOM 2948 N N . PHE B 1 27 ? 1.859 29.5 4.078 1 97.38 27 PHE B N 1
ATOM 2949 C CA . PHE B 1 27 ? 1.46 28.922 5.355 1 97.38 27 PHE B CA 1
ATOM 2950 C C . PHE B 1 27 ? -0.049 29.016 5.543 1 97.38 27 PHE B C 1
ATOM 2952 O O . PHE B 1 27 ? -0.657 28.156 6.176 1 97.38 27 PHE B O 1
ATOM 2959 N N . SER B 1 28 ? -0.677 30.016 4.953 1 97.56 28 SER B N 1
ATOM 2960 C CA . SER B 1 28 ? -2.094 30.297 5.148 1 97.56 28 SER B CA 1
ATOM 2961 C C . SER B 1 28 ? -2.967 29.312 4.371 1 97.56 28 SER B C 1
ATOM 2963 O O . SER B 1 28 ? -4.18 29.25 4.59 1 97.56 28 SER B O 1
ATOM 2965 N N . GLU B 1 29 ? -2.352 28.531 3.502 1 97.62 29 GLU B N 1
ATOM 2966 C CA . GLU B 1 29 ? -3.068 27.547 2.701 1 97.62 29 GLU B CA 1
ATOM 2967 C C . GLU B 1 29 ? -2.982 26.156 3.328 1 97.62 29 GLU B C 1
ATOM 2969 O O . GLU B 1 29 ? -3.609 25.203 2.846 1 97.62 29 GLU B O 1
ATOM 2974 N N . ILE B 1 30 ? -2.213 25.969 4.395 1 97.38 30 ILE B N 1
ATOM 2975 C CA . ILE B 1 30 ? -2.031 24.688 5.051 1 97.38 30 ILE B CA 1
ATOM 2976 C C . ILE B 1 30 ? -3.211 24.406 5.98 1 97.38 30 ILE B C 1
ATOM 2978 O O . ILE B 1 30 ? -3.51 25.219 6.871 1 97.38 30 ILE B O 1
ATOM 2982 N N . ARG B 1 31 ? -3.867 23.344 5.77 1 96.94 31 ARG B N 1
ATOM 2983 C CA . ARG B 1 31 ? -4.945 22.938 6.668 1 96.94 31 ARG B CA 1
ATOM 2984 C C . ARG B 1 31 ? -4.402 22.578 8.047 1 96.94 31 ARG B C 1
ATOM 2986 O O . ARG B 1 31 ? -3.422 21.844 8.156 1 96.94 31 ARG B O 1
ATOM 2993 N N . ASN B 1 32 ? -4.977 23.062 9.102 1 96.25 32 ASN B N 1
ATOM 2994 C CA . ASN B 1 32 ? -4.516 22.75 10.445 1 96.25 32 ASN B CA 1
ATOM 2995 C C . ASN B 1 32 ? -5.68 22.391 11.367 1 96.25 32 ASN B C 1
ATOM 2997 O O . ASN B 1 32 ? -5.539 22.422 12.586 1 96.25 32 ASN B O 1
ATOM 3001 N N . GLY B 1 33 ? -6.785 22.062 10.945 1 97.44 33 GLY B N 1
ATOM 3002 C CA . GLY B 1 33 ? -8.031 21.547 11.484 1 97.44 33 GLY B CA 1
ATOM 3003 C C . GLY B 1 33 ? -8.961 20.984 10.414 1 97.44 33 GLY B C 1
ATOM 3004 O O . GLY B 1 33 ? -8.625 20.016 9.734 1 97.44 33 GLY B O 1
ATOM 3005 N N . ILE B 1 34 ? -10.125 21.609 10.312 1 98.06 34 ILE B N 1
ATOM 3006 C CA . ILE B 1 34 ? -10.992 21.344 9.164 1 98.06 34 ILE B CA 1
ATOM 3007 C C . ILE B 1 34 ? -10.703 22.359 8.055 1 98.06 34 ILE B C 1
ATOM 3009 O O . ILE B 1 34 ? -10.75 22.016 6.871 1 98.06 34 ILE B O 1
ATOM 3013 N N . LEU B 1 35 ? -10.312 23.531 8.484 1 97.75 35 LEU B N 1
ATOM 3014 C CA . LEU B 1 35 ? -10.047 24.656 7.609 1 97.75 35 LEU B CA 1
ATOM 3015 C C . LEU B 1 35 ? -8.57 25.047 7.637 1 97.75 35 LEU B C 1
ATOM 3017 O O . LEU B 1 35 ? -7.855 24.688 8.578 1 97.75 35 LEU B O 1
ATOM 3021 N N . ASN B 1 36 ? -8.141 25.719 6.574 1 97.06 36 ASN B N 1
ATOM 3022 C CA . ASN B 1 36 ? -6.867 26.422 6.645 1 97.06 36 ASN B CA 1
ATOM 3023 C C . ASN B 1 36 ? -7.039 27.844 7.16 1 97.06 36 ASN B C 1
ATOM 3025 O O . ASN B 1 36 ? -8.156 28.281 7.449 1 97.06 36 ASN B O 1
ATOM 3029 N N . THR B 1 37 ? -5.934 28.531 7.32 1 96.56 37 THR B N 1
ATOM 3030 C CA . THR B 1 37 ? -5.941 29.859 7.93 1 96.56 37 THR B CA 1
ATOM 3031 C C . THR B 1 37 ? -6.793 30.828 7.109 1 96.56 37 THR B C 1
ATOM 3033 O O . THR B 1 37 ? -7.535 31.641 7.664 1 96.56 37 THR B O 1
ATOM 3036 N N . ILE B 1 38 ? -6.727 30.781 5.777 1 96.81 38 ILE B N 1
ATOM 3037 C CA . ILE B 1 38 ? -7.492 31.672 4.91 1 96.81 38 ILE B CA 1
ATOM 3038 C C . ILE B 1 38 ? -8.984 31.406 5.094 1 96.81 38 ILE B C 1
ATOM 3040 O O . ILE B 1 38 ? -9.766 32.344 5.301 1 96.81 38 ILE B O 1
ATOM 3044 N N . GLN B 1 39 ? -9.367 30.172 5.043 1 96.25 39 GLN B N 1
ATOM 3045 C CA . GLN B 1 39 ? -10.773 29.781 5.164 1 96.25 39 GLN B CA 1
ATOM 3046 C C . GLN B 1 39 ? -11.344 30.188 6.523 1 96.25 39 GLN B C 1
ATOM 3048 O O . GLN B 1 39 ? -12.438 30.734 6.602 1 96.25 39 GLN B O 1
ATOM 3053 N N . ARG B 1 40 ? -10.625 29.922 7.578 1 96.38 40 ARG B N 1
ATOM 3054 C CA . ARG B 1 40 ? -11.055 30.266 8.93 1 96.38 40 ARG B CA 1
ATOM 3055 C C . ARG B 1 40 ? -11.227 31.781 9.086 1 96.38 40 ARG B C 1
ATOM 3057 O O . ARG B 1 40 ? -12.211 32.25 9.656 1 96.38 40 ARG B O 1
ATOM 3064 N N . THR B 1 41 ? -10.242 32.5 8.562 1 95.94 41 THR B N 1
ATOM 3065 C CA . THR B 1 41 ? -10.289 33.969 8.625 1 95.94 41 THR B CA 1
ATOM 3066 C C . THR B 1 41 ? -11.523 34.5 7.91 1 95.94 41 THR B C 1
ATOM 3068 O O . THR B 1 41 ? -12.195 35.406 8.414 1 95.94 41 THR B O 1
ATOM 3071 N N . LYS B 1 42 ? -11.828 33.906 6.793 1 95.12 42 LYS B N 1
ATOM 3072 C CA . LYS B 1 42 ? -13 34.312 6.023 1 95.12 42 LYS B CA 1
ATOM 3073 C C . LYS B 1 42 ? -14.289 34.031 6.777 1 95.12 42 LYS B C 1
ATOM 3075 O O . LYS B 1 42 ? -15.258 34.781 6.688 1 95.12 42 LYS B O 1
ATOM 3080 N N . GLU B 1 43 ? -14.281 32.875 7.484 1 94.94 43 GLU B N 1
ATOM 3081 C CA . GLU B 1 43 ? -15.461 32.531 8.273 1 94.94 43 GLU B CA 1
ATOM 3082 C C . GLU B 1 43 ? -15.664 33.5 9.43 1 94.94 43 GLU B C 1
ATOM 3084 O O . GLU B 1 43 ? -16.797 33.844 9.773 1 94.94 43 GLU B O 1
ATOM 3089 N N . ILE B 1 44 ? -14.648 33.906 10.023 1 95.06 44 ILE B N 1
ATOM 3090 C CA . ILE B 1 44 ? -14.711 34.781 11.188 1 95.06 44 ILE B CA 1
ATOM 3091 C C . ILE B 1 44 ? -15.008 36.219 10.742 1 95.06 44 ILE B C 1
ATOM 3093 O O . ILE B 1 44 ? -15.836 36.906 11.336 1 95.06 44 ILE B O 1
ATOM 3097 N N . TYR B 1 45 ? -14.289 36.656 9.68 1 95.19 45 TYR B N 1
ATOM 3098 C CA . TYR B 1 45 ? -14.422 38 9.172 1 95.19 45 TYR B CA 1
ATOM 3099 C C . TYR B 1 45 ? -14.992 38.031 7.758 1 95.19 45 TYR B C 1
ATOM 3101 O O . TYR B 1 45 ? -14.273 38.281 6.793 1 95.19 45 TYR B O 1
ATOM 3109 N N . GLN B 1 46 ? -16.188 37.906 7.555 1 92.12 46 GLN B N 1
ATOM 3110 C CA . GLN B 1 46 ? -16.875 37.656 6.289 1 92.12 46 GLN B CA 1
ATOM 3111 C C . GLN B 1 46 ? -16.781 38.875 5.367 1 92.12 46 GLN B C 1
ATOM 3113 O O . GLN B 1 46 ? -16.688 38.719 4.145 1 92.12 46 GLN B O 1
ATOM 3118 N N . ASP B 1 47 ? -16.688 40.031 5.961 1 93.44 47 ASP B N 1
ATOM 3119 C CA . ASP B 1 47 ? -16.75 41.219 5.145 1 93.44 47 ASP B CA 1
ATOM 3120 C C . ASP B 1 47 ? -15.352 41.844 4.973 1 93.44 47 ASP B C 1
ATOM 3122 O O . ASP B 1 47 ? -15.188 42.844 4.266 1 93.44 47 ASP B O 1
ATOM 3126 N N . ALA B 1 48 ? -14.445 41.188 5.574 1 96.5 48 ALA B N 1
ATOM 3127 C CA . ALA B 1 48 ? -13.109 41.781 5.547 1 96.5 48 ALA B CA 1
ATOM 3128 C C . ALA B 1 48 ? -12.406 41.5 4.223 1 96.5 48 ALA B C 1
ATOM 3130 O O . ALA B 1 48 ? -12.602 40.438 3.633 1 96.5 48 ALA B O 1
ATOM 3131 N N . LYS B 1 49 ? -11.641 42.438 3.764 1 97.25 49 LYS B N 1
ATOM 3132 C CA . LYS B 1 49 ? -10.734 42.25 2.639 1 97.25 49 LYS B CA 1
ATOM 3133 C C . LYS B 1 49 ? -9.414 41.625 3.102 1 97.25 49 LYS B C 1
ATOM 3135 O O . LYS B 1 49 ? -8.828 42.094 4.086 1 97.25 49 LYS B O 1
ATOM 3140 N N . ILE B 1 50 ? -8.938 40.656 2.457 1 97.88 50 ILE B N 1
ATOM 3141 C CA . ILE B 1 50 ? -7.695 40 2.818 1 97.88 50 ILE B CA 1
ATOM 3142 C C . ILE B 1 50 ? -6.625 40.281 1.771 1 97.88 50 ILE B C 1
ATOM 3144 O O . ILE B 1 50 ? -6.855 40.125 0.573 1 97.88 50 ILE B O 1
ATOM 3148 N N . PHE B 1 51 ? -5.512 40.75 2.219 1 98.12 51 PHE B N 1
ATOM 3149 C CA . PHE B 1 51 ? -4.375 41.125 1.381 1 98.12 51 PHE B CA 1
ATOM 3150 C C . PHE B 1 51 ? -3.215 40.156 1.596 1 98.12 51 PHE B C 1
ATOM 3152 O O . PHE B 1 51 ? -3.082 39.562 2.67 1 98.12 51 PHE B O 1
ATOM 3159 N N . TYR B 1 52 ? -2.414 40.031 0.562 1 97.75 52 TYR B N 1
ATOM 3160 C CA . TYR B 1 52 ? -1.266 39.125 0.613 1 97.75 52 TYR B CA 1
ATOM 3161 C C . TYR B 1 52 ? -0.003 39.812 0.126 1 97.75 52 TYR B C 1
ATOM 3163 O O . TYR B 1 52 ? -0.039 40.562 -0.858 1 97.75 52 TYR B O 1
ATOM 3171 N N . ALA B 1 53 ? 1.097 39.594 0.866 1 96.69 53 ALA B N 1
ATOM 3172 C CA . ALA B 1 53 ? 2.4 40.125 0.474 1 96.69 53 ALA B CA 1
ATOM 3173 C C . ALA B 1 53 ? 3.479 39.062 0.559 1 96.69 53 ALA B C 1
ATOM 3175 O O . ALA B 1 53 ? 3.559 38.344 1.55 1 96.69 53 ALA B O 1
ATOM 3176 N N . HIS B 1 54 ? 4.27 38.906 -0.486 1 96.06 54 HIS B N 1
ATOM 3177 C CA . HIS B 1 54 ? 5.422 38 -0.543 1 96.06 54 HIS B CA 1
ATOM 3178 C C . HIS B 1 54 ? 6.613 38.688 -1.207 1 96.06 54 HIS B C 1
ATOM 3180 O O . HIS B 1 54 ? 6.441 39.5 -2.119 1 96.06 54 HIS B O 1
ATOM 3186 N N . SER B 1 55 ? 7.859 38.375 -0.802 1 94.25 55 SER B N 1
ATOM 3187 C CA . SER B 1 55 ? 9.062 39 -1.358 1 94.25 55 SER B CA 1
ATOM 3188 C C . SER B 1 55 ? 9.344 38.5 -2.768 1 94.25 55 SER B C 1
ATOM 3190 O O . SER B 1 55 ? 9.969 39.188 -3.57 1 94.25 55 SER B O 1
ATOM 3192 N N . ASN B 1 56 ? 8.961 37.281 -3.068 1 94.88 56 ASN B N 1
ATOM 3193 C CA . ASN B 1 56 ? 9.125 36.656 -4.387 1 94.88 56 ASN B CA 1
ATOM 3194 C C . ASN B 1 56 ? 7.898 36.906 -5.262 1 94.88 56 ASN B C 1
ATOM 3196 O O . ASN B 1 56 ? 6.809 36.406 -4.965 1 94.88 56 ASN B O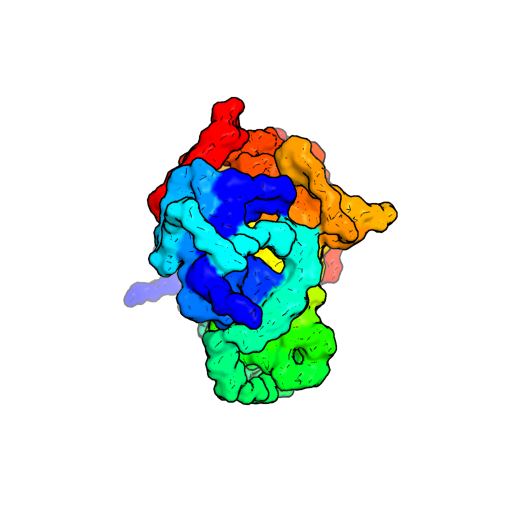 1
ATOM 3200 N N . SER B 1 57 ? 8.055 37.562 -6.371 1 94.94 57 SER B N 1
ATOM 3201 C CA . SER B 1 57 ? 6.953 37.938 -7.242 1 94.94 57 SER B CA 1
ATOM 3202 C C . SER B 1 57 ? 6.27 36.719 -7.855 1 94.94 57 SER B C 1
ATOM 3204 O O . SER B 1 57 ? 5.051 36.719 -8.039 1 94.94 57 SER B O 1
ATOM 3206 N N . ALA B 1 58 ? 7.066 35.75 -8.164 1 96 58 ALA B N 1
ATOM 3207 C CA . ALA B 1 58 ? 6.488 34.562 -8.742 1 96 58 ALA B CA 1
ATOM 3208 C C . ALA B 1 58 ? 5.598 33.844 -7.727 1 96 58 ALA B C 1
ATOM 3210 O O . ALA B 1 58 ? 4.523 33.344 -8.078 1 96 58 ALA B O 1
ATOM 3211 N N . PHE B 1 59 ? 6.043 33.812 -6.516 1 97.25 59 PHE B N 1
ATOM 3212 C CA . PHE B 1 59 ? 5.262 33.188 -5.449 1 97.25 59 PHE B CA 1
ATOM 3213 C C . PHE B 1 59 ? 3.961 33.938 -5.219 1 97.25 59 PHE B C 1
ATOM 3215 O O . PHE B 1 59 ? 2.895 33.344 -5.098 1 97.25 59 PHE B O 1
ATOM 3222 N N . GLN B 1 60 ? 4.105 35.25 -5.203 1 96.25 60 GLN B N 1
ATOM 3223 C CA . GLN B 1 60 ? 2.934 36.094 -5.012 1 96.25 60 GLN B CA 1
ATOM 3224 C C . GLN B 1 60 ? 1.895 35.844 -6.102 1 96.25 60 GLN B C 1
ATOM 3226 O O . GLN B 1 60 ? 0.702 35.719 -5.812 1 96.25 60 GLN B O 1
ATOM 3231 N N . GLN B 1 61 ? 2.34 35.781 -7.285 1 94.94 61 GLN B N 1
ATOM 3232 C CA . GLN B 1 61 ? 1.445 35.562 -8.414 1 94.94 61 GLN B CA 1
ATOM 3233 C C . GLN B 1 61 ? 0.75 34.219 -8.312 1 94.94 61 GLN B C 1
ATOM 3235 O O . GLN B 1 61 ? -0.465 34.125 -8.5 1 94.94 61 GLN B O 1
ATOM 3240 N N . ALA B 1 62 ? 1.534 33.156 -8.031 1 96.38 62 ALA B N 1
ATOM 3241 C CA . ALA B 1 62 ? 0.979 31.828 -7.91 1 96.38 62 ALA B CA 1
ATOM 3242 C C . ALA B 1 62 ? -0.072 31.766 -6.805 1 96.38 62 ALA B C 1
ATOM 3244 O O . ALA B 1 62 ? -1.125 31.141 -6.973 1 96.38 62 ALA B O 1
ATOM 3245 N N . PHE B 1 63 ? 0.228 32.375 -5.734 1 97 63 PHE B N 1
ATOM 3246 C CA . PHE B 1 63 ? -0.687 32.406 -4.602 1 97 63 PHE B CA 1
ATOM 3247 C C . PHE B 1 63 ? -2.004 33.062 -4.988 1 97 63 PHE B C 1
ATOM 3249 O O . PHE B 1 63 ? -3.08 32.531 -4.68 1 97 63 PHE B O 1
ATOM 3256 N N . LEU B 1 64 ? -1.939 34.188 -5.578 1 96.62 64 LEU B N 1
ATOM 3257 C CA . LEU B 1 64 ? -3.135 34.938 -5.914 1 96.62 64 LEU B CA 1
ATOM 3258 C C . LEU B 1 64 ? -3.943 34.25 -6.996 1 96.62 64 LEU B C 1
ATOM 3260 O O . LEU B 1 64 ? -5.168 34.375 -7.055 1 96.62 64 LEU B O 1
ATOM 3264 N N . GLU B 1 65 ? -3.281 33.469 -7.816 1 95.56 65 GLU B N 1
ATOM 3265 C CA . GLU B 1 65 ? -3.986 32.625 -8.789 1 95.56 65 GLU B CA 1
ATOM 3266 C C . GLU B 1 65 ? -4.836 31.562 -8.086 1 95.56 65 GLU B C 1
ATOM 3268 O O . GLU B 1 65 ? -5.961 31.297 -8.508 1 95.56 65 GLU B O 1
ATOM 3273 N N . ARG B 1 66 ? -4.277 30.984 -6.996 1 94.69 66 ARG B N 1
ATOM 3274 C CA . ARG B 1 66 ? -4.973 29.938 -6.254 1 94.69 66 ARG B CA 1
ATOM 3275 C C . ARG B 1 66 ? -6.062 30.516 -5.367 1 94.69 66 ARG B C 1
ATOM 3277 O O . ARG B 1 66 ? -6.992 29.812 -4.965 1 94.69 66 ARG B O 1
ATOM 3284 N N . ASN B 1 67 ? -5.84 31.797 -5.035 1 96.62 67 ASN B N 1
ATOM 3285 C CA . ASN B 1 67 ? -6.777 32.5 -4.164 1 96.62 67 ASN B CA 1
ATOM 3286 C C . ASN B 1 67 ? -7.281 33.781 -4.809 1 96.62 67 ASN B C 1
ATOM 3288 O O . ASN B 1 67 ? -6.969 34.875 -4.34 1 96.62 67 ASN B O 1
ATOM 3292 N N . PRO B 1 68 ? -8.211 33.688 -5.758 1 95.44 68 PRO B N 1
ATOM 3293 C CA . PRO B 1 68 ? -8.578 34.844 -6.582 1 95.44 68 PRO B CA 1
ATOM 3294 C C . PRO B 1 68 ? -9.367 35.906 -5.805 1 95.44 68 PRO B C 1
ATOM 3296 O O . PRO B 1 68 ? -9.477 37.031 -6.254 1 95.44 68 PRO B O 1
ATOM 3299 N N . LYS B 1 69 ? -9.898 35.594 -4.684 1 95.31 69 LYS B N 1
ATOM 3300 C CA . LYS B 1 69 ? -10.688 36.531 -3.914 1 95.31 69 LYS B CA 1
ATOM 3301 C C . LYS B 1 69 ? -9.789 37.406 -3.047 1 95.31 69 LYS B C 1
ATOM 3303 O O . LYS B 1 69 ? -10.25 38.406 -2.451 1 95.31 69 LYS B O 1
ATOM 3308 N N . LEU B 1 70 ? -8.578 37.094 -2.93 1 97.62 70 LEU B N 1
ATOM 3309 C CA . LEU B 1 70 ? -7.637 37.875 -2.133 1 97.62 70 LEU B CA 1
ATOM 3310 C C . LEU B 1 70 ? -6.922 38.906 -2.996 1 97.62 70 LEU B C 1
ATOM 3312 O O . LEU B 1 70 ? -6.875 38.75 -4.223 1 97.62 70 LEU B O 1
ATOM 3316 N N . LEU B 1 71 ? -6.383 39.938 -2.352 1 97.5 71 LEU B N 1
ATOM 3317 C CA . LEU B 1 71 ? -5.805 41.062 -3.074 1 97.5 71 LEU B CA 1
ATOM 3318 C C . LEU B 1 71 ? -4.328 41.219 -2.734 1 97.5 71 LEU B C 1
ATOM 3320 O O . LEU B 1 71 ? -3.898 40.875 -1.629 1 97.5 71 LEU B O 1
ATOM 3324 N N . PRO B 1 72 ? -3.57 41.656 -3.771 1 97.31 72 PRO B N 1
ATOM 3325 C CA . PRO B 1 72 ? -2.209 42.062 -3.408 1 97.31 72 PRO B CA 1
ATOM 3326 C C . PRO B 1 72 ? -2.178 43.188 -2.396 1 97.31 72 PRO B C 1
ATOM 3328 O O . PRO B 1 72 ? -3 44.125 -2.469 1 97.31 72 PRO B O 1
ATOM 3331 N N . TYR B 1 73 ? -1.247 43.156 -1.533 1 97.31 73 TYR B N 1
ATOM 3332 C CA . TYR B 1 73 ? -1.122 44.188 -0.502 1 97.31 73 TYR B CA 1
ATOM 3333 C C . TYR B 1 73 ? -0.859 45.562 -1.122 1 97.31 73 TYR B C 1
ATOM 3335 O O . TYR B 1 73 ? 0.005 45.688 -1.991 1 97.31 73 TYR B O 1
ATOM 3343 N N . ASP B 1 74 ? -1.614 46.625 -0.718 1 96.56 74 ASP B N 1
ATOM 3344 C CA . ASP B 1 74 ? -1.526 47.938 -1.298 1 96.56 74 ASP B CA 1
ATOM 3345 C C . ASP B 1 74 ? -0.742 48.875 -0.388 1 96.56 74 ASP B C 1
ATOM 3347 O O . ASP B 1 74 ? -0.815 50.125 -0.54 1 96.56 74 ASP B O 1
ATOM 3351 N N . GLU B 1 75 ? -0.044 48.469 0.606 1 95.06 75 GLU B N 1
ATOM 3352 C CA . GLU B 1 75 ? 0.845 49.188 1.499 1 95.06 75 GLU B CA 1
ATOM 3353 C C . GLU B 1 75 ? 0.065 50.188 2.363 1 95.06 75 GLU B C 1
ATOM 3355 O O . GLU B 1 75 ? 0.617 51.188 2.824 1 95.06 75 GLU B O 1
ATOM 3360 N N . LYS B 1 76 ? -1.194 49.906 2.549 1 96.81 76 LYS B N 1
ATOM 3361 C CA . LYS B 1 76 ? -2.004 50.719 3.453 1 96.81 76 LYS B CA 1
ATOM 3362 C C . LYS B 1 76 ? -2.182 50.031 4.801 1 96.81 76 LYS B C 1
ATOM 3364 O O . LYS B 1 76 ? -1.889 48.844 4.941 1 96.81 76 LYS B O 1
ATOM 3369 N N . ASP B 1 77 ? -2.678 50.781 5.738 1 96.44 77 ASP B N 1
ATOM 3370 C CA . ASP B 1 77 ? -2.855 50.281 7.09 1 96.44 77 ASP B CA 1
ATOM 3371 C C . ASP B 1 77 ? -3.869 49.125 7.105 1 96.44 77 ASP B C 1
ATOM 3373 O O . ASP B 1 77 ? -4.863 49.156 6.375 1 96.44 77 ASP B O 1
ATOM 3377 N N . VAL B 1 78 ? -3.574 48.125 7.938 1 96.88 78 VAL B N 1
ATOM 3378 C CA . VAL B 1 78 ? -4.469 47 8.078 1 96.88 78 VAL B CA 1
ATOM 3379 C C . VAL B 1 78 ? -4.91 46.875 9.539 1 96.88 78 VAL B C 1
ATOM 3381 O O . VAL B 1 78 ? -4.262 47.406 10.438 1 96.88 78 VAL B O 1
ATOM 3384 N N . ASP B 1 79 ? -6.012 46.188 9.711 1 97 79 ASP B N 1
ATOM 3385 C CA . ASP B 1 79 ? -6.586 46.031 11.039 1 97 79 ASP B CA 1
ATOM 3386 C C . ASP B 1 79 ? -6.008 44.781 11.742 1 97 79 ASP B C 1
ATOM 3388 O O . ASP B 1 79 ? -5.98 44.719 12.977 1 97 79 ASP B O 1
ATOM 3392 N N . LEU B 1 80 ? -5.598 43.844 10.969 1 96.69 80 LEU B N 1
ATOM 3393 C CA . LEU B 1 80 ? -5.121 42.562 11.5 1 96.69 80 LEU B CA 1
ATOM 3394 C C . LEU B 1 80 ? -4.055 41.969 10.586 1 96.69 80 LEU B C 1
ATOM 3396 O O . LEU B 1 80 ? -4.195 41.969 9.359 1 96.69 80 LEU B O 1
ATOM 3400 N N . ILE B 1 81 ? -2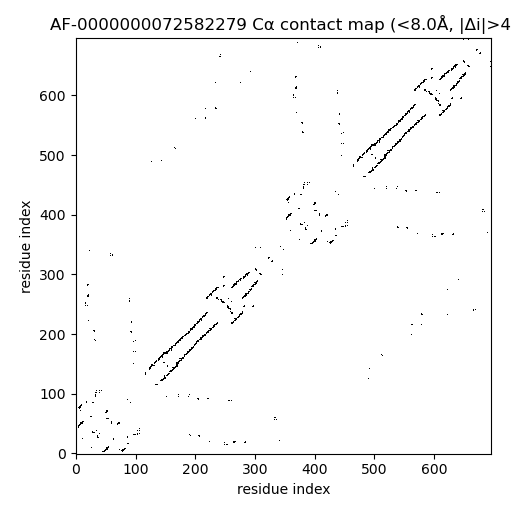.963 41.531 11.148 1 96.31 81 ILE B N 1
ATOM 3401 C CA . ILE B 1 81 ? -1.92 40.812 10.438 1 96.31 81 ILE B CA 1
ATOM 3402 C C . ILE B 1 81 ? -1.914 39.344 10.883 1 96.31 81 ILE B C 1
ATOM 3404 O O . ILE B 1 81 ? -1.8 39.062 12.078 1 96.31 81 ILE B O 1
ATOM 3408 N N . LEU B 1 82 ? -2.072 38.469 9.984 1 94.88 82 LEU B N 1
ATOM 3409 C CA . LEU B 1 82 ? -2.039 37.031 10.312 1 94.88 82 LEU B CA 1
ATOM 3410 C C . LEU B 1 82 ? -0.604 36.562 10.453 1 94.88 82 LEU B C 1
ATOM 3412 O O . LEU B 1 82 ? 0.226 36.781 9.57 1 94.88 82 LEU B O 1
ATOM 3416 N N . SER B 1 83 ? -0.363 35.938 11.484 1 88.56 83 SER B N 1
ATOM 3417 C CA . SER B 1 83 ? 0.967 35.438 11.812 1 88.56 83 SER B CA 1
ATOM 3418 C C . SER B 1 83 ? 1.147 34 11.336 1 88.56 83 SER B C 1
ATOM 3420 O O . SER B 1 83 ? 0.203 33.219 11.367 1 88.56 83 SER B O 1
ATOM 3422 N N . SER B 1 84 ? 2.441 33.719 10.953 1 93.5 84 SER B N 1
ATOM 3423 C CA . SER B 1 84 ? 2.766 32.344 10.57 1 93.5 84 SER B CA 1
ATOM 3424 C C . SER B 1 84 ? 3.117 31.5 11.789 1 93.5 84 SER B C 1
ATOM 3426 O O . SER B 1 84 ? 3.307 30.281 11.672 1 93.5 84 SER B O 1
ATOM 3428 N N . GLU B 1 85 ? 3.172 32.062 12.898 1 90.75 85 GLU B N 1
ATOM 3429 C CA . GLU B 1 85 ? 3.633 31.391 14.117 1 90.75 85 GLU B CA 1
ATOM 3430 C C . GLU B 1 85 ? 2.777 30.172 14.438 1 90.75 85 GLU B C 1
ATOM 3432 O O . GLU B 1 85 ? 3.301 29.125 14.828 1 90.75 85 GLU B O 1
ATOM 3437 N N . SER B 1 86 ? 1.515 30.312 14.258 1 90.69 86 SER B N 1
ATOM 3438 C CA . SER B 1 86 ? 0.592 29.234 14.594 1 90.69 86 SER B CA 1
ATOM 3439 C C . SER B 1 86 ? 0.727 28.062 13.617 1 90.69 86 SER B C 1
ATOM 3441 O O . SER B 1 86 ? 0.225 26.969 13.875 1 90.69 86 SER B O 1
ATOM 3443 N N . CYS B 1 87 ? 1.438 28.344 12.523 1 94.38 87 CYS B N 1
ATOM 3444 C CA . CYS B 1 87 ? 1.553 27.328 11.484 1 94.38 87 CYS B CA 1
ATOM 3445 C C . CYS B 1 87 ? 2.904 26.625 11.555 1 94.38 87 CYS B C 1
ATOM 3447 O O . CYS B 1 87 ? 3.189 25.734 10.75 1 94.38 87 CYS B O 1
ATOM 3449 N N . LEU B 1 88 ? 3.744 27.094 12.547 1 96.81 88 LEU B N 1
ATOM 3450 C CA . LEU B 1 88 ? 4.941 26.297 12.789 1 96.81 88 LEU B CA 1
ATOM 3451 C C . LEU B 1 88 ? 4.574 24.859 13.125 1 96.81 88 LEU B C 1
ATOM 3453 O O . LEU B 1 88 ? 3.602 24.609 13.836 1 96.81 88 LEU B O 1
ATOM 3457 N N . PRO B 1 89 ? 5.328 23.906 12.633 1 97.69 89 PRO B N 1
ATOM 3458 C CA . PRO B 1 89 ? 4.902 22.5 12.727 1 97.69 89 PRO B CA 1
ATOM 3459 C C . PRO B 1 89 ? 4.582 22.078 14.156 1 97.69 89 PRO B C 1
ATOM 3461 O O . PRO B 1 89 ? 3.582 21.406 14.391 1 97.69 89 PRO B O 1
ATOM 3464 N N . TRP B 1 90 ? 5.395 22.453 15.18 1 97.38 90 TRP B N 1
ATOM 3465 C CA . TRP B 1 90 ? 5.148 22.031 16.562 1 97.38 90 TRP B CA 1
ATOM 3466 C C . TRP B 1 90 ? 3.939 22.766 17.125 1 97.38 90 TRP B C 1
ATOM 3468 O O . TRP B 1 90 ? 3.184 22.203 17.922 1 97.38 90 TRP B O 1
ATOM 3478 N N . ASN B 1 91 ? 3.689 23.984 16.672 1 97.12 91 ASN B N 1
ATOM 3479 C CA . ASN B 1 91 ? 2.486 24.688 17.094 1 97.12 91 ASN B CA 1
ATOM 3480 C C . ASN B 1 91 ? 1.24 24.125 16.406 1 97.12 91 ASN B C 1
ATOM 3482 O O . ASN B 1 91 ? 0.169 24.078 17.016 1 97.12 91 ASN B O 1
ATOM 3486 N N . SER B 1 92 ? 1.402 23.797 15.141 1 96.88 92 SER B N 1
ATOM 3487 C CA . SER B 1 92 ? 0.306 23.172 14.398 1 96.88 92 SER B CA 1
ATOM 3488 C C . SER B 1 92 ? -0.131 21.875 15.055 1 96.88 92 SER B C 1
ATOM 3490 O O . SER B 1 92 ? -1.327 21.625 15.227 1 96.88 92 SER B O 1
ATOM 3492 N N . ILE B 1 93 ? 0.789 21.047 15.445 1 97.44 93 ILE B N 1
ATOM 3493 C CA . ILE B 1 93 ? 0.516 19.766 16.078 1 97.44 93 ILE B CA 1
ATOM 3494 C C . ILE B 1 93 ? -0.231 19.984 17.391 1 97.44 93 ILE B C 1
ATOM 3496 O O . ILE B 1 93 ? -1.238 19.328 17.656 1 97.44 93 ILE B O 1
ATOM 3500 N N . ASP B 1 94 ? 0.21 20.938 18.141 1 96.5 94 ASP B N 1
ATOM 3501 C CA . ASP B 1 94 ? -0.396 21.219 19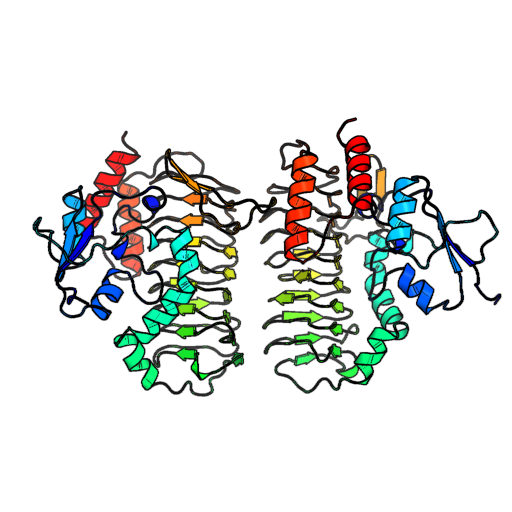.438 1 96.5 94 ASP B CA 1
ATOM 3502 C C . ASP B 1 94 ? -1.802 21.797 19.281 1 96.5 94 ASP B C 1
ATOM 3504 O O . ASP B 1 94 ? -2.646 21.656 20.156 1 96.5 94 ASP B O 1
ATOM 3508 N N . GLY B 1 95 ? -2.041 22.406 18.172 1 97.31 95 GLY B N 1
ATOM 3509 C CA . GLY B 1 95 ? -3.275 23.141 18 1 97.31 95 GLY B CA 1
ATOM 3510 C C . GLY B 1 95 ? -4.336 22.375 17.234 1 97.31 95 GLY B C 1
ATOM 3511 O O . GLY B 1 95 ? -5.461 22.844 17.078 1 97.31 95 GLY B O 1
ATOM 3512 N N . ILE B 1 96 ? -4.078 21.172 16.766 1 98.12 96 ILE B N 1
ATOM 3513 C CA . ILE B 1 96 ? -4.98 20.438 15.883 1 98.12 96 ILE B CA 1
ATOM 3514 C C . ILE B 1 96 ? -6.336 20.266 16.562 1 98.12 96 ILE B C 1
ATOM 3516 O O . ILE B 1 96 ? -7.379 20.562 15.977 1 98.12 96 ILE B O 1
ATOM 3520 N N . ALA B 1 97 ? -6.301 19.766 17.812 1 98.06 97 ALA B N 1
ATOM 3521 C CA . ALA B 1 97 ? -7.539 19.484 18.531 1 98.06 97 ALA B CA 1
ATOM 3522 C C . ALA B 1 97 ? -8.422 20.719 18.641 1 98.06 97 ALA B C 1
ATOM 3524 O O . ALA B 1 97 ? -9.594 20.688 18.266 1 98.06 97 ALA B O 1
ATOM 3525 N N . LYS B 1 98 ? -7.781 21.781 19.094 1 97.62 98 LYS B N 1
ATOM 3526 C CA . LYS B 1 98 ? -8.508 23.031 19.25 1 97.62 98 LYS B CA 1
ATOM 3527 C C . LYS B 1 98 ? -9.047 23.531 17.906 1 97.62 98 LYS B C 1
ATOM 3529 O O . LYS B 1 98 ? -10.195 23.969 17.812 1 97.62 98 LYS B O 1
ATOM 3534 N N . ASN B 1 99 ? -8.258 23.484 16.891 1 98.06 99 ASN B N 1
ATOM 3535 C CA . ASN B 1 99 ? -8.656 23.969 15.578 1 98.06 99 ASN B CA 1
ATOM 3536 C C . ASN B 1 99 ? -9.812 23.156 15 1 98.06 99 ASN B C 1
ATOM 3538 O O . ASN B 1 99 ? -10.711 23.703 14.359 1 98.06 99 ASN B O 1
ATOM 3542 N N . ILE B 1 100 ? -9.773 21.844 15.195 1 98.31 100 ILE B N 1
ATOM 3543 C CA . ILE B 1 100 ? -10.867 21.016 14.711 1 98.31 100 ILE B CA 1
ATOM 3544 C C . ILE B 1 100 ? -12.172 21.438 15.383 1 98.31 100 ILE B C 1
ATOM 3546 O O . ILE B 1 100 ? -13.188 21.625 14.711 1 98.31 100 ILE B O 1
ATOM 3550 N N . GLU B 1 101 ? -12.164 21.641 16.625 1 97.31 101 GLU B N 1
ATOM 3551 C CA . GLU B 1 101 ? -13.367 22.016 17.359 1 97.31 101 GLU B CA 1
ATOM 3552 C C . GLU B 1 101 ? -13.867 23.391 16.938 1 97.31 101 GLU B C 1
ATOM 3554 O O . GLU B 1 101 ? -15.062 23.578 16.688 1 97.31 101 GLU B O 1
ATOM 3559 N N . VAL B 1 102 ? -12.945 24.312 16.844 1 97.19 102 VAL B N 1
ATOM 3560 C CA . VAL B 1 102 ? -13.305 25.672 16.469 1 97.19 102 VAL B CA 1
ATOM 3561 C C . VAL B 1 102 ? -13.859 25.688 15.039 1 97.19 102 VAL B C 1
ATOM 3563 O O . VAL B 1 102 ? -14.883 26.312 14.766 1 97.19 102 VAL B O 1
ATOM 3566 N N . ASP B 1 103 ? -13.188 25 14.148 1 97.81 103 ASP B N 1
ATOM 3567 C CA . ASP B 1 103 ? -13.594 24.953 12.75 1 97.81 103 ASP B CA 1
ATOM 3568 C C . ASP B 1 103 ? -14.969 24.312 12.602 1 97.81 103 ASP B C 1
ATOM 3570 O O . ASP B 1 103 ? -15.75 24.688 11.719 1 97.81 103 ASP B O 1
ATOM 3574 N N . LEU B 1 104 ? -15.203 23.297 13.406 1 96.06 104 LEU B N 1
ATOM 3575 C CA . LEU B 1 104 ? -16.5 22.625 13.367 1 96.06 104 LEU B CA 1
ATOM 3576 C C . LEU B 1 104 ? -17.625 23.594 13.648 1 96.06 104 LEU B C 1
ATOM 3578 O O . LEU B 1 104 ? -18.688 23.531 13.023 1 96.06 104 LEU B O 1
ATOM 3582 N N . GLU B 1 105 ? -17.406 24.547 14.469 1 94.25 105 GLU B N 1
ATOM 3583 C CA . GLU B 1 105 ? -18.406 25.547 14.82 1 94.25 105 GLU B CA 1
ATOM 3584 C C . GLU B 1 105 ? -18.5 26.625 13.75 1 94.25 105 GLU B C 1
ATOM 3586 O O . GLU B 1 105 ? -19.578 27.172 13.5 1 94.25 105 GLU B O 1
ATOM 3591 N N . LEU B 1 106 ? -17.469 26.859 13.117 1 94.62 106 LEU B N 1
ATOM 3592 C CA . LEU B 1 106 ? -17.375 28 12.219 1 94.62 106 LEU B CA 1
ATOM 3593 C C . LEU B 1 106 ? -17.797 27.625 10.805 1 94.62 106 LEU B C 1
ATOM 3595 O O . LEU B 1 106 ? -18.422 28.422 10.102 1 94.62 106 LEU B O 1
ATOM 3599 N N . SER B 1 107 ? -17.484 26.438 10.383 1 92.81 107 SER B N 1
ATOM 3600 C CA . SER B 1 107 ? -17.625 26.062 8.977 1 92.81 107 SER B CA 1
ATOM 3601 C C . SER B 1 107 ? -19.094 25.891 8.602 1 92.81 107 SER B C 1
ATOM 3603 O O . SER B 1 107 ? -19.734 24.906 8.984 1 92.81 107 SER B O 1
ATOM 3605 N N . LYS B 1 108 ? -19.5 26.688 7.758 1 87.31 108 LYS B N 1
ATOM 3606 C CA . LYS B 1 108 ? -20.891 26.641 7.309 1 87.31 108 LYS B CA 1
ATOM 3607 C C . LYS B 1 108 ? -21.141 25.391 6.473 1 87.31 108 LYS B C 1
ATOM 3609 O O . LYS B 1 108 ? -22.203 24.75 6.605 1 87.31 108 LYS B O 1
ATOM 3614 N N . ASP B 1 109 ? -20.219 25.031 5.703 1 87 109 ASP B N 1
ATOM 3615 C CA . ASP B 1 109 ? -20.359 23.875 4.82 1 87 109 ASP B CA 1
ATOM 3616 C C . ASP B 1 109 ? -20.484 22.594 5.625 1 87 109 ASP B C 1
ATOM 3618 O O . ASP B 1 109 ? -21.375 21.766 5.367 1 87 109 ASP B O 1
ATOM 3622 N N . VAL B 1 110 ? -19.641 22.469 6.613 1 87.88 110 VAL B N 1
ATOM 3623 C CA . VAL B 1 110 ? -19.641 21.266 7.426 1 87.88 110 VAL B CA 1
ATOM 3624 C C . VAL B 1 110 ? -20.906 21.203 8.273 1 87.88 110 VAL B C 1
ATOM 3626 O O . VAL B 1 110 ? -21.547 20.156 8.375 1 87.88 110 VAL B O 1
ATOM 3629 N N . ARG B 1 111 ? -21.281 22.312 8.703 1 86.88 111 ARG B N 1
ATOM 3630 C CA . ARG B 1 111 ? -22.469 22.375 9.555 1 86.88 111 ARG B CA 1
ATOM 3631 C C . ARG B 1 111 ? -23.719 22.047 8.75 1 86.88 111 ARG B C 1
ATOM 3633 O O . ARG B 1 111 ? -24.656 21.453 9.273 1 86.88 111 ARG B O 1
ATOM 3640 N N . LYS B 1 112 ? -23.672 22.453 7.57 1 85.81 112 LYS B N 1
ATOM 3641 C CA . LYS B 1 112 ? -24.828 22.25 6.711 1 85.81 112 LYS B CA 1
ATOM 3642 C C . LYS B 1 112 ? -25.156 20.75 6.594 1 85.81 112 LYS B C 1
ATOM 3644 O O . LYS B 1 112 ? -26.312 20.359 6.738 1 85.81 112 LYS B O 1
ATOM 3649 N N . TRP B 1 113 ? -24.156 19.953 6.375 1 84.06 113 TRP B N 1
ATOM 3650 C CA . TRP B 1 113 ? -24.5 18.547 6.176 1 84.06 113 TRP B CA 1
ATOM 3651 C C . TRP B 1 113 ? -24.562 17.797 7.508 1 84.06 113 TRP B C 1
ATOM 3653 O O . TRP B 1 113 ? -25.203 16.75 7.613 1 84.06 113 TRP B O 1
ATOM 3663 N N . ILE B 1 114 ? -23.953 18.219 8.516 1 82.81 114 ILE B N 1
ATOM 3664 C CA . ILE B 1 114 ? -24.031 17.594 9.828 1 82.81 114 ILE B CA 1
ATOM 3665 C C . ILE B 1 114 ? -25.469 17.641 10.336 1 82.81 114 ILE B C 1
ATOM 3667 O O . ILE B 1 114 ? -25.953 16.688 10.953 1 82.81 114 ILE B O 1
ATOM 3671 N N . ARG B 1 115 ? -26.094 18.688 10.188 1 69.56 115 ARG B N 1
ATOM 3672 C CA . ARG B 1 115 ? -27.453 18.891 10.68 1 69.56 115 ARG B CA 1
ATOM 3673 C C . ARG B 1 115 ? -28.422 17.922 10.008 1 69.56 115 ARG B C 1
ATOM 3675 O O . ARG B 1 115 ? -29.453 17.562 10.586 1 69.56 115 ARG B O 1
ATOM 3682 N N . LYS B 1 116 ? -28.078 17.453 8.891 1 62.34 116 LYS B N 1
ATOM 3683 C CA . LYS B 1 116 ? -29 16.641 8.102 1 62.34 116 LYS B CA 1
ATOM 3684 C C . LYS B 1 116 ? -28.797 15.148 8.398 1 62.34 116 LYS B C 1
ATOM 3686 O O . LYS B 1 116 ? -29.609 14.32 7.988 1 62.34 116 LYS B O 1
ATOM 3691 N N . LEU B 1 117 ? -27.766 14.836 9.164 1 60.09 117 LEU B N 1
ATOM 3692 C CA . LEU B 1 117 ? -27.422 13.422 9.102 1 60.09 117 LEU B CA 1
ATOM 3693 C C . LEU B 1 117 ? -27.609 12.75 10.461 1 60.09 117 LEU B C 1
ATOM 3695 O O . LEU B 1 117 ? -27.156 13.281 11.477 1 60.09 117 LEU B O 1
ATOM 3699 N N . LYS B 1 118 ? -28.641 12 10.586 1 56.34 118 LYS B N 1
ATOM 3700 C CA . LYS B 1 118 ? -28.766 11.023 11.664 1 56.34 118 LYS B CA 1
ATOM 3701 C C . LYS B 1 118 ? -27.906 9.797 11.398 1 56.34 118 LYS B C 1
ATOM 3703 O O . LYS B 1 118 ? -28 9.18 10.336 1 56.34 118 LYS B O 1
ATOM 3708 N N . VAL B 1 119 ? -26.75 9.805 12.117 1 56.22 119 VAL B N 1
ATOM 3709 C CA . VAL B 1 119 ? -25.938 8.609 11.977 1 56.22 119 VAL B CA 1
ATOM 3710 C C . VAL B 1 119 ? -26.781 7.367 12.219 1 56.22 119 VAL B C 1
ATOM 3712 O O . VAL B 1 119 ? -27.344 7.195 13.305 1 56.22 119 VAL B O 1
ATOM 3715 N N . LYS B 1 120 ? -27.438 6.895 11.32 1 54 120 LYS B N 1
ATOM 3716 C CA . LYS B 1 120 ? -28.156 5.633 11.516 1 54 120 LYS B CA 1
ATOM 3717 C C . LYS B 1 120 ? -27.188 4.52 11.922 1 54 120 LYS B C 1
ATOM 3719 O O . LYS B 1 120 ? -26.031 4.523 11.523 1 54 120 LYS B O 1
ATOM 3724 N N . SER B 1 121 ? -27.547 3.881 13.203 1 55.47 121 SER B N 1
ATOM 3725 C CA . SER B 1 121 ? -26.875 2.719 13.773 1 55.47 121 SER B CA 1
ATOM 3726 C C . SER B 1 121 ? -26.406 1.764 12.688 1 55.47 121 SER B C 1
ATOM 3728 O O . SER B 1 121 ? -27.203 1.29 11.875 1 55.47 121 SER B O 1
ATOM 3730 N N . ASN B 1 122 ? -25.234 2.039 12.023 1 65.81 122 ASN B N 1
ATOM 3731 C CA . ASN B 1 122 ? -24.688 1.179 10.977 1 65.81 122 ASN B CA 1
ATOM 3732 C C . ASN B 1 122 ? -23.75 0.127 11.555 1 65.81 122 ASN B C 1
ATOM 3734 O O . ASN B 1 122 ? -23.625 0.002 12.773 1 65.81 122 ASN B O 1
ATOM 3738 N N . HIS B 1 123 ? -23.312 -0.846 10.93 1 80.38 123 HIS B N 1
ATOM 3739 C CA . HIS B 1 123 ? -22.422 -1.98 11.141 1 80.38 123 HIS B CA 1
ATOM 3740 C C . HIS B 1 123 ? -21.094 -1.534 11.758 1 80.38 123 HIS B C 1
ATOM 3742 O O . HIS B 1 123 ? -20.078 -2.217 11.609 1 80.38 123 HIS B O 1
ATOM 3748 N N . PHE B 1 124 ? -21.234 -0.175 12.508 1 88.44 124 PHE B N 1
ATOM 3749 C CA . PHE B 1 124 ? -20.047 0.266 13.242 1 88.44 124 PHE B CA 1
ATOM 3750 C C . PHE B 1 124 ? -20.406 0.598 14.688 1 88.44 124 PHE B C 1
ATOM 3752 O O . PHE B 1 124 ? -21.578 0.582 15.062 1 88.44 124 PHE B O 1
ATOM 3759 N N . HIS B 1 125 ? -19.344 0.838 15.578 1 91.44 125 HIS B N 1
ATOM 3760 C CA . HIS B 1 125 ? -19.531 1.069 17 1 91.44 125 HIS B CA 1
ATOM 3761 C C . HIS B 1 125 ? -19.016 2.445 17.406 1 91.44 125 HIS B C 1
ATOM 3763 O O . HIS B 1 125 ? -18.062 2.953 16.828 1 91.44 125 HIS B O 1
ATOM 3769 N N . VAL B 1 126 ? -19.75 3.029 18.422 1 93.5 126 VAL B N 1
ATOM 3770 C CA . VAL B 1 126 ? -19.344 4.324 18.969 1 93.5 126 VAL B CA 1
ATOM 3771 C C . VAL B 1 126 ? -19.078 4.203 20.469 1 93.5 126 VAL B C 1
ATOM 3773 O O . VAL B 1 126 ? -19.922 3.688 21.203 1 93.5 126 VAL B O 1
ATOM 3776 N N . VAL B 1 127 ? -17.969 4.543 20.828 1 95 127 VAL B N 1
ATOM 3777 C CA . VAL B 1 127 ? -17.625 4.723 22.234 1 95 127 VAL B CA 1
ATOM 3778 C C . VAL B 1 127 ? -17.656 6.207 22.594 1 95 127 VAL B C 1
ATOM 3780 O O . VAL B 1 127 ? -16.969 7.016 21.969 1 95 127 VAL B O 1
ATOM 3783 N N . GLY B 1 128 ? -18.438 6.594 23.578 1 95.19 128 GLY B N 1
ATOM 3784 C CA . GLY B 1 128 ? -18.656 7.992 23.906 1 95.19 128 GLY B CA 1
ATOM 3785 C C . GLY B 1 128 ? -19.969 8.531 23.391 1 95.19 128 GLY B C 1
ATOM 3786 O O . GLY B 1 128 ? -20.938 7.773 23.234 1 95.19 128 GLY B O 1
ATOM 3787 N N . LYS B 1 129 ? -20.062 9.797 23.234 1 91.94 129 LYS B N 1
ATOM 3788 C CA . LYS B 1 129 ? -21.328 10.414 22.844 1 91.94 129 LYS B CA 1
ATOM 3789 C C . LYS B 1 129 ? -21.516 10.406 21.328 1 91.94 129 LYS B C 1
ATOM 3791 O O . LYS B 1 129 ? -20.719 10.992 20.594 1 91.94 129 LYS B O 1
ATOM 3796 N N . SER B 1 130 ? -22.516 9.82 20.875 1 90.5 130 SER B N 1
ATOM 3797 C CA . SER B 1 130 ? -22.797 9.664 19.438 1 90.5 130 SER B CA 1
ATOM 3798 C C . SER B 1 130 ? -23 11.016 18.766 1 90.5 130 SER B C 1
ATOM 3800 O O . SER B 1 130 ? -22.75 11.164 17.562 1 90.5 130 SER B O 1
ATOM 3802 N N . LYS B 1 131 ? -23.375 11.992 19.516 1 89.44 131 LYS B N 1
ATOM 3803 C CA . LYS B 1 131 ? -23.641 13.312 18.938 1 89.44 131 LYS B CA 1
ATOM 3804 C C . LYS B 1 131 ? -22.344 13.969 18.453 1 89.44 131 LYS B C 1
ATOM 3806 O O . LYS B 1 131 ? -22.391 14.953 17.703 1 89.44 131 LYS B O 1
ATOM 3811 N N . HIS B 1 132 ? -21.219 13.445 18.922 1 93.12 132 HIS B N 1
ATOM 3812 C CA . HIS B 1 132 ? -19.938 14.008 18.531 1 93.12 132 HIS B CA 1
ATOM 3813 C C . HIS B 1 132 ? -19.375 13.305 17.297 1 93.12 132 HIS B C 1
ATOM 3815 O O . HIS B 1 132 ? -18.281 13.641 16.828 1 93.12 132 HIS B O 1
ATOM 3821 N N . LEU B 1 133 ? -20.031 12.289 16.781 1 94.56 133 LEU B N 1
ATOM 3822 C CA . LEU B 1 133 ? -19.672 11.656 15.516 1 94.56 133 LEU B CA 1
ATOM 3823 C C . LEU B 1 133 ? -20.484 12.25 14.367 1 94.56 133 LEU B C 1
ATOM 3825 O O . LEU B 1 133 ? -21.719 12.227 14.391 1 94.56 133 LEU B O 1
ATOM 3829 N N . HIS B 1 134 ? -19.812 12.781 13.453 1 94.44 134 HIS B N 1
ATOM 3830 C CA . HIS B 1 134 ? -20.438 13.367 12.273 1 94.44 134 HIS B CA 1
ATOM 3831 C C . HIS B 1 134 ? -19.969 12.664 11 1 94.44 134 HIS B C 1
ATOM 3833 O O . HIS B 1 134 ? -18.797 12.742 10.641 1 94.44 134 HIS B O 1
ATOM 3839 N N . VAL B 1 135 ? -20.844 11.992 10.32 1 93.94 135 VAL B N 1
ATOM 3840 C CA . VAL B 1 135 ? -20.516 11.234 9.117 1 93.94 135 VAL B CA 1
ATOM 3841 C C . VAL B 1 135 ? -21.359 11.734 7.945 1 93.94 135 VAL B C 1
ATOM 3843 O O . VAL B 1 135 ? -22.594 11.695 8 1 93.94 135 VAL B O 1
ATOM 3846 N N . HIS B 1 136 ? -20.672 12.211 6.965 1 94.12 136 HIS B N 1
ATOM 3847 C CA . HIS B 1 136 ? -21.375 12.641 5.766 1 94.12 136 HIS B CA 1
ATOM 3848 C C . HIS B 1 136 ? -22.203 11.492 5.176 1 94.12 136 HIS B C 1
ATOM 3850 O O . HIS B 1 136 ? -21.734 10.352 5.145 1 94.12 136 HIS B O 1
ATOM 3856 N N . PRO B 1 137 ? -23.344 11.734 4.543 1 89.88 137 PRO B N 1
ATOM 3857 C CA . PRO B 1 137 ? -24.219 10.68 4.031 1 89.88 137 PRO B CA 1
ATOM 3858 C C . PRO B 1 137 ? -23.578 9.867 2.91 1 89.88 137 PRO B C 1
ATOM 3860 O O . PRO B 1 137 ? -23.938 8.703 2.705 1 89.88 137 PRO B O 1
ATOM 3863 N N . SER B 1 138 ? -22.688 10.523 2.211 1 93.25 138 SER B N 1
ATOM 3864 C CA . SER B 1 138 ? -22.094 9.82 1.078 1 93.25 138 SER B CA 1
ATOM 3865 C C . SER B 1 138 ? -20.891 8.977 1.515 1 93.25 138 SER B C 1
ATOM 3867 O O . SER B 1 138 ? -20.312 8.242 0.71 1 93.25 138 SER B O 1
ATOM 3869 N N . ALA B 1 139 ? -20.531 9.07 2.77 1 94 139 ALA B N 1
ATOM 3870 C CA . ALA B 1 139 ? -19.422 8.273 3.273 1 94 139 ALA B CA 1
ATOM 3871 C C . ALA B 1 139 ? -19.828 6.816 3.455 1 94 139 ALA B C 1
ATOM 3873 O O . ALA B 1 139 ? -21.016 6.516 3.643 1 94 139 ALA B O 1
ATOM 3874 N N . THR B 1 140 ? -18.938 5.918 3.289 1 94.12 140 THR B N 1
ATOM 3875 C CA . THR B 1 140 ? -19.156 4.488 3.482 1 94.12 140 THR B CA 1
ATOM 3876 C C . THR B 1 140 ? -18.312 3.965 4.645 1 94.12 140 THR B C 1
ATOM 3878 O O . THR B 1 140 ? -17.094 4.09 4.641 1 94.12 140 THR B O 1
ATOM 3881 N N . VAL B 1 141 ? -18.953 3.344 5.648 1 95 141 VAL B N 1
ATOM 3882 C CA . VAL B 1 141 ? -18.281 2.787 6.816 1 95 141 VAL B CA 1
ATOM 3883 C C . VAL B 1 141 ? -18.594 1.298 6.938 1 95 141 VAL B C 1
ATOM 3885 O O . VAL B 1 141 ? -19.766 0.91 6.996 1 95 141 VAL B O 1
ATOM 3888 N N . TYR B 1 142 ? -17.578 0.486 6.949 1 94.94 142 TYR B N 1
ATOM 3889 C CA . TYR B 1 142 ? -17.734 -0.964 6.961 1 94.94 142 TYR B CA 1
ATOM 3890 C C . TYR B 1 142 ? -17.984 -1.476 8.375 1 94.94 142 TYR B C 1
ATOM 3892 O O . TYR B 1 142 ? -17.781 -0.75 9.352 1 94.94 142 TYR B O 1
ATOM 3900 N N . PRO B 1 143 ? -18.484 -2.758 8.5 1 93 143 PRO B N 1
ATOM 3901 C CA . PRO B 1 143 ? -18.625 -3.375 9.82 1 93 143 PRO B CA 1
ATOM 3902 C C . PRO B 1 143 ? -17.297 -3.52 10.555 1 93 143 PRO B C 1
ATOM 3904 O O . PRO B 1 143 ? -16.266 -3.764 9.93 1 93 143 PRO B O 1
ATOM 3907 N N . GLY B 1 144 ? -17.406 -3.361 11.859 1 92.25 144 GLY B N 1
ATOM 3908 C CA . GLY B 1 144 ? -16.219 -3.584 12.672 1 92.25 144 GLY B CA 1
ATOM 3909 C C . GLY B 1 144 ? -15.422 -2.318 12.93 1 92.25 144 GLY B C 1
ATOM 3910 O O . GLY B 1 144 ? -14.453 -2.334 13.688 1 92.25 144 GLY B O 1
ATOM 3911 N N . VAL B 1 145 ? -15.844 -1.22 12.344 1 95.56 145 VAL B N 1
ATOM 3912 C CA . VAL B 1 145 ? -15.211 0.064 12.633 1 95.56 145 VAL B CA 1
ATOM 3913 C C . VAL B 1 145 ? -15.664 0.565 14.008 1 95.56 145 VAL B C 1
ATOM 3915 O O . VAL B 1 145 ? -16.828 0.424 14.367 1 95.56 145 VAL B O 1
ATOM 3918 N N . VAL B 1 146 ? -14.711 1.11 14.781 1 96.31 146 VAL B N 1
ATOM 3919 C CA . VAL B 1 146 ? -15.031 1.678 16.094 1 96.31 146 VAL B CA 1
ATOM 3920 C C . VAL B 1 146 ? -14.617 3.145 16.125 1 96.31 146 VAL B C 1
ATOM 3922 O O . VAL B 1 146 ? -13.453 3.473 15.883 1 96.31 146 VAL B O 1
ATOM 3925 N N . PHE B 1 147 ? -15.57 4.031 16.453 1 96.62 147 PHE B N 1
ATOM 3926 C CA . PHE B 1 147 ? -15.297 5.441 16.703 1 96.62 147 PHE B CA 1
ATOM 3927 C C . PHE B 1 147 ? -15.289 5.738 18.203 1 96.62 147 PHE B C 1
ATOM 3929 O O . PHE B 1 147 ? -16.188 5.316 18.922 1 96.62 147 PHE B O 1
ATOM 3936 N N . ASP B 1 148 ? -14.289 6.375 18.656 1 97.5 148 ASP B N 1
ATOM 3937 C CA . ASP B 1 148 ? -14.234 6.836 20.031 1 97.5 148 ASP B CA 1
ATOM 3938 C C . ASP B 1 148 ? -14.312 8.359 20.109 1 97.5 148 ASP B C 1
ATOM 3940 O O . ASP B 1 148 ? -13.352 9.055 19.766 1 97.5 148 ASP B O 1
ATOM 3944 N N . THR B 1 149 ? -15.414 8.898 20.609 1 96.75 149 THR B N 1
ATOM 3945 C CA . THR B 1 149 ? -15.633 10.344 20.641 1 96.75 149 THR B CA 1
ATOM 3946 C C . THR B 1 149 ? -15.445 10.891 22.047 1 96.75 149 THR B C 1
ATOM 3948 O O . THR B 1 149 ? -15.883 12 22.359 1 96.75 149 THR B O 1
ATOM 3951 N N . THR B 1 150 ? -14.852 10.086 22.906 1 97.19 150 THR B N 1
ATOM 3952 C CA . THR B 1 150 ? -14.711 10.453 24.297 1 97.19 150 THR B CA 1
ATOM 3953 C C . THR B 1 150 ? -13.828 11.695 24.453 1 97.19 150 THR B C 1
ATOM 3955 O O . THR B 1 150 ? -14.117 12.57 25.266 1 97.19 150 THR B O 1
ATOM 3958 N N . SER B 1 151 ? -12.828 11.797 23.625 1 96.5 151 SER B N 1
ATOM 3959 C CA . SER B 1 151 ? -11.852 12.875 23.781 1 96.5 151 SER B CA 1
ATOM 3960 C C . SER B 1 151 ? -12.133 14.023 22.812 1 96.5 151 SER B C 1
ATOM 3962 O O . SER B 1 151 ? -11.477 15.062 22.859 1 96.5 151 SER B O 1
ATOM 3964 N N . GLY B 1 152 ? -13.039 13.797 21.922 1 97 152 GLY B N 1
ATOM 3965 C CA . GLY B 1 152 ? -13.383 14.844 20.969 1 97 152 GLY B CA 1
ATOM 3966 C C . GLY B 1 152 ? -14.18 14.336 19.781 1 97 152 GLY B C 1
ATOM 3967 O O . GLY B 1 152 ? -14.43 13.133 19.672 1 97 152 GLY B O 1
ATOM 3968 N N . PRO B 1 153 ? -14.516 15.242 18.906 1 96.81 153 PRO B N 1
ATOM 3969 C CA . PRO B 1 153 ? -15.391 14.859 17.797 1 96.81 153 PRO B CA 1
ATOM 3970 C C . PRO B 1 153 ? -14.641 14.133 16.688 1 96.81 153 PRO B C 1
ATOM 3972 O O . PRO B 1 153 ? -13.43 14.305 16.531 1 96.81 153 PRO B O 1
ATOM 3975 N N . VAL B 1 154 ? -15.344 13.344 15.969 1 96.88 154 VAL B N 1
ATOM 3976 C CA . VAL B 1 154 ? -14.859 12.711 14.75 1 96.88 154 VAL B CA 1
ATOM 3977 C C . VAL B 1 154 ? -15.719 13.164 13.562 1 96.88 154 VAL B C 1
ATOM 3979 O O . VAL B 1 154 ? -16.938 13.016 13.586 1 96.88 154 VAL B O 1
ATOM 3982 N N . ILE B 1 155 ? -15.125 13.75 12.602 1 96.81 155 ILE B N 1
ATOM 3983 C CA . ILE B 1 155 ? -15.82 14.258 11.43 1 96.81 155 ILE B CA 1
ATOM 3984 C C . ILE B 1 155 ? -15.367 13.492 10.188 1 96.81 155 ILE B C 1
ATOM 3986 O O . ILE B 1 155 ? -14.188 13.508 9.836 1 96.81 155 ILE B O 1
ATOM 3990 N N . VAL B 1 156 ? -16.25 12.805 9.523 1 96.62 156 VAL B N 1
ATOM 3991 C CA . VAL B 1 156 ? -16.031 12.031 8.305 1 96.62 156 VAL B CA 1
ATOM 3992 C C . VAL B 1 156 ? -16.703 12.719 7.125 1 96.62 156 VAL B C 1
ATOM 3994 O O . VAL B 1 156 ? -17.922 12.68 6.996 1 96.62 156 VAL B O 1
ATOM 3997 N N . ASP B 1 157 ? -15.938 13.297 6.238 1 96.75 157 ASP B N 1
ATOM 3998 C CA . ASP B 1 157 ? -16.453 14.188 5.203 1 96.75 157 ASP B CA 1
ATOM 3999 C C . ASP B 1 157 ? -16.922 13.391 3.986 1 96.75 157 ASP B C 1
ATOM 4001 O O . ASP B 1 157 ? -17.031 12.164 4.043 1 96.75 157 ASP B O 1
ATOM 4005 N N . LYS B 1 158 ? -17.281 14.102 2.924 1 95.75 158 LYS B N 1
ATOM 4006 C CA . LYS B 1 158 ? -17.938 13.594 1.721 1 95.75 158 LYS B CA 1
ATOM 4007 C C . LYS B 1 158 ? -17.125 12.469 1.086 1 95.75 158 LYS B C 1
ATOM 4009 O O . LYS B 1 158 ? -15.906 12.594 0.918 1 95.75 158 LYS B O 1
ATOM 4014 N N . ASP B 1 159 ? -17.703 11.312 0.815 1 97.31 159 ASP B N 1
ATOM 4015 C CA . ASP B 1 159 ? -17.219 10.219 -0.014 1 97.31 159 ASP B CA 1
ATOM 4016 C C . ASP B 1 159 ? -16 9.555 0.621 1 97.31 159 ASP B C 1
ATOM 4018 O O . ASP B 1 159 ? -15.148 8.992 -0.081 1 97.31 159 ASP B O 1
ATOM 4022 N N . VAL B 1 160 ? -15.914 9.688 1.896 1 97.88 160 VAL B N 1
ATOM 4023 C CA . VAL B 1 160 ? -14.875 8.961 2.629 1 97.88 160 VAL B CA 1
ATOM 4024 C C . VAL B 1 160 ? -15.258 7.488 2.748 1 97.88 160 VAL B C 1
ATOM 4026 O O . VAL B 1 160 ? -16.422 7.16 2.953 1 97.88 160 VAL B O 1
ATOM 4029 N N . LYS B 1 161 ? -14.328 6.609 2.576 1 97.81 161 LYS B N 1
ATOM 4030 C CA . LYS B 1 161 ? -14.516 5.18 2.805 1 97.81 161 LYS B CA 1
ATOM 4031 C C . LYS B 1 161 ? -13.664 4.691 3.973 1 97.81 161 LYS B C 1
ATOM 4033 O O . LYS B 1 161 ? -12.445 4.891 3.984 1 97.81 161 LYS B O 1
ATOM 4038 N N . ILE B 1 162 ? -14.25 4.082 4.961 1 97.88 162 ILE B N 1
ATOM 4039 C CA . ILE B 1 162 ? -13.547 3.496 6.098 1 97.88 162 ILE B CA 1
ATOM 4040 C C . ILE B 1 162 ? -13.828 1.997 6.16 1 97.88 162 ILE B C 1
ATOM 4042 O O . ILE B 1 162 ? -14.977 1.579 6.324 1 97.88 162 ILE B O 1
ATOM 4046 N N . THR B 1 163 ? -12.805 1.198 6.078 1 96.62 163 THR B N 1
ATOM 4047 C CA . THR B 1 163 ? -13 -0.246 6.027 1 96.62 163 THR B CA 1
ATOM 4048 C C . THR B 1 163 ? -12.844 -0.862 7.414 1 96.62 163 THR B C 1
ATOM 4050 O O . THR B 1 163 ? -12.469 -0.175 8.367 1 96.62 163 THR B O 1
ATOM 4053 N N . SER B 1 164 ? -13.156 -2.135 7.473 1 95.31 164 SER B N 1
ATOM 4054 C CA . SER B 1 164 ? -13.273 -2.889 8.711 1 95.31 164 SER B CA 1
ATOM 4055 C C . SER B 1 164 ? -11.961 -2.855 9.5 1 95.31 164 SER B C 1
ATOM 4057 O O . SER B 1 164 ? -10.883 -2.721 8.922 1 95.31 164 SER B O 1
ATOM 4059 N N . PHE B 1 165 ? -12.102 -2.895 10.82 1 94.88 165 PHE B N 1
ATOM 4060 C CA . PHE B 1 165 ? -11.062 -3.049 11.836 1 94.88 165 PHE B CA 1
ATOM 4061 C C . PHE B 1 165 ? -10.242 -1.77 11.969 1 94.88 165 PHE B C 1
ATOM 4063 O O . PHE B 1 165 ? -9.07 -1.813 12.344 1 94.88 165 PHE B O 1
ATOM 4070 N N . SER B 1 166 ? -10.828 -0.698 11.547 1 97.25 166 SER B N 1
ATOM 4071 C CA . SER B 1 166 ? -10.258 0.616 11.836 1 97.25 166 SER B CA 1
ATOM 4072 C C . SER B 1 166 ? -10.781 1.171 13.156 1 97.25 166 SER B C 1
ATOM 4074 O O . SER B 1 166 ? -11.953 0.982 13.492 1 97.25 166 SER B O 1
ATOM 4076 N N . PHE B 1 167 ? -9.883 1.733 13.922 1 98.25 167 PHE B N 1
ATOM 4077 C CA . PHE B 1 167 ? -10.195 2.418 15.172 1 98.25 167 PHE B CA 1
ATOM 4078 C C . PHE B 1 167 ? -9.844 3.898 15.078 1 98.25 167 PHE B C 1
ATOM 4080 O O . PHE B 1 167 ? -8.695 4.254 14.805 1 98.25 167 PHE B O 1
ATOM 4087 N N . ILE B 1 168 ? -10.805 4.816 15.312 1 98.56 168 ILE B N 1
ATOM 4088 C CA . ILE B 1 168 ? -10.609 6.254 15.164 1 98.56 168 ILE B CA 1
ATOM 4089 C C . ILE B 1 168 ? -11.016 6.965 16.453 1 98.56 168 ILE B C 1
ATOM 4091 O O . ILE B 1 168 ? -12.188 6.988 16.812 1 98.56 168 ILE B O 1
ATOM 4095 N N . GLU B 1 169 ? -10.086 7.516 17.078 1 98.31 169 GLU B N 1
ATOM 4096 C CA . GLU B 1 169 ? -10.32 8.242 18.328 1 98.31 169 GLU B CA 1
ATOM 4097 C C . GLU B 1 169 ? -10.273 9.75 18.094 1 98.31 169 GLU B C 1
ATOM 4099 O O . GLU B 1 169 ? -9.266 10.281 17.625 1 98.31 169 GLU B O 1
ATOM 4104 N N . GLY B 1 170 ? -11.336 10.469 18.469 1 97.12 170 GLY B N 1
ATOM 4105 C CA . GLY B 1 170 ? -11.414 11.906 18.297 1 97.12 170 GLY B CA 1
ATOM 4106 C C . GLY B 1 170 ? -10.508 12.672 19.25 1 97.12 170 GLY B C 1
ATOM 4107 O O . GLY B 1 170 ? -10.102 12.148 20.281 1 97.12 170 GLY B O 1
ATOM 4108 N N . PRO B 1 171 ? -10.227 13.992 18.828 1 98.25 171 PRO B N 1
ATOM 4109 C CA . PRO B 1 171 ? -10.75 14.727 17.672 1 98.25 171 PRO B CA 1
ATOM 4110 C C . PRO B 1 171 ? -10.047 14.367 16.375 1 98.25 171 PRO B C 1
ATOM 4112 O O . PRO B 1 171 ? -8.812 14.312 16.328 1 98.25 171 PRO B O 1
ATOM 4115 N N . VAL B 1 172 ? -10.758 14.047 15.352 1 98.69 172 VAL B N 1
ATOM 4116 C CA . VAL B 1 172 ? -10.211 13.672 14.055 1 98.69 172 VAL B CA 1
ATOM 4117 C C . VAL B 1 172 ? -11.078 14.25 12.938 1 98.69 172 VAL B C 1
ATOM 4119 O O . VAL B 1 172 ? -12.305 14.234 13.031 1 98.69 172 VAL B O 1
ATOM 4122 N N . TYR B 1 173 ? -10.461 14.836 11.992 1 98.5 173 TYR B N 1
ATOM 4123 C CA . TYR B 1 173 ? -11.117 15.219 10.742 1 98.5 173 TYR B CA 1
ATOM 4124 C C . TYR B 1 173 ? -10.586 14.398 9.57 1 98.5 173 TYR B C 1
ATOM 4126 O O . TYR B 1 173 ? -9.367 14.289 9.391 1 98.5 173 TYR B O 1
ATOM 4134 N N . ILE B 1 174 ? -11.445 13.789 8.82 1 98.75 174 ILE B N 1
ATOM 4135 C CA . ILE B 1 174 ? -11.094 13.078 7.598 1 98.75 174 ILE B CA 1
ATOM 4136 C C . ILE B 1 174 ? -11.688 13.789 6.387 1 98.75 174 ILE B C 1
ATOM 4138 O O . ILE B 1 174 ? -12.906 13.828 6.223 1 98.75 174 ILE B O 1
ATOM 4142 N N . GLY B 1 175 ? -10.844 14.297 5.516 1 98.44 175 GLY B N 1
ATOM 4143 C CA . GLY B 1 175 ? -11.273 15.094 4.379 1 98.44 175 GLY B CA 1
ATOM 4144 C C . GLY B 1 175 ? -11.93 14.273 3.287 1 98.44 175 GLY B C 1
ATOM 4145 O O . GLY B 1 175 ? -11.852 13.047 3.295 1 98.44 175 GLY B O 1
ATOM 4146 N N . PRO B 1 176 ? -12.539 14.969 2.311 1 98.25 176 PRO B N 1
ATOM 4147 C CA . PRO B 1 176 ? -13.359 14.297 1.297 1 98.25 176 PRO B CA 1
ATOM 4148 C C . PRO B 1 176 ? -12.562 13.32 0.441 1 98.25 176 PRO B C 1
ATOM 4150 O O . PRO B 1 176 ? -11.391 13.57 0.134 1 98.25 176 PRO B O 1
ATOM 4153 N N . ASN B 1 177 ? -13.133 12.195 0.055 1 98.5 177 ASN B N 1
ATOM 4154 C CA . ASN B 1 177 ? -12.641 11.195 -0.889 1 98.5 177 ASN B CA 1
ATOM 4155 C C . ASN B 1 177 ? -11.469 10.406 -0.31 1 98.5 177 ASN B C 1
ATOM 4157 O O . ASN B 1 177 ? -10.773 9.688 -1.037 1 98.5 177 ASN B O 1
ATOM 4161 N N . SER B 1 178 ? -11.188 10.555 0.965 1 98.75 178 SER B N 1
ATOM 4162 C CA . SER B 1 178 ? -10.094 9.812 1.574 1 98.75 178 SER B CA 1
ATOM 4163 C C . SER B 1 178 ? -10.523 8.391 1.933 1 98.75 178 SER B C 1
ATOM 4165 O O . SER B 1 178 ? -11.711 8.125 2.115 1 98.75 178 SER B O 1
ATOM 4167 N N . HIS B 1 179 ? -9.602 7.508 1.974 1 98.62 179 HIS B N 1
ATOM 4168 C CA . HIS B 1 179 ? -9.797 6.102 2.312 1 98.62 179 HIS B CA 1
ATOM 4169 C C . HIS B 1 179 ? -9.008 5.719 3.561 1 98.62 179 HIS B C 1
ATOM 4171 O O . HIS B 1 179 ? -7.789 5.895 3.607 1 98.62 179 HIS B O 1
ATOM 4177 N N . ILE B 1 180 ? -9.688 5.23 4.578 1 98.75 180 ILE B N 1
ATOM 4178 C CA . ILE B 1 180 ? -9.078 4.738 5.809 1 98.75 180 ILE B CA 1
ATOM 4179 C C . ILE B 1 180 ? -9.172 3.213 5.852 1 98.75 180 ILE B C 1
ATOM 4181 O O . ILE B 1 180 ? -10.266 2.65 5.914 1 98.75 180 ILE B O 1
ATOM 4185 N N . ASP B 1 181 ? -8.055 2.545 5.812 1 97.19 181 ASP B N 1
ATOM 4186 C CA . ASP B 1 181 ? -8.031 1.089 5.703 1 97.19 181 ASP B CA 1
ATOM 4187 C C . ASP B 1 181 ? -7.207 0.464 6.828 1 97.19 181 ASP B C 1
ATOM 4189 O O . ASP B 1 181 ? -5.988 0.626 6.875 1 97.19 181 ASP B O 1
ATOM 4193 N N . ASN B 1 182 ? -7.926 -0.302 7.723 1 96.38 182 ASN B N 1
ATOM 4194 C CA . ASN B 1 182 ? -7.23 -0.989 8.805 1 96.38 182 ASN B CA 1
ATOM 4195 C C . ASN B 1 182 ? -6.301 -0.046 9.562 1 96.38 182 ASN B C 1
ATOM 4197 O O . ASN B 1 182 ? -5.109 -0.329 9.711 1 96.38 182 ASN B O 1
ATOM 4201 N N . ALA B 1 183 ? -6.84 1.057 10.016 1 97.81 183 ALA B N 1
ATOM 4202 C CA . ALA B 1 183 ? -6.039 2.104 10.641 1 97.81 183 ALA B CA 1
ATOM 4203 C C . ALA B 1 183 ? -6.367 2.234 12.125 1 97.81 183 ALA B C 1
ATOM 4205 O O . ALA B 1 183 ? -7.5 1.992 12.539 1 97.81 183 ALA B O 1
ATOM 4206 N N . ARG B 1 184 ? -5.387 2.482 12.906 1 98.19 184 ARG B N 1
ATOM 4207 C CA . ARG B 1 184 ? -5.539 2.953 14.273 1 98.19 184 ARG B CA 1
ATOM 4208 C C . ARG B 1 184 ? -5.121 4.414 14.406 1 98.19 184 ARG B C 1
ATOM 4210 O O . ARG B 1 184 ? -3.926 4.723 14.43 1 98.19 184 ARG B O 1
ATOM 4217 N N . ILE B 1 185 ? -6.074 5.324 14.453 1 98.62 185 ILE B N 1
ATOM 4218 C CA . ILE B 1 185 ? -5.832 6.762 14.523 1 98.62 185 ILE B CA 1
ATOM 4219 C C . ILE B 1 185 ? -6.148 7.266 15.93 1 98.62 185 ILE B C 1
ATOM 4221 O O . ILE B 1 185 ? -7.297 7.203 16.375 1 98.62 185 ILE B O 1
ATOM 4225 N N . THR B 1 186 ? -5.121 7.68 16.594 1 96.56 186 THR B N 1
ATOM 4226 C CA . THR B 1 186 ? -5.277 8.172 17.969 1 96.56 186 THR B CA 1
ATOM 4227 C C . THR B 1 186 ? -4.652 9.555 18.109 1 96.56 186 THR B C 1
ATOM 4229 O O . THR B 1 186 ? -3.754 9.922 17.359 1 96.56 186 THR B O 1
ATOM 4232 N N . GLY B 1 187 ? -5.148 10.305 19.016 1 93.69 187 GLY B N 1
ATOM 4233 C CA . GLY B 1 187 ? -4.688 11.672 19.156 1 93.69 187 GLY B CA 1
ATOM 4234 C C . GLY B 1 187 ? -5.258 12.602 18.094 1 93.69 187 GLY B C 1
ATOM 4235 O O . GLY B 1 187 ? -5.773 12.141 17.078 1 93.69 187 GLY B O 1
ATOM 4236 N N . ALA B 1 188 ? -5.172 13.898 18.328 1 98.06 188 ALA B N 1
ATOM 4237 C CA . ALA B 1 188 ? -5.734 14.867 17.391 1 98.06 188 ALA B CA 1
ATOM 4238 C C . ALA B 1 188 ? -5.07 14.758 16.031 1 98.06 188 ALA B C 1
ATOM 4240 O O . ALA B 1 188 ? -3.852 14.906 15.906 1 98.06 188 ALA B O 1
ATOM 4241 N N . THR B 1 189 ? -5.883 14.453 15 1 98.75 189 THR B N 1
ATOM 4242 C CA . THR B 1 189 ? -5.355 14.219 13.664 1 98.75 189 THR B CA 1
ATOM 4243 C C . THR B 1 189 ? -6.262 14.836 12.609 1 98.75 189 THR B C 1
ATOM 4245 O O . THR B 1 189 ? -7.488 14.742 12.695 1 98.75 189 THR B O 1
ATOM 4248 N N . SER B 1 190 ? -5.672 15.523 11.695 1 98.81 190 SER B N 1
ATOM 4249 C CA . SER B 1 190 ? -6.367 16.094 10.547 1 98.81 190 SER B CA 1
ATOM 4250 C C . SER B 1 190 ? -5.844 15.516 9.234 1 98.81 190 SER B C 1
ATOM 4252 O O . SER B 1 190 ? -4.66 15.648 8.922 1 98.81 190 SER B O 1
ATOM 4254 N N . ILE B 1 191 ? -6.723 14.859 8.484 1 98.88 191 ILE B N 1
ATOM 4255 C CA . ILE B 1 191 ? -6.375 14.211 7.227 1 98.88 191 ILE B CA 1
ATOM 4256 C C . ILE B 1 191 ? -6.988 14.977 6.055 1 98.88 191 ILE B C 1
ATOM 4258 O O . ILE B 1 191 ? -8.18 15.281 6.066 1 98.88 191 ILE B O 1
ATOM 4262 N N . GLY B 1 192 ? -6.223 15.273 5.051 1 98.62 192 GLY B N 1
ATOM 4263 C CA . GLY B 1 192 ? -6.664 16.062 3.91 1 98.62 192 GLY B CA 1
ATOM 4264 C C . GLY B 1 192 ? -7.551 15.281 2.955 1 98.62 192 GLY B C 1
ATOM 4265 O O . GLY B 1 192 ? -8.094 14.234 3.318 1 98.62 192 GLY B O 1
ATOM 4266 N N . THR B 1 193 ? -7.746 15.883 1.746 1 98.38 193 THR B N 1
ATOM 4267 C CA . THR B 1 193 ? -8.609 15.305 0.722 1 98.38 193 THR B CA 1
ATOM 4268 C C . THR B 1 193 ? -7.875 14.203 -0.041 1 98.38 193 THR B C 1
ATOM 4270 O O . THR B 1 193 ? -6.684 14.328 -0.333 1 98.38 193 THR B O 1
ATOM 4273 N N . THR B 1 194 ? -8.562 13.164 -0.421 1 98.56 194 THR B N 1
ATOM 4274 C CA . THR B 1 194 ? -8.102 12.102 -1.311 1 98.56 194 THR B CA 1
ATOM 4275 C C . THR B 1 194 ? -6.801 11.5 -0.799 1 98.56 194 THR B C 1
ATOM 4277 O O . THR B 1 194 ? -5.84 11.352 -1.558 1 98.56 194 THR B O 1
ATOM 4280 N N . CYS B 1 195 ? -6.781 11.188 0.464 1 98.75 195 CYS B N 1
ATOM 4281 C CA . CYS B 1 195 ? -5.664 10.492 1.096 1 98.75 195 CYS B CA 1
ATOM 4282 C C . CYS B 1 195 ? -5.984 9.016 1.294 1 98.75 195 CYS B C 1
ATOM 4284 O O . CYS B 1 195 ? -7.148 8.625 1.271 1 98.75 195 CYS B O 1
ATOM 4286 N N . ARG B 1 196 ? -5.016 8.195 1.375 1 98.62 196 ARG B N 1
ATOM 4287 C CA . ARG B 1 196 ? -5.113 6.812 1.823 1 98.62 196 ARG B CA 1
ATOM 4288 C C . ARG B 1 196 ? -4.312 6.594 3.105 1 98.62 196 ARG B C 1
ATOM 4290 O O . ARG B 1 196 ? -3.094 6.777 3.121 1 98.62 196 ARG B O 1
ATOM 4297 N N . ILE B 1 197 ? -5.004 6.211 4.164 1 98.81 197 ILE B N 1
ATOM 4298 C CA . ILE B 1 197 ? -4.359 6.133 5.473 1 98.81 197 ILE B CA 1
ATOM 4299 C C . ILE B 1 197 ? -4.582 4.746 6.074 1 98.81 197 ILE B C 1
ATOM 4301 O O . ILE B 1 197 ? -5.703 4.23 6.066 1 98.81 197 ILE B O 1
ATOM 4305 N N . GLY B 1 198 ? -3.617 4.086 6.512 1 98.31 198 GLY B N 1
ATOM 4306 C CA . GLY B 1 198 ? -3.633 2.826 7.238 1 98.31 198 GLY B CA 1
ATOM 4307 C C . GLY B 1 198 ? -2.543 2.729 8.289 1 98.31 198 GLY B C 1
ATOM 4308 O O . GLY B 1 198 ? -1.69 3.615 8.391 1 98.31 198 GLY B O 1
ATOM 4309 N N . GLY B 1 199 ? -2.545 1.655 9.055 1 97.38 199 GLY B N 1
ATOM 4310 C CA . GLY B 1 199 ? -1.562 1.478 10.117 1 97.38 199 GLY B CA 1
ATOM 4311 C C . GLY B 1 199 ? -1.802 2.379 11.312 1 97.38 199 GLY B C 1
ATOM 4312 O O . GLY B 1 199 ? -2.945 2.717 11.617 1 97.38 199 GLY B O 1
ATOM 4313 N N . GLU B 1 200 ? -0.698 2.691 11.977 1 98.06 200 GLU B N 1
ATOM 4314 C CA . GLU B 1 200 ? -0.802 3.49 13.195 1 98.06 200 GLU B CA 1
ATOM 4315 C C . GLU B 1 200 ? -0.483 4.957 12.922 1 98.06 200 GLU B C 1
ATOM 4317 O O . GLU B 1 200 ? 0.596 5.281 12.422 1 98.06 200 GLU B O 1
ATOM 4322 N N . VAL B 1 201 ? -1.419 5.84 13.164 1 98.5 201 VAL B N 1
ATOM 4323 C CA . VAL B 1 201 ? -1.26 7.281 13 1 98.5 201 VAL B CA 1
ATOM 4324 C C . VAL B 1 201 ? -1.683 7.996 14.281 1 98.5 201 VAL B C 1
ATOM 4326 O O . VAL B 1 201 ? -2.76 7.734 14.82 1 98.5 201 VAL B O 1
ATOM 4329 N N . GLY B 1 202 ? -0.838 8.859 14.789 1 96.94 202 GLY B N 1
ATOM 4330 C CA . GLY B 1 202 ? -1.157 9.57 16.016 1 96.94 202 GLY B CA 1
ATOM 4331 C C . GLY B 1 202 ? -0.76 11.031 15.984 1 96.94 202 GLY B C 1
ATOM 4332 O O . GLY B 1 202 ? 0.421 11.359 15.844 1 96.94 202 GLY B O 1
ATOM 4333 N N . THR B 1 203 ? -1.7 11.898 16.141 1 97.88 203 THR B N 1
ATOM 4334 C CA . THR B 1 203 ? -1.468 13.328 16.266 1 97.88 203 THR B CA 1
ATOM 4335 C C . THR B 1 203 ? -0.721 13.867 15.047 1 97.88 203 THR B C 1
ATOM 4337 O O . THR B 1 203 ? 0.407 14.344 15.164 1 97.88 203 THR B O 1
ATOM 4340 N N . CYS B 1 204 ? -1.333 13.82 13.914 1 98.69 204 CYS B N 1
ATOM 4341 C CA . CYS B 1 204 ? -0.675 14.203 12.664 1 98.69 204 CYS B CA 1
ATOM 4342 C C . CYS B 1 204 ? -1.522 15.203 11.883 1 98.69 204 CYS B C 1
ATOM 4344 O O . CYS B 1 204 ? -2.75 15.203 12 1 98.69 204 CYS B O 1
ATOM 4346 N N . LEU B 1 205 ? -0.859 16.031 11.203 1 98.62 205 LEU B N 1
ATOM 4347 C CA . LEU B 1 205 ? -1.434 16.828 10.125 1 98.62 205 LEU B CA 1
ATOM 4348 C C . LEU B 1 205 ? -0.999 16.281 8.766 1 98.62 205 LEU B C 1
ATOM 4350 O O . LEU B 1 205 ? 0.185 16.312 8.422 1 98.62 205 LEU B O 1
ATOM 4354 N N . ILE B 1 206 ? -1.951 15.805 8 1 98.81 206 ILE B N 1
ATOM 4355 C CA . ILE B 1 206 ? -1.644 15.172 6.727 1 98.81 206 ILE B CA 1
ATOM 4356 C C . ILE B 1 206 ? -2.273 15.969 5.582 1 98.81 206 ILE B C 1
ATOM 4358 O O . ILE B 1 206 ? -3.498 16.094 5.512 1 98.81 206 ILE B O 1
ATOM 4362 N N . GLY B 1 207 ? -1.464 16.469 4.691 1 98.62 207 GLY B N 1
ATOM 4363 C CA . GLY B 1 207 ? -1.929 17.281 3.58 1 98.62 207 GLY B CA 1
ATOM 4364 C C . GLY B 1 207 ? -2.721 16.5 2.555 1 98.62 207 GLY B C 1
ATOM 4365 O O . GLY B 1 207 ? -2.971 15.305 2.736 1 98.62 207 GLY B O 1
ATOM 4366 N N . ASP B 1 208 ? -3.117 17.203 1.484 1 98.56 208 ASP B N 1
ATOM 4367 C CA . ASP B 1 208 ? -3.971 16.625 0.454 1 98.56 208 ASP B CA 1
ATOM 4368 C C . ASP B 1 208 ? -3.182 15.656 -0.431 1 98.56 208 ASP B C 1
ATOM 4370 O O . ASP B 1 208 ? -1.983 15.844 -0.649 1 98.56 208 ASP B O 1
ATOM 4374 N N . PHE B 1 209 ? -3.846 14.602 -0.952 1 98.56 209 PHE B N 1
ATOM 4375 C CA . PHE B 1 209 ? -3.307 13.641 -1.91 1 98.56 209 PHE B CA 1
ATOM 4376 C C . PHE B 1 209 ? -2.076 12.945 -1.344 1 98.56 209 PHE B C 1
ATOM 4378 O O . PHE B 1 209 ? -1.142 12.625 -2.082 1 98.56 209 PHE B O 1
ATOM 4385 N N . THR B 1 210 ? -2.018 12.828 -0.043 1 98.69 210 THR B N 1
ATOM 4386 C CA . THR B 1 210 ? -0.909 12.195 0.664 1 98.69 210 THR B CA 1
ATOM 4387 C C . THR B 1 210 ? -1.309 10.812 1.17 1 98.69 210 THR B C 1
ATOM 4389 O O . THR B 1 210 ? -2.428 10.625 1.651 1 98.69 210 THR B O 1
ATOM 4392 N N . ASN B 1 211 ? -0.354 9.828 1.048 1 98.25 211 ASN B N 1
ATOM 4393 C CA . ASN B 1 211 ? -0.696 8.445 1.36 1 98.25 211 ASN B CA 1
ATOM 4394 C C . ASN B 1 211 ? 0.237 7.863 2.418 1 98.25 211 ASN B C 1
ATOM 4396 O O . ASN B 1 211 ? 1.456 8.023 2.332 1 98.25 211 ASN B O 1
ATOM 4400 N N . LYS B 1 212 ? -0.29 7.297 3.424 1 98.19 212 LYS B N 1
ATOM 4401 C CA . LYS B 1 212 ? 0.276 6.359 4.391 1 98.19 212 LYS B CA 1
ATOM 4402 C C . LYS B 1 212 ? -0.634 5.148 4.582 1 98.19 212 LYS B C 1
ATOM 4404 O O . LYS B 1 212 ? -1.172 4.934 5.668 1 98.19 212 LYS B O 1
ATOM 4409 N N . HIS B 1 213 ? -0.697 4.355 3.561 1 96.81 213 HIS B N 1
ATOM 4410 C CA . HIS B 1 213 ? -1.777 3.389 3.395 1 96.81 213 HIS B CA 1
ATOM 4411 C C . HIS B 1 213 ? -1.479 2.094 4.141 1 96.81 213 HIS B C 1
ATOM 4413 O O . HIS B 1 213 ? -2.398 1.362 4.516 1 96.81 213 HIS B O 1
ATOM 4419 N N . HIS B 1 214 ? -0.259 1.732 4.371 1 96.31 214 HIS B N 1
ATOM 4420 C CA . HIS B 1 214 ? 0.168 0.422 4.848 1 96.31 214 HIS B CA 1
ATOM 4421 C C . HIS B 1 214 ? 0.598 0.48 6.309 1 96.31 214 HIS B C 1
ATOM 4423 O O . HIS B 1 214 ? 0.614 1.555 6.914 1 96.31 214 HIS B O 1
ATOM 4429 N N . GLU B 1 215 ? 0.922 -0.713 6.895 1 95.19 215 GLU B N 1
ATOM 4430 C CA . GLU B 1 215 ? 1.391 -0.791 8.273 1 95.19 215 GLU B CA 1
ATOM 4431 C C . GLU B 1 215 ? 2.654 0.04 8.477 1 95.19 215 GLU B C 1
ATOM 4433 O O . GLU B 1 215 ? 3.414 0.263 7.531 1 95.19 215 GLU B O 1
ATOM 4438 N N . GLY B 1 216 ? 2.924 0.407 9.648 1 96.19 216 GLY B N 1
ATOM 4439 C CA . GLY B 1 216 ? 3.928 1.354 10.102 1 96.19 216 GLY B CA 1
ATOM 4440 C C . GLY B 1 216 ? 3.383 2.383 11.078 1 96.19 216 GLY B C 1
ATOM 4441 O O . GLY B 1 216 ? 2.176 2.436 11.32 1 96.19 216 GLY B O 1
ATOM 4442 N N . PHE B 1 217 ? 4.324 3.199 11.641 1 97.5 217 PHE B N 1
ATOM 4443 C CA . PHE B 1 217 ? 3.906 4.172 12.641 1 97.5 217 PHE B CA 1
ATOM 4444 C C . PHE B 1 217 ? 4.242 5.59 12.195 1 97.5 217 PHE B C 1
ATOM 4446 O O . PHE B 1 217 ? 5.332 5.844 11.68 1 97.5 217 PHE B O 1
ATOM 4453 N N . LEU B 1 218 ? 3.318 6.527 12.258 1 98.38 218 LEU B N 1
ATOM 4454 C CA . LEU B 1 218 ? 3.457 7.961 12.047 1 98.38 218 LEU B CA 1
ATOM 4455 C C . LEU B 1 218 ? 2.904 8.75 13.227 1 98.38 218 LEU B C 1
ATOM 4457 O O . LEU B 1 218 ? 1.691 8.781 13.445 1 98.38 218 LEU B O 1
ATOM 4461 N N . GLY B 1 219 ? 3.766 9.359 14 1 98.38 219 GLY B N 1
ATOM 4462 C CA . GLY B 1 219 ? 3.344 10.078 15.195 1 98.38 219 GLY B CA 1
ATOM 4463 C C . GLY B 1 219 ? 3.816 11.516 15.227 1 98.38 219 GLY B C 1
ATOM 4464 O O . GLY B 1 219 ? 4.938 11.82 14.805 1 98.38 219 GLY B O 1
ATOM 4465 N N . HIS B 1 220 ? 3 12.414 15.664 1 98.56 220 HIS B N 1
ATOM 4466 C CA . HIS B 1 220 ? 3.311 13.82 15.883 1 98.56 220 HIS B CA 1
ATOM 4467 C C . HIS B 1 220 ? 4.074 14.414 14.703 1 98.56 220 HIS B C 1
ATOM 4469 O O . HIS B 1 220 ? 5.133 15.016 14.883 1 98.56 220 HIS B O 1
ATOM 4475 N N . SER B 1 221 ? 3.508 14.281 13.539 1 98.81 221 SER B N 1
ATOM 4476 C CA . SER B 1 221 ? 4.188 14.664 12.305 1 98.81 221 SER B CA 1
ATOM 4477 C C . SER B 1 221 ? 3.309 15.57 11.453 1 98.81 221 SER B C 1
ATOM 4479 O O . SER B 1 221 ? 2.084 15.57 11.594 1 98.81 221 SER B O 1
ATOM 4481 N N . VAL B 1 222 ? 3.93 16.359 10.609 1 98.75 222 VAL B N 1
ATOM 4482 C CA . VAL B 1 222 ? 3.266 17.203 9.625 1 98.75 222 VAL B CA 1
ATOM 4483 C C . VAL B 1 222 ? 3.721 16.828 8.219 1 98.75 222 VAL B C 1
ATOM 4485 O O . VAL B 1 222 ? 4.91 16.891 7.902 1 98.75 222 VAL B O 1
ATOM 4488 N N . LEU B 1 223 ? 2.807 16.391 7.422 1 98.81 223 LEU B N 1
ATOM 4489 C CA . LEU B 1 223 ? 3.086 16.016 6.039 1 98.81 223 LEU B CA 1
ATOM 4490 C C . LEU B 1 223 ? 2.447 17 5.066 1 98.81 223 LEU B C 1
ATOM 4492 O O . LEU B 1 223 ? 1.304 17.422 5.262 1 98.81 223 LEU B O 1
ATOM 4496 N N . GLY B 1 224 ? 3.164 17.328 4.02 1 98.56 224 GLY B N 1
ATOM 4497 C CA . GLY B 1 224 ? 2.625 18.172 2.961 1 98.56 224 GLY B CA 1
ATOM 4498 C C . GLY B 1 224 ? 1.694 17.438 2.023 1 98.56 224 GLY B C 1
ATOM 4499 O O . GLY B 1 224 ? 1.04 16.469 2.426 1 98.56 224 GLY B O 1
ATOM 4500 N N . ASN B 1 225 ? 1.588 18.016 0.808 1 98.5 225 ASN B N 1
ATOM 4501 C CA . ASN B 1 225 ? 0.757 17.422 -0.236 1 98.5 225 ASN B CA 1
ATOM 4502 C C . ASN B 1 225 ? 1.561 16.469 -1.121 1 98.5 225 ASN B C 1
ATOM 4504 O O . ASN B 1 225 ? 2.762 16.656 -1.315 1 98.5 225 ASN B O 1
ATOM 4508 N N . TRP B 1 226 ? 0.872 15.438 -1.681 1 98.31 226 TRP B N 1
ATOM 4509 C CA . TRP B 1 226 ? 1.435 14.523 -2.67 1 98.31 226 TRP B CA 1
ATOM 4510 C C . TRP B 1 226 ? 2.604 13.742 -2.082 1 98.31 226 TRP B C 1
ATOM 4512 O O . TRP B 1 226 ? 3.59 13.477 -2.773 1 98.31 226 TRP B O 1
ATOM 4522 N N . VAL B 1 227 ? 2.529 13.484 -0.789 1 98.62 227 VAL B N 1
ATOM 4523 C CA . VAL B 1 227 ? 3.527 12.664 -0.107 1 98.62 227 VAL B CA 1
ATOM 4524 C C . VAL B 1 227 ? 3.111 11.195 -0.155 1 98.62 227 VAL B C 1
ATOM 4526 O O . VAL B 1 227 ? 1.921 10.883 -0.094 1 98.62 227 VAL B O 1
ATOM 4529 N N . ASN B 1 228 ? 4.07 10.289 -0.324 1 98.38 228 ASN B N 1
ATOM 4530 C CA . ASN B 1 228 ? 3.822 8.859 -0.211 1 98.38 228 ASN B CA 1
ATOM 4531 C C . ASN B 1 228 ? 4.766 8.203 0.794 1 98.38 228 ASN B C 1
ATOM 4533 O O . ASN B 1 228 ? 5.988 8.305 0.664 1 98.38 228 ASN B O 1
ATOM 4537 N N . ILE B 1 229 ? 4.176 7.574 1.774 1 98.31 229 ILE B N 1
ATOM 4538 C CA . ILE B 1 229 ? 4.934 6.832 2.775 1 98.31 229 ILE B CA 1
ATOM 4539 C C . ILE B 1 229 ? 4.848 5.336 2.484 1 98.31 229 ILE B C 1
ATOM 4541 O O . ILE B 1 229 ? 3.77 4.742 2.568 1 98.31 229 ILE B O 1
ATOM 4545 N N . GLY B 1 230 ? 5.953 4.719 2.246 1 97.56 230 GLY B N 1
ATOM 4546 C CA . GLY B 1 230 ? 5.992 3.311 1.89 1 97.56 230 GLY B CA 1
ATOM 4547 C C . GLY B 1 230 ? 5.609 2.395 3.037 1 97.56 230 GLY B C 1
ATOM 4548 O O . GLY B 1 230 ? 5.629 2.807 4.199 1 97.56 230 GLY B O 1
ATOM 4549 N N . ALA B 1 231 ? 5.297 1.132 2.637 1 97.31 231 ALA B N 1
ATOM 4550 C CA . ALA B 1 231 ? 4.883 0.14 3.623 1 97.31 231 ALA B CA 1
ATOM 4551 C C . ALA B 1 231 ? 5.941 -0.032 4.707 1 97.31 231 ALA B C 1
ATOM 4553 O O . ALA B 1 231 ? 7.137 -0.108 4.41 1 97.31 231 ALA B O 1
ATOM 4554 N N . LEU B 1 232 ? 5.559 -0.01 6.008 1 96.19 232 LEU B N 1
ATOM 4555 C CA . LEU B 1 232 ? 6.332 -0.27 7.219 1 96.19 232 LEU B CA 1
ATOM 4556 C C . LEU B 1 232 ? 7.285 0.885 7.512 1 96.19 232 LEU B C 1
ATOM 4558 O O . LEU B 1 232 ? 7.992 0.87 8.523 1 96.19 232 LEU B O 1
ATOM 4562 N N . ALA B 1 233 ? 7.379 1.896 6.629 1 97.12 233 ALA B N 1
ATOM 4563 C CA . ALA B 1 233 ? 8.102 3.09 7.059 1 97.12 233 ALA B CA 1
ATOM 4564 C C . ALA B 1 233 ? 7.523 3.645 8.359 1 97.12 233 ALA B C 1
ATOM 4566 O O . ALA B 1 233 ? 6.305 3.633 8.555 1 97.12 233 ALA B O 1
ATOM 4567 N N . THR B 1 234 ? 8.414 4.078 9.234 1 97.56 234 THR B N 1
ATOM 4568 C CA . THR B 1 234 ? 8.016 4.414 10.594 1 97.56 234 THR B CA 1
ATOM 4569 C C . THR B 1 234 ? 8.75 5.66 11.086 1 97.56 234 THR B C 1
ATOM 4571 O O . THR B 1 234 ? 9.938 5.836 10.805 1 97.56 234 THR B O 1
ATOM 4574 N N . THR B 1 235 ? 8.016 6.559 11.797 1 97.38 235 THR B N 1
ATOM 4575 C CA . THR B 1 235 ? 8.594 7.77 12.367 1 97.38 235 THR B CA 1
ATOM 4576 C C . THR B 1 235 ? 8.641 7.68 13.891 1 97.38 235 THR B C 1
ATOM 4578 O O . THR B 1 235 ? 7.617 7.453 14.539 1 97.38 235 THR B O 1
ATOM 4581 N N . SER B 1 236 ? 9.852 7.848 14.422 1 96.88 236 SER B N 1
ATOM 4582 C CA . SER B 1 236 ? 9.961 8.031 15.867 1 96.88 236 SER B CA 1
ATOM 4583 C C . SER B 1 236 ? 9.5 9.422 16.281 1 96.88 236 SER B C 1
ATOM 4585 O O . SER B 1 236 ? 9.789 10.406 15.609 1 96.88 236 SER B O 1
ATOM 4587 N N . ASP B 1 237 ? 8.719 9.477 17.391 1 97.56 237 ASP B N 1
ATOM 4588 C CA . ASP B 1 237 ? 8.258 10.797 17.812 1 97.56 237 ASP B CA 1
ATOM 4589 C C . ASP B 1 237 ? 8.68 11.094 19.25 1 97.56 237 ASP B C 1
ATOM 4591 O O . ASP B 1 237 ? 8.188 12.055 19.859 1 97.56 237 ASP B O 1
ATOM 4595 N N . LEU B 1 238 ? 9.422 10.289 19.844 1 96.19 238 LEU B N 1
ATOM 4596 C CA . LEU B 1 238 ? 9.93 10.438 21.203 1 96.19 238 LEU B CA 1
ATOM 4597 C C . LEU B 1 238 ? 11.375 9.969 21.297 1 96.19 238 LEU B C 1
ATOM 4599 O O . LEU B 1 238 ? 11.688 8.836 20.938 1 96.19 238 LEU B O 1
ATOM 4603 N N . LYS B 1 239 ? 12.219 10.859 21.812 1 91.75 239 LYS B N 1
ATOM 4604 C CA . LYS B 1 239 ? 13.617 10.469 22 1 91.75 239 LYS B CA 1
ATOM 4605 C C . LYS B 1 239 ? 13.766 9.477 23.141 1 91.75 239 LYS B C 1
ATOM 4607 O O . LYS B 1 239 ? 13.047 9.555 24.141 1 91.75 239 LYS B O 1
ATOM 4612 N N . ASN B 1 240 ? 14.773 8.633 23.016 1 91 240 ASN B N 1
ATOM 4613 C CA . ASN B 1 240 ? 15.016 7.637 24.047 1 91 240 ASN B CA 1
ATOM 4614 C C . ASN B 1 240 ? 15.383 8.297 25.375 1 91 240 ASN B C 1
ATOM 4616 O O . ASN B 1 240 ? 15.141 7.727 26.453 1 91 240 ASN B O 1
ATOM 4620 N N . ASN B 1 241 ? 15.898 9.523 25.312 1 93.06 241 ASN B N 1
ATOM 4621 C CA . ASN B 1 241 ? 16.297 10.227 26.531 1 93.06 241 ASN B CA 1
ATOM 4622 C C . ASN B 1 241 ? 15.203 11.172 27.016 1 93.06 241 ASN B C 1
ATOM 4624 O O . ASN B 1 241 ? 15.398 11.891 28 1 93.06 241 ASN B O 1
ATOM 4628 N N . TYR B 1 242 ? 14.125 11.234 26.312 1 93.06 242 TYR B N 1
ATOM 4629 C CA . TYR B 1 242 ? 12.938 12.008 26.672 1 93.06 242 TYR B CA 1
ATOM 4630 C C . TYR B 1 242 ? 13.258 13.5 26.703 1 93.06 242 TYR B C 1
ATOM 4632 O O . TYR B 1 242 ? 12.656 14.242 27.484 1 93.06 242 TYR B O 1
ATOM 4640 N N . GLY B 1 243 ? 14.258 13.953 25.922 1 94 243 GLY B N 1
ATOM 4641 C CA . GLY B 1 243 ? 14.586 15.367 25.812 1 94 243 GLY B CA 1
ATOM 4642 C C . GLY B 1 243 ? 13.703 16.109 24.828 1 94 243 GLY B C 1
ATOM 4643 O O . GLY B 1 243 ? 13.031 15.492 24 1 94 243 GLY B O 1
ATOM 4644 N N . VAL B 1 244 ? 13.773 17.406 24.906 1 97.19 244 VAL B N 1
ATOM 4645 C CA . VAL B 1 244 ? 13.039 18.25 23.969 1 97.19 244 VAL B CA 1
ATOM 4646 C C . VAL B 1 244 ? 13.57 18.047 22.562 1 97.19 244 VAL B C 1
ATOM 4648 O O . VAL B 1 244 ? 14.781 17.984 22.344 1 97.19 244 VAL B O 1
ATOM 4651 N N . VAL B 1 245 ? 12.68 17.984 21.609 1 97.75 245 VAL B N 1
ATOM 4652 C CA . VAL B 1 245 ? 13.078 17.688 20.234 1 97.75 245 VAL B CA 1
ATOM 4653 C C . VAL B 1 245 ? 13.484 18.969 19.516 1 97.75 245 VAL B C 1
ATOM 4655 O O . VAL B 1 245 ? 12.805 20 19.625 1 97.75 245 VAL B O 1
ATOM 4658 N N . LYS B 1 246 ? 14.602 18.922 18.859 1 97.31 246 LYS B N 1
ATOM 4659 C CA . LYS B 1 246 ? 15.07 19.969 17.969 1 97.31 246 LYS B CA 1
ATOM 4660 C C . LYS B 1 246 ? 15.047 19.516 16.516 1 97.31 246 LYS B C 1
ATOM 4662 O O . LYS B 1 246 ? 15.297 18.344 16.219 1 97.31 246 LYS B O 1
ATOM 4667 N N . ILE B 1 247 ? 14.695 20.484 15.641 1 96.94 247 ILE B N 1
ATOM 4668 C CA . ILE B 1 247 ? 14.758 20.125 14.227 1 96.94 247 ILE B CA 1
ATOM 4669 C C . ILE B 1 247 ? 15.703 21.078 13.492 1 96.94 247 ILE B C 1
ATOM 4671 O O . ILE B 1 247 ? 16.016 22.156 13.992 1 96.94 247 ILE B O 1
ATOM 4675 N N . ARG B 1 248 ? 16.125 20.594 12.414 1 96.62 248 ARG B N 1
ATOM 4676 C CA . ARG B 1 248 ? 17.016 21.391 11.562 1 96.62 248 ARG B CA 1
ATOM 4677 C C . ARG B 1 248 ? 16.375 21.625 10.195 1 96.62 248 ARG B C 1
ATOM 4679 O O . ARG B 1 248 ? 15.758 20.734 9.625 1 96.62 248 ARG B O 1
ATOM 4686 N N . GLU B 1 249 ? 16.438 22.781 9.758 1 95.44 249 GLU B N 1
ATOM 4687 C CA . GLU B 1 249 ? 16.078 23.188 8.398 1 95.44 249 GLU B CA 1
ATOM 4688 C C . GLU B 1 249 ? 17.203 23.984 7.75 1 95.44 249 GLU B C 1
ATOM 4690 O O . GLU B 1 249 ? 17.469 25.125 8.148 1 95.44 249 GLU B O 1
ATOM 4695 N N . GLU B 1 250 ? 17.828 23.328 6.836 1 93.75 250 GLU B N 1
ATOM 4696 C CA . GLU B 1 250 ? 19.047 23.906 6.277 1 93.75 250 GLU B CA 1
ATOM 4697 C C . GLU B 1 250 ? 20.062 24.234 7.371 1 93.75 250 GLU B C 1
ATOM 4699 O O . GLU B 1 250 ? 20.484 23.328 8.109 1 93.75 250 GLU B O 1
ATOM 4704 N N . GLN B 1 251 ? 20.422 25.547 7.57 1 93.69 251 GLN B N 1
ATOM 4705 C CA . GLN B 1 251 ? 21.453 25.875 8.562 1 93.69 251 GLN B CA 1
ATOM 4706 C C . GLN B 1 251 ? 20.812 26.281 9.891 1 93.69 251 GLN B C 1
ATOM 4708 O O . GLN B 1 251 ? 21.516 26.516 10.875 1 93.69 251 GLN B O 1
ATOM 4713 N N . ASP B 1 252 ? 19.547 26.219 9.961 1 96.69 252 ASP B N 1
ATOM 4714 C CA . ASP B 1 252 ? 18.859 26.703 11.156 1 96.69 252 ASP B CA 1
ATOM 4715 C C . ASP B 1 252 ? 18.422 25.547 12.047 1 96.69 252 ASP B C 1
ATOM 4717 O O . ASP B 1 252 ? 17.953 24.516 11.555 1 96.69 252 ASP B O 1
ATOM 4721 N N . GLU B 1 253 ? 18.578 25.719 13.312 1 97.06 253 GLU B N 1
ATOM 4722 C CA . GLU B 1 253 ? 18.062 24.781 14.312 1 97.06 253 GLU B CA 1
ATOM 4723 C C . GLU B 1 253 ? 16.859 25.375 15.047 1 97.06 253 GLU B C 1
ATOM 4725 O O . GLU B 1 253 ? 16.891 26.531 15.461 1 97.06 253 GLU B O 1
ATOM 4730 N N . CYS B 1 254 ? 15.852 24.656 15.117 1 96.94 254 CYS B N 1
ATOM 4731 C CA . CYS B 1 254 ? 14.633 25.094 15.781 1 96.94 254 CYS B CA 1
ATOM 4732 C C . CYS B 1 254 ? 14.312 24.219 16.984 1 96.94 254 CYS B C 1
ATOM 4734 O O . CYS B 1 254 ? 14.359 22.984 16.891 1 96.94 254 CYS B O 1
ATOM 4736 N N . ILE B 1 255 ? 13.961 24.797 18.031 1 96.69 255 ILE B N 1
ATOM 4737 C CA . ILE B 1 255 ? 13.539 24.078 19.234 1 96.69 255 ILE B CA 1
ATOM 4738 C C . ILE B 1 255 ? 12.016 23.969 19.25 1 96.69 255 ILE B C 1
ATOM 4740 O O . ILE B 1 255 ? 11.312 24.984 19.266 1 96.69 255 ILE B O 1
ATOM 4744 N N . THR B 1 256 ? 11.391 22.812 19.312 1 97.06 256 THR B N 1
ATOM 4745 C CA . THR B 1 256 ? 9.953 22.594 19.188 1 97.06 256 THR B CA 1
ATOM 4746 C C . THR B 1 256 ? 9.234 22.906 20.5 1 97.06 256 THR B C 1
ATOM 4748 O O . THR B 1 256 ? 8.039 23.203 20.5 1 97.06 256 THR B O 1
ATOM 4751 N N . GLY B 1 257 ? 9.984 22.734 21.578 1 96.62 257 GLY B N 1
ATOM 4752 C CA . GLY B 1 257 ? 9.383 22.906 22.891 1 96.62 257 GLY B CA 1
ATOM 4753 C C . GLY B 1 257 ? 8.641 21.672 23.375 1 96.62 257 GLY B C 1
ATOM 4754 O O . GLY B 1 257 ? 8.031 21.688 24.438 1 96.62 257 GLY B O 1
ATOM 4755 N N . SER B 1 258 ? 8.68 20.625 22.688 1 96.19 258 SER B N 1
ATOM 4756 C CA . SER B 1 258 ? 7.957 19.406 23.047 1 96.19 258 SER B CA 1
ATOM 4757 C C . SER B 1 258 ? 8.891 18.203 23.109 1 96.19 258 SER B C 1
ATOM 4759 O O . SER B 1 258 ? 9.883 18.141 22.375 1 96.19 258 SER B O 1
ATOM 4761 N N . ILE B 1 259 ? 8.602 17.266 23.953 1 95.88 259 ILE B N 1
ATOM 4762 C CA . ILE B 1 259 ? 9.352 16.016 24.016 1 95.88 259 ILE B CA 1
ATOM 4763 C C . ILE B 1 259 ? 8.859 15.055 22.938 1 95.88 259 ILE B C 1
ATOM 4765 O O . ILE B 1 259 ? 9.555 14.094 22.594 1 95.88 259 ILE B O 1
ATOM 4769 N N . LYS B 1 260 ? 7.645 15.305 22.453 1 97.12 260 LYS B N 1
ATOM 4770 C CA . LYS B 1 260 ? 7.086 14.477 21.391 1 97.12 260 LYS B CA 1
ATOM 4771 C C . LYS B 1 260 ? 6.992 15.242 20.078 1 97.12 260 LYS B C 1
ATOM 4773 O O . LYS B 1 260 ? 6.277 16.25 19.984 1 97.12 260 LYS B O 1
ATOM 4778 N N . PHE B 1 261 ? 7.727 14.844 19.141 1 98.38 261 PHE B N 1
ATOM 4779 C CA . PHE B 1 261 ? 7.707 15.406 17.797 1 98.38 261 PHE B CA 1
ATOM 4780 C C . PHE B 1 261 ? 8.312 14.438 16.781 1 98.38 261 PHE B C 1
ATOM 4782 O O . PHE B 1 261 ? 9.438 13.977 16.969 1 98.38 261 PHE B O 1
ATOM 4789 N N . GLY B 1 262 ? 7.609 14.125 15.781 1 98.25 262 GLY B N 1
ATOM 4790 C CA . GLY B 1 262 ? 8.055 13.141 14.812 1 98.25 262 GLY B CA 1
ATOM 4791 C C . GLY B 1 262 ? 8.828 13.742 13.656 1 98.25 262 GLY B C 1
ATOM 4792 O O . GLY B 1 262 ? 10.008 14.086 13.797 1 98.25 262 GLY B O 1
ATOM 4793 N N . SER B 1 263 ? 8.109 13.93 12.469 1 98.5 263 SER B N 1
ATOM 4794 C CA . SER B 1 263 ? 8.797 14.375 11.258 1 98.5 263 SER B CA 1
ATOM 4795 C C . SER B 1 263 ? 8.023 15.484 10.555 1 98.5 263 SER B C 1
ATOM 4797 O O . SER B 1 263 ? 6.809 15.609 10.742 1 98.5 263 SER B O 1
ATOM 4799 N N . VAL B 1 264 ? 8.758 16.297 9.867 1 98.69 264 VAL B N 1
ATOM 4800 C CA . VAL B 1 264 ? 8.203 17.188 8.844 1 98.69 264 VAL B CA 1
ATOM 4801 C C . VAL B 1 264 ? 8.555 16.656 7.457 1 98.69 264 VAL B C 1
ATOM 4803 O O . VAL B 1 264 ? 9.734 16.516 7.125 1 98.69 264 VAL B O 1
ATOM 4806 N N . ILE B 1 265 ? 7.523 16.344 6.707 1 98.69 265 ILE B N 1
ATOM 4807 C CA . ILE B 1 265 ? 7.754 15.828 5.363 1 98.69 265 ILE B CA 1
ATOM 4808 C C . ILE B 1 265 ? 7.102 16.75 4.336 1 98.69 265 ILE B C 1
ATOM 4810 O O . ILE B 1 265 ? 5.875 16.859 4.289 1 98.69 265 ILE B O 1
ATOM 4814 N N . GLY B 1 266 ? 7.902 17.359 3.494 1 98.5 266 GLY B N 1
ATOM 4815 C CA . GLY B 1 266 ? 7.445 18.375 2.561 1 98.5 266 GLY B CA 1
ATOM 4816 C C . GLY B 1 266 ? 6.684 17.797 1.38 1 98.5 266 GLY B C 1
ATOM 4817 O O . GLY B 1 266 ? 6.598 16.578 1.225 1 98.5 266 GLY B O 1
ATOM 4818 N N . ASP B 1 267 ? 6.199 18.734 0.544 1 98.56 267 ASP B N 1
ATOM 4819 C CA . ASP B 1 267 ? 5.387 18.375 -0.611 1 98.56 267 ASP B CA 1
ATOM 4820 C C . ASP B 1 267 ? 6.164 17.469 -1.564 1 98.56 267 ASP B C 1
ATOM 4822 O O . ASP B 1 267 ? 7.363 17.672 -1.778 1 98.56 267 ASP B O 1
ATOM 4826 N N . TYR B 1 268 ? 5.527 16.422 -2.156 1 98.19 268 TYR B N 1
ATOM 4827 C CA . TYR B 1 268 ? 5.988 15.57 -3.25 1 98.19 268 TYR B CA 1
ATOM 4828 C C . TYR B 1 268 ? 7.078 14.617 -2.775 1 98.19 268 TYR B C 1
ATOM 4830 O O . TYR B 1 268 ? 7.754 13.984 -3.59 1 98.19 268 TYR B O 1
ATOM 4838 N N . CYS B 1 269 ? 7.273 14.5 -1.49 1 97.81 269 CYS B N 1
ATOM 4839 C CA . CYS B 1 269 ? 8.289 13.578 -1.002 1 97.81 269 CYS B CA 1
ATOM 4840 C C . CYS B 1 269 ? 7.789 12.133 -1.062 1 97.81 269 CYS B C 1
ATOM 4842 O O . CYS B 1 269 ? 6.594 11.883 -0.91 1 97.81 269 CYS B O 1
ATOM 4844 N N . LYS B 1 270 ? 8.711 11.258 -1.3 1 97.56 270 LYS B N 1
ATOM 4845 C CA . LYS B 1 270 ? 8.477 9.82 -1.296 1 97.56 270 LYS B CA 1
ATOM 4846 C C . LYS B 1 270 ? 9.398 9.109 -0.312 1 97.56 270 LYS B C 1
ATOM 4848 O O . LYS B 1 270 ? 10.625 9.242 -0.399 1 97.56 270 LYS B O 1
ATOM 4853 N N . ILE B 1 271 ? 8.805 8.383 0.63 1 97.06 271 ILE B N 1
ATOM 4854 C CA . ILE B 1 271 ? 9.562 7.586 1.583 1 97.06 271 ILE B CA 1
ATOM 4855 C C . ILE B 1 271 ? 9.445 6.105 1.225 1 97.06 271 ILE B C 1
ATOM 4857 O O . ILE B 1 271 ? 8.344 5.555 1.183 1 97.06 271 ILE B O 1
ATOM 4861 N N . ALA B 1 272 ? 10.531 5.438 0.994 1 96.19 272 ALA B N 1
ATOM 4862 C CA . ALA B 1 272 ? 10.539 4.051 0.542 1 96.19 272 ALA B CA 1
ATOM 4863 C C . ALA B 1 272 ? 10.078 3.109 1.649 1 96.19 272 ALA B C 1
ATOM 4865 O O . ALA B 1 272 ? 9.969 3.512 2.811 1 96.19 272 ALA B O 1
ATOM 4866 N N . ILE B 1 273 ? 9.836 1.857 1.242 1 96 273 ILE B N 1
ATOM 4867 C CA . ILE B 1 273 ? 9.367 0.847 2.184 1 96 273 ILE B CA 1
ATOM 4868 C C . ILE B 1 273 ? 10.398 0.645 3.285 1 96 273 ILE B C 1
ATOM 4870 O O . ILE B 1 273 ? 11.602 0.653 3.021 1 96 273 ILE B O 1
ATOM 4874 N N . GLY B 1 274 ? 9.953 0.595 4.535 1 96.06 274 GLY B N 1
ATOM 4875 C CA . GLY B 1 274 ? 10.75 0.155 5.668 1 96.06 274 GLY B CA 1
ATOM 4876 C C . GLY B 1 274 ? 11.695 1.225 6.184 1 96.06 274 GLY B C 1
ATOM 4877 O O . GLY B 1 274 ? 12.531 0.959 7.051 1 96.06 274 GLY B O 1
ATOM 4878 N N . VAL B 1 275 ? 11.648 2.455 5.664 1 95.69 275 VAL B N 1
ATOM 4879 C CA . VAL B 1 275 ? 12.539 3.504 6.137 1 95.69 275 VAL B CA 1
ATOM 4880 C C . VAL B 1 275 ? 12.188 3.881 7.57 1 95.69 275 VAL B C 1
ATOM 4882 O O . VAL B 1 275 ? 11.008 4.062 7.898 1 95.69 275 VAL B O 1
ATOM 4885 N N . MET B 1 276 ? 13.18 3.939 8.461 1 96.81 276 MET B N 1
ATOM 4886 C CA . MET B 1 276 ? 13.023 4.402 9.836 1 96.81 276 MET B CA 1
ATOM 4887 C C . MET B 1 276 ? 13.438 5.863 9.969 1 96.81 276 MET B C 1
ATOM 4889 O O . MET B 1 276 ? 14.617 6.195 9.805 1 96.81 276 MET B O 1
ATOM 4893 N N . LEU B 1 277 ? 12.508 6.758 10.25 1 97.31 277 LEU B N 1
ATOM 4894 C CA . LEU B 1 277 ? 12.781 8.18 10.445 1 97.31 277 LEU B CA 1
ATOM 4895 C C . LEU B 1 277 ? 12.984 8.492 11.922 1 97.31 277 LEU B C 1
ATOM 4897 O O . LEU B 1 277 ? 12.086 8.289 12.742 1 97.31 277 LEU B O 1
ATOM 4901 N N . ASN B 1 278 ? 14.102 9.016 12.242 1 96.94 278 ASN B N 1
ATOM 4902 C CA . ASN B 1 278 ? 14.383 9.375 13.625 1 96.94 278 ASN B CA 1
ATOM 4903 C C . ASN B 1 278 ? 13.555 10.578 14.07 1 96.94 278 ASN B C 1
ATOM 4905 O O . ASN B 1 278 ? 13.078 11.352 13.242 1 96.94 278 ASN B O 1
ATOM 4909 N N . THR B 1 279 ? 13.477 10.734 15.367 1 97.5 279 THR B N 1
ATOM 4910 C CA . THR B 1 279 ? 12.742 11.844 15.961 1 97.5 279 THR B CA 1
ATOM 4911 C C . THR B 1 279 ? 13.258 13.18 15.438 1 97.5 279 THR B C 1
ATOM 4913 O O . THR B 1 279 ? 14.469 13.414 15.406 1 97.5 279 THR B O 1
ATOM 4916 N N . GLY B 1 280 ? 12.344 13.992 14.945 1 97.94 280 GLY B N 1
ATOM 4917 C CA . GLY B 1 280 ? 12.711 15.344 14.531 1 97.94 280 GLY B CA 1
ATOM 4918 C C . GLY B 1 280 ? 13.242 15.406 13.117 1 97.94 280 GLY B C 1
ATOM 4919 O O . GLY B 1 280 ? 13.82 16.422 12.711 1 97.94 280 GLY B O 1
ATOM 4920 N N . THR B 1 281 ? 13.055 14.383 12.305 1 97.88 281 THR B N 1
ATOM 4921 C CA . THR B 1 281 ? 13.547 14.359 10.93 1 97.88 281 THR B CA 1
ATOM 4922 C C . THR B 1 281 ? 12.742 15.32 10.055 1 97.88 281 THR B C 1
ATOM 4924 O O . THR B 1 281 ? 11.516 15.367 10.133 1 97.88 281 THR B O 1
ATOM 4927 N N . VAL B 1 282 ? 13.461 16.125 9.234 1 98.25 282 VAL B N 1
ATOM 4928 C CA . VAL B 1 282 ? 12.828 17.016 8.266 1 98.25 282 VAL B CA 1
ATOM 4929 C C . VAL B 1 282 ? 13.227 16.609 6.852 1 98.25 282 VAL B C 1
ATOM 4931 O O . VAL B 1 282 ? 14.406 16.672 6.488 1 98.25 282 VAL B O 1
ATOM 4934 N N . ILE B 1 283 ? 12.266 16.141 6.117 1 97.5 283 ILE B N 1
ATOM 4935 C CA . ILE B 1 283 ? 12.461 15.859 4.699 1 97.5 283 ILE B CA 1
ATOM 4936 C C . ILE B 1 283 ? 11.867 17 3.867 1 97.5 283 ILE B C 1
ATOM 4938 O O . ILE B 1 283 ? 10.648 17.141 3.799 1 97.5 283 ILE B O 1
ATOM 4942 N N . ASP B 1 284 ? 12.711 17.703 3.215 1 97.56 284 ASP B N 1
ATOM 4943 C CA . ASP B 1 284 ? 12.281 18.906 2.508 1 97.56 284 ASP B CA 1
ATOM 4944 C C . ASP B 1 284 ? 11.719 18.547 1.13 1 97.56 284 ASP B C 1
ATOM 4946 O O . ASP B 1 284 ? 11.664 17.375 0.753 1 97.56 284 ASP B O 1
ATOM 4950 N N . PHE B 1 285 ? 11.336 19.344 0.388 1 98 285 PHE B N 1
ATOM 4951 C CA . PHE B 1 285 ? 10.484 19.375 -0.799 1 98 285 PHE B CA 1
ATOM 4952 C C . PHE B 1 285 ? 11.008 18.391 -1.852 1 98 285 PHE B C 1
ATOM 4954 O O . PHE B 1 285 ? 12.18 18.453 -2.234 1 98 285 PHE B O 1
ATOM 4961 N N . GLY B 1 286 ? 10.133 17.453 -2.305 1 97.31 286 GLY B N 1
ATOM 4962 C CA . GLY B 1 286 ? 10.352 16.688 -3.523 1 97.31 286 GLY B CA 1
ATOM 4963 C C . GLY B 1 286 ? 11.461 15.664 -3.395 1 97.31 286 GLY B C 1
ATOM 4964 O O . GLY B 1 286 ? 12.133 15.344 -4.379 1 97.31 286 GLY B O 1
ATOM 4965 N N . SER B 1 287 ? 11.742 15.211 -2.223 1 95.62 287 SER B N 1
ATOM 4966 C CA . SER B 1 287 ? 12.852 14.273 -2.021 1 95.62 287 SER B CA 1
ATOM 4967 C C . SER B 1 287 ? 12.359 12.828 -2.037 1 95.62 287 SER B C 1
ATOM 4969 O O . SER B 1 287 ? 11.258 12.539 -1.57 1 95.62 287 SER B O 1
ATOM 4971 N N . ASN B 1 288 ? 13.133 12.016 -2.604 1 94.88 288 ASN B N 1
ATOM 4972 C CA . ASN B 1 288 ? 12.961 10.562 -2.582 1 94.88 288 ASN B CA 1
ATOM 4973 C C . ASN B 1 288 ? 13.93 9.898 -1.607 1 94.88 288 ASN B C 1
ATOM 4975 O O . ASN B 1 288 ? 15.141 9.875 -1.849 1 94.88 288 ASN B O 1
ATOM 4979 N N . VAL B 1 289 ? 13.422 9.305 -0.548 1 92.94 289 VAL B N 1
ATOM 4980 C CA . VAL B 1 289 ? 14.273 8.773 0.508 1 92.94 289 VAL B CA 1
ATOM 4981 C C . VAL B 1 289 ? 14.258 7.246 0.469 1 92.94 289 VAL B C 1
ATOM 4983 O O . VAL B 1 289 ? 13.219 6.625 0.732 1 92.94 289 VAL B O 1
ATOM 4986 N N . VAL B 1 290 ? 15.352 6.594 0.133 1 91.31 290 VAL B N 1
ATOM 4987 C CA . VAL B 1 290 ? 15.555 5.148 0.142 1 91.31 290 VAL B CA 1
ATOM 4988 C C . VAL B 1 290 ? 16.688 4.793 1.096 1 91.31 290 VAL B C 1
ATOM 4990 O O . VAL B 1 290 ? 17.875 4.98 0.771 1 91.31 290 VAL B O 1
ATOM 4993 N N . SER B 1 291 ? 16.344 4.359 2.285 1 85.94 291 SER B N 1
ATOM 4994 C CA . SER B 1 291 ? 17.297 4.055 3.348 1 85.94 291 SER B CA 1
ATOM 4995 C C . SER B 1 291 ? 16.688 3.125 4.391 1 85.94 291 SER B C 1
ATOM 4997 O O . SER B 1 291 ? 15.461 2.936 4.422 1 85.94 291 SER B O 1
ATOM 4999 N N . SER B 1 292 ? 17.594 2.527 5.109 1 87.38 292 SER B N 1
ATOM 5000 C CA . SER B 1 292 ? 17.094 1.779 6.258 1 87.38 292 SER B CA 1
ATOM 5001 C C . SER B 1 292 ? 16.719 2.713 7.402 1 87.38 292 SER B C 1
ATOM 5003 O O . SER B 1 292 ? 15.648 2.561 8 1 87.38 292 SER B O 1
ATOM 5005 N N . ARG B 1 293 ? 17.594 3.703 7.668 1 91.81 293 ARG B N 1
ATOM 5006 C CA . ARG B 1 293 ? 17.359 4.676 8.734 1 91.81 293 ARG B CA 1
ATOM 5007 C C . ARG B 1 293 ? 17.891 6.051 8.336 1 91.81 293 ARG B C 1
ATOM 5009 O O . ARG B 1 293 ? 18.938 6.16 7.684 1 91.81 293 ARG B O 1
ATOM 5016 N N . ILE B 1 294 ? 17.141 7.082 8.758 1 92.69 294 ILE B N 1
ATOM 5017 C CA . ILE B 1 294 ? 17.609 8.43 8.438 1 92.69 294 ILE B CA 1
ATOM 5018 C C . ILE B 1 294 ? 17.156 9.398 9.523 1 92.69 294 ILE B C 1
ATOM 5020 O O . ILE B 1 294 ? 16.188 9.141 10.234 1 92.69 294 ILE B O 1
ATOM 5024 N N . GLY B 1 295 ? 17.906 10.578 9.641 1 93.62 295 GLY B N 1
ATOM 5025 C CA . GLY B 1 295 ? 17.609 11.641 10.586 1 93.62 295 GLY B CA 1
ATOM 5026 C C . GLY B 1 295 ? 18.109 13 10.141 1 93.62 295 GLY B C 1
ATOM 5027 O O . GLY B 1 295 ? 18.75 13.117 9.102 1 93.62 295 GLY B O 1
ATOM 5028 N N . GLY B 1 296 ? 17.719 13.969 10.914 1 95.19 296 GLY B N 1
ATOM 5029 C CA . GLY B 1 296 ? 18.156 15.32 10.609 1 95.19 296 GLY B CA 1
ATOM 5030 C C . GLY B 1 296 ? 17.391 15.961 9.477 1 95.19 296 GLY B C 1
ATOM 5031 O O . GLY B 1 296 ? 16.156 15.828 9.398 1 95.19 296 GLY B O 1
ATOM 5032 N N . TYR B 1 297 ? 18.172 16.719 8.641 1 96.31 297 TYR B N 1
ATOM 5033 C CA . TYR B 1 297 ? 17.562 17.484 7.559 1 96.31 297 TYR B CA 1
ATOM 5034 C C . TYR B 1 297 ? 17.969 16.938 6.199 1 96.31 297 TYR B C 1
ATOM 5036 O O . TYR B 1 297 ? 19.156 16.734 5.941 1 96.31 297 TYR B O 1
ATOM 5044 N N . ILE B 1 298 ? 17 16.641 5.371 1 95.44 298 ILE B N 1
ATOM 5045 C CA . ILE B 1 298 ? 17.234 16.219 3.992 1 95.44 298 ILE B CA 1
ATOM 5046 C C . ILE B 1 298 ? 16.844 17.344 3.037 1 95.44 298 ILE B C 1
ATOM 5048 O O . ILE B 1 298 ? 15.695 17.797 3.035 1 95.44 298 ILE B O 1
ATOM 5052 N N . SER B 1 299 ? 17.734 17.781 2.207 1 95.06 299 SER B N 1
ATOM 5053 C CA . SER B 1 299 ? 17.547 18.938 1.337 1 95.06 299 SER B CA 1
ATOM 5054 C C . SER B 1 299 ? 16.516 18.672 0.254 1 95.06 299 SER B C 1
ATOM 5056 O O . SER B 1 299 ? 16.25 17.516 -0.073 1 95.06 299 SER B O 1
ATOM 5058 N N . PRO B 1 300 ? 15.953 19.75 -0.319 1 96.62 300 PRO B N 1
ATOM 5059 C CA . PRO B 1 300 ? 14.992 19.547 -1.407 1 96.62 300 PRO B CA 1
ATOM 5060 C C . PRO B 1 300 ? 15.594 18.781 -2.588 1 96.62 300 PRO B C 1
ATOM 5062 O O . PRO B 1 300 ? 16.766 18.953 -2.906 1 96.62 300 PRO B O 1
ATOM 5065 N N . PHE B 1 301 ? 14.812 17.953 -3.184 1 96.56 301 PHE B N 1
ATOM 5066 C CA . PHE B 1 301 ? 15.125 17.25 -4.422 1 96.56 301 PHE B CA 1
ATOM 5067 C C . PHE B 1 301 ? 16.25 16.25 -4.203 1 96.56 301 PHE B C 1
ATOM 5069 O O . PHE B 1 301 ? 17.094 16.047 -5.082 1 96.56 301 PHE B O 1
ATOM 5076 N N . THR B 1 302 ? 16.344 15.711 -3.039 1 93.44 302 THR B N 1
ATOM 5077 C CA . THR B 1 302 ? 17.312 14.648 -2.781 1 93.44 302 THR B CA 1
ATOM 5078 C C . THR B 1 302 ? 16.828 13.32 -3.355 1 93.44 302 THR B C 1
ATOM 5080 O O . THR B 1 302 ? 15.656 12.969 -3.221 1 93.44 302 THR B O 1
ATOM 5083 N N . TRP B 1 303 ? 17.734 12.625 -4.152 1 88.38 303 TRP B N 1
ATOM 5084 C CA . TRP B 1 303 ? 17.422 11.32 -4.727 1 88.38 303 TRP B CA 1
ATOM 5085 C C . TRP B 1 303 ? 18.203 10.219 -4.023 1 88.38 303 TRP B C 1
ATOM 5087 O O . TRP B 1 303 ? 19.375 9.984 -4.328 1 88.38 303 TRP B O 1
ATOM 5097 N N . ALA B 1 304 ? 17.578 9.461 -3.25 1 70.81 304 ALA B N 1
ATOM 5098 C CA . ALA B 1 304 ? 18.094 8.266 -2.582 1 70.81 304 ALA B CA 1
ATOM 5099 C C . ALA B 1 304 ? 19.219 8.617 -1.606 1 70.81 304 ALA B C 1
ATOM 5101 O O . ALA B 1 304 ? 19.438 9.789 -1.305 1 70.81 304 ALA B O 1
ATOM 5102 N N . GLU B 1 305 ? 19.922 7.652 -1.004 1 64.56 305 GLU B N 1
ATOM 5103 C CA . GLU B 1 305 ? 20.953 7.824 0.023 1 64.56 305 GLU B CA 1
ATOM 5104 C C . GLU B 1 305 ? 22.219 8.414 -0.564 1 64.56 305 GLU B C 1
ATOM 5106 O O . GLU B 1 305 ? 23.062 8.953 0.168 1 64.56 305 GLU B O 1
ATOM 5111 N N . SER B 1 306 ? 22.125 8.375 -1.905 1 59.81 306 SER B N 1
ATOM 5112 C CA . SER B 1 306 ? 23.391 8.734 -2.529 1 59.81 306 SER B CA 1
ATOM 5113 C C . SER B 1 306 ? 23.641 10.242 -2.455 1 59.81 306 SER B C 1
ATOM 5115 O O . SER B 1 306 ? 24.75 10.711 -2.699 1 59.81 306 SER B O 1
ATOM 5117 N N . GLY B 1 307 ? 22.672 10.961 -1.956 1 67.88 307 GLY B N 1
ATOM 5118 C CA . GLY B 1 307 ? 22.844 12.406 -1.871 1 67.88 307 GLY B CA 1
ATOM 5119 C C . GLY B 1 307 ? 22.797 13.094 -3.223 1 67.88 307 GLY B C 1
ATOM 5120 O O . GLY B 1 307 ? 23.016 14.305 -3.32 1 67.88 307 GLY B O 1
ATOM 5121 N N . GLN B 1 308 ? 22.562 12.312 -4.332 1 83.69 308 GLN B N 1
ATOM 5122 C CA . GLN B 1 308 ? 22.406 12.93 -5.645 1 83.69 308 GLN B CA 1
ATOM 5123 C C . GLN B 1 308 ? 21.062 13.633 -5.773 1 83.69 308 GLN B C 1
ATOM 5125 O O . GLN B 1 308 ? 20.062 13.188 -5.207 1 83.69 308 GLN B O 1
ATOM 5130 N N . PRO B 1 309 ? 21.156 14.719 -6.516 1 90.56 309 PRO B N 1
ATOM 5131 C CA . PRO B 1 309 ? 19.891 15.453 -6.668 1 90.56 309 PRO B CA 1
ATOM 5132 C C . PRO B 1 309 ? 18.938 14.789 -7.664 1 90.56 309 PRO B C 1
ATOM 5134 O O . PRO B 1 309 ? 19.391 14.133 -8.609 1 90.56 309 PRO B O 1
ATOM 5137 N N . TYR B 1 310 ? 17.703 14.945 -7.398 1 92.44 310 TYR B N 1
ATOM 5138 C CA . TYR B 1 310 ? 16.656 14.617 -8.359 1 92.44 310 TYR B CA 1
ATOM 5139 C C . TYR B 1 310 ? 16.75 15.508 -9.594 1 92.44 310 TYR B C 1
ATOM 5141 O O . TYR B 1 310 ? 16.719 16.734 -9.492 1 92.44 310 TYR B O 1
ATOM 5149 N N . ILE B 1 311 ? 16.938 14.898 -10.781 1 93 311 ILE B N 1
ATOM 5150 C CA . ILE B 1 311 ? 17 15.695 -12.008 1 93 311 ILE B CA 1
ATOM 5151 C C . ILE B 1 311 ? 15.672 16.422 -12.219 1 93 311 ILE B C 1
ATOM 5153 O O . ILE B 1 311 ? 14.609 15.797 -12.211 1 93 311 ILE B O 1
ATOM 5157 N N . LEU B 1 312 ? 15.734 17.75 -12.422 1 95.81 312 LEU B N 1
ATOM 5158 C CA . LEU B 1 312 ? 14.547 18.594 -12.43 1 95.81 312 LEU B CA 1
ATOM 5159 C C . LEU B 1 312 ? 13.523 18.078 -13.43 1 95.81 312 LEU B C 1
ATOM 5161 O O . LEU B 1 312 ? 12.344 17.922 -13.102 1 95.81 312 LEU B O 1
ATOM 5165 N N . ASP B 1 313 ? 13.961 17.75 -14.633 1 96 313 ASP B N 1
ATOM 5166 C CA . ASP B 1 313 ? 13.031 17.328 -15.672 1 96 313 ASP B CA 1
ATOM 5167 C C . ASP B 1 313 ? 12.359 16 -15.297 1 96 313 ASP B C 1
ATOM 5169 O O . ASP B 1 313 ? 11.18 15.805 -15.594 1 96 313 ASP B O 1
ATOM 5173 N N . LEU B 1 314 ? 13.078 15.156 -14.711 1 94.94 314 LEU B N 1
ATOM 5174 C CA . LEU B 1 314 ? 12.516 13.883 -14.266 1 94.94 314 LEU B CA 1
ATOM 5175 C C . LEU B 1 314 ? 11.531 14.086 -13.117 1 94.94 314 LEU B C 1
ATOM 5177 O O . LEU B 1 314 ? 10.477 13.461 -13.078 1 94.94 314 LEU B O 1
ATOM 5181 N N . PHE B 1 315 ? 11.883 14.977 -12.211 1 96.44 315 PHE B N 1
ATOM 5182 C CA . PHE B 1 315 ? 10.977 15.289 -11.117 1 96.44 315 PHE B CA 1
ATOM 5183 C C . PHE B 1 315 ? 9.648 15.828 -11.641 1 96.44 315 PHE B C 1
ATOM 5185 O O . PHE B 1 315 ? 8.578 15.375 -11.219 1 96.44 315 PHE B O 1
ATOM 5192 N N . LEU B 1 316 ? 9.758 16.781 -12.508 1 97.38 316 LEU B N 1
ATOM 5193 C CA . LEU B 1 316 ? 8.555 17.406 -13.055 1 97.38 316 LEU B CA 1
ATOM 5194 C C . LEU B 1 316 ? 7.711 16.375 -13.812 1 97.38 316 LEU B C 1
ATOM 5196 O O . LEU B 1 316 ? 6.48 16.391 -13.711 1 97.38 316 LEU B O 1
ATOM 5200 N N . ARG B 1 317 ? 8.352 15.555 -14.555 1 95.94 317 ARG B N 1
ATOM 5201 C CA . ARG B 1 317 ? 7.656 14.484 -15.266 1 95.94 317 ARG B CA 1
ATOM 5202 C C . ARG B 1 317 ? 6.918 13.57 -14.289 1 95.94 317 ARG B C 1
ATOM 5204 O O . ARG B 1 317 ? 5.738 13.273 -14.477 1 95.94 317 ARG B O 1
ATOM 5211 N N . ASP B 1 318 ? 7.586 13.141 -13.273 1 95.31 318 ASP B N 1
ATOM 5212 C CA . ASP B 1 318 ? 7 12.234 -12.289 1 95.31 318 ASP B CA 1
ATOM 5213 C C . ASP B 1 318 ? 5.848 12.914 -11.547 1 95.31 318 ASP B C 1
ATOM 5215 O O . ASP B 1 318 ? 4.809 12.297 -11.312 1 95.31 318 ASP B O 1
ATOM 5219 N N . ALA B 1 319 ? 6.016 14.148 -11.148 1 96.5 319 ALA B N 1
ATOM 5220 C CA . ALA B 1 319 ? 4.965 14.906 -10.469 1 96.5 319 ALA B CA 1
ATOM 5221 C C . ALA B 1 319 ? 3.705 14.984 -11.32 1 96.5 319 ALA B C 1
ATOM 5223 O O . ALA B 1 319 ? 2.596 14.789 -10.82 1 96.5 319 ALA B O 1
ATOM 5224 N N . ARG B 1 320 ? 3.881 15.258 -12.594 1 96.5 320 ARG B N 1
ATOM 5225 C CA . ARG B 1 320 ? 2.74 15.344 -13.5 1 96.5 320 ARG B CA 1
ATOM 5226 C C . ARG B 1 320 ? 2.033 13.992 -13.609 1 96.5 320 ARG B C 1
ATOM 5228 O O . ARG B 1 320 ? 0.802 13.938 -13.656 1 96.5 320 ARG B O 1
ATOM 5235 N N . LYS B 1 321 ? 2.812 12.953 -13.672 1 94.44 321 LYS B N 1
ATOM 5236 C CA . LYS B 1 321 ? 2.256 11.609 -13.75 1 94.44 321 LYS B CA 1
ATOM 5237 C C . LYS B 1 321 ? 1.42 11.289 -12.516 1 94.44 321 LYS B C 1
ATOM 5239 O O . LYS B 1 321 ? 0.298 10.789 -12.625 1 94.44 321 LYS B O 1
ATOM 5244 N N . ILE B 1 322 ? 1.901 11.586 -11.398 1 94.69 322 ILE B N 1
ATOM 5245 C CA . ILE B 1 322 ? 1.235 11.32 -10.125 1 94.69 322 ILE B CA 1
ATOM 5246 C C . ILE B 1 322 ? -0.049 12.141 -10.031 1 94.69 322 ILE B C 1
ATOM 5248 O O . ILE B 1 322 ? -1.094 11.633 -9.625 1 94.69 322 ILE B O 1
ATOM 5252 N N . MET B 1 323 ? -0.015 13.359 -10.43 1 96.62 323 MET B N 1
ATOM 5253 C CA . MET B 1 323 ? -1.175 14.242 -10.375 1 96.62 323 MET B CA 1
ATOM 5254 C C . MET B 1 323 ? -2.258 13.781 -11.344 1 96.62 323 MET B C 1
ATOM 5256 O O . MET B 1 323 ? -3.447 13.844 -11.023 1 96.62 323 MET B O 1
ATOM 5260 N N . ALA B 1 324 ? -1.832 13.289 -12.5 1 95.19 324 ALA B N 1
ATOM 5261 C CA . ALA B 1 324 ? -2.777 12.844 -13.516 1 95.19 324 ALA B CA 1
ATOM 5262 C C . ALA B 1 324 ? -3.625 11.68 -13.008 1 95.19 324 ALA B C 1
ATOM 5264 O O . ALA B 1 324 ? -4.797 11.555 -13.367 1 95.19 324 ALA B O 1
ATOM 5265 N N . ARG B 1 325 ? -3.045 10.898 -12.125 1 92.62 325 ARG B N 1
ATOM 5266 C CA . ARG B 1 325 ? -3.768 9.766 -11.547 1 92.62 325 ARG B CA 1
ATOM 5267 C C . ARG B 1 325 ? -4.953 10.242 -10.711 1 92.62 325 ARG B C 1
ATOM 5269 O O . ARG B 1 325 ? -5.84 9.461 -10.383 1 92.62 325 ARG B O 1
ATOM 5276 N N . ARG B 1 326 ? -4.938 11.492 -10.266 1 96 326 ARG B N 1
ATOM 5277 C CA . ARG B 1 326 ? -6.016 12.078 -9.477 1 96 326 ARG B CA 1
ATOM 5278 C C . ARG B 1 326 ? -6.754 13.156 -10.266 1 96 326 ARG B C 1
ATOM 5280 O O . ARG B 1 326 ? -7.422 14.016 -9.68 1 96 326 ARG B O 1
ATOM 5287 N N . ASN B 1 327 ? -6.539 13.195 -11.555 1 95.62 327 ASN B N 1
ATOM 5288 C CA . ASN B 1 327 ? -7.152 14.156 -12.469 1 95.62 327 ASN B CA 1
ATOM 5289 C C . ASN B 1 327 ? -6.773 15.594 -12.109 1 95.62 327 ASN B C 1
ATOM 5291 O O . ASN B 1 327 ? -7.629 16.484 -12.094 1 95.62 327 ASN B O 1
ATOM 5295 N N . ARG B 1 328 ? -5.531 15.758 -11.656 1 96.19 328 ARG B N 1
ATOM 5296 C CA . ARG B 1 328 ? -4.961 17.078 -11.391 1 96.19 328 ARG B CA 1
ATOM 5297 C C . ARG B 1 328 ? -3.793 17.359 -12.32 1 96.19 328 ARG B C 1
ATOM 5299 O O . ARG B 1 328 ? -3.232 16.453 -12.93 1 96.19 328 ARG B O 1
ATOM 5306 N N . GLU B 1 329 ? -3.51 18.656 -12.461 1 95.69 329 GLU B N 1
ATOM 5307 C CA . GLU B 1 329 ? -2.4 19.062 -13.312 1 95.69 329 GLU B CA 1
ATOM 5308 C C . GLU B 1 329 ? -1.495 20.062 -12.594 1 95.69 329 GLU B C 1
ATOM 5310 O O . GLU B 1 329 ? -1.965 20.859 -11.781 1 95.69 329 GLU B O 1
ATOM 5315 N N . LEU B 1 330 ? -0.255 19.953 -12.852 1 95.19 330 LEU B N 1
ATOM 5316 C CA . LEU B 1 330 ? 0.706 20.953 -12.383 1 95.19 330 LEU B CA 1
ATOM 5317 C C . LEU B 1 330 ? 0.579 22.234 -13.188 1 95.19 330 LEU B C 1
ATOM 5319 O O . LEU B 1 330 ? 0.801 22.25 -14.398 1 95.19 330 LEU B O 1
ATOM 5323 N N . THR B 1 331 ? 0.281 23.328 -12.547 1 94.56 331 THR B N 1
ATOM 5324 C CA . THR B 1 331 ? 0.055 24.594 -13.25 1 94.56 331 THR B CA 1
ATOM 5325 C C . THR B 1 331 ? 1.378 25.203 -13.703 1 94.56 331 THR B C 1
ATOM 5327 O O . THR B 1 331 ? 2.445 24.812 -13.227 1 94.56 331 THR B O 1
ATOM 5330 N N . LEU B 1 332 ? 1.229 26.141 -14.609 1 95.44 332 LEU B N 1
ATOM 5331 C CA . LEU B 1 332 ? 2.42 26.844 -15.086 1 95.44 332 LEU B CA 1
ATOM 5332 C C . LEU B 1 332 ? 3.094 27.609 -13.945 1 95.44 332 LEU B C 1
ATOM 5334 O O . LEU B 1 332 ? 4.32 27.594 -13.828 1 95.44 332 LEU B O 1
ATOM 5338 N N . SER B 1 333 ? 2.316 28.219 -13.109 1 95.75 333 SER B N 1
ATOM 5339 C CA . SER B 1 333 ? 2.857 28.984 -11.992 1 95.75 333 SER B CA 1
ATOM 5340 C C . SER B 1 333 ? 3.547 28.062 -10.984 1 95.75 333 SER B C 1
ATOM 5342 O O . SER B 1 333 ? 4.598 28.406 -10.445 1 95.75 333 SER B O 1
ATOM 5344 N N . GLU B 1 334 ? 2.947 26.953 -10.711 1 95.25 334 GLU B N 1
ATOM 5345 C CA . GLU B 1 334 ? 3.58 25.984 -9.812 1 95.25 334 GLU B CA 1
ATOM 5346 C C . GLU B 1 334 ? 4.895 25.469 -10.398 1 95.25 334 GLU B C 1
ATOM 5348 O O . GLU B 1 334 ? 5.891 25.344 -9.68 1 95.25 334 GLU B O 1
ATOM 5353 N N . THR B 1 335 ? 4.863 25.188 -11.688 1 96.88 335 THR B N 1
ATOM 5354 C CA . THR B 1 335 ? 6.066 24.734 -12.375 1 96.88 335 THR B CA 1
ATOM 5355 C C . THR B 1 335 ? 7.188 25.75 -12.25 1 96.88 335 THR B C 1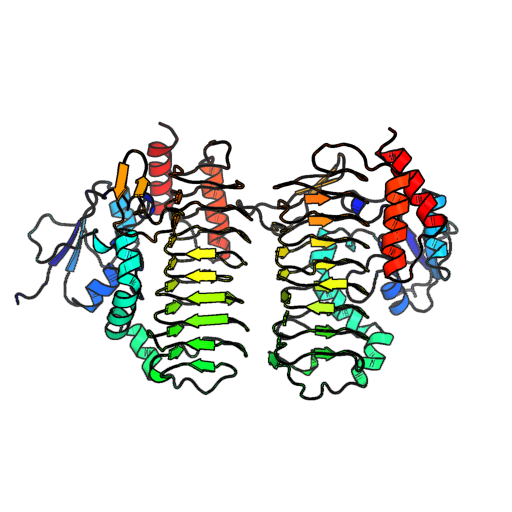
ATOM 5357 O O . THR B 1 335 ? 8.336 25.406 -11.984 1 96.88 335 THR B O 1
ATOM 5360 N N . GLU B 1 336 ? 6.816 26.953 -12.438 1 96.81 336 GLU B N 1
ATOM 5361 C CA . GLU B 1 336 ? 7.797 28.031 -12.336 1 96.81 336 GLU B CA 1
ATOM 5362 C C . GLU B 1 336 ? 8.375 28.125 -10.93 1 96.81 336 GLU B C 1
ATOM 5364 O O . GLU B 1 336 ? 9.586 28.281 -10.758 1 96.81 336 GLU B O 1
ATOM 5369 N N . LEU B 1 337 ? 7.535 28.016 -9.93 1 97.5 337 LEU B N 1
ATOM 5370 C CA . LEU B 1 337 ? 8.008 28.062 -8.547 1 97.5 337 LEU B CA 1
ATOM 5371 C C . LEU B 1 337 ? 8.969 26.906 -8.266 1 97.5 337 LEU B C 1
ATOM 5373 O O . LEU B 1 337 ? 9.969 27.078 -7.574 1 97.5 337 LEU B O 1
ATOM 5377 N N . ILE B 1 338 ? 8.648 25.766 -8.781 1 97.75 338 ILE B N 1
ATOM 5378 C CA . ILE B 1 338 ? 9.492 24.594 -8.578 1 97.75 338 ILE B CA 1
ATOM 5379 C C . ILE B 1 338 ? 10.852 24.797 -9.25 1 97.75 338 ILE B C 1
ATOM 5381 O O . ILE B 1 338 ? 11.891 24.469 -8.688 1 97.75 338 ILE B O 1
ATOM 5385 N N . ARG B 1 339 ? 10.844 25.375 -10.422 1 97.25 339 ARG B N 1
ATOM 5386 C CA . ARG B 1 339 ? 12.086 25.672 -11.133 1 97.25 339 ARG B CA 1
ATOM 5387 C C . ARG B 1 339 ? 12.945 26.641 -10.336 1 97.25 339 ARG B C 1
ATOM 5389 O O . ARG B 1 339 ? 14.156 26.438 -10.203 1 97.25 339 ARG B O 1
ATOM 5396 N N . ILE B 1 340 ? 12.352 27.656 -9.852 1 97.06 340 ILE B N 1
ATOM 5397 C CA . ILE B 1 340 ? 13.062 28.656 -9.062 1 97.06 340 ILE B CA 1
ATOM 5398 C C . ILE B 1 340 ? 13.664 28 -7.824 1 97.06 340 ILE B C 1
ATOM 5400 O O . ILE B 1 340 ? 14.82 28.25 -7.484 1 97.06 340 ILE B O 1
ATOM 5404 N N . LEU B 1 341 ? 12.82 27.188 -7.195 1 96.88 341 LEU B N 1
ATOM 5405 C CA . LEU B 1 341 ? 13.297 26.484 -6.008 1 96.88 341 LEU B CA 1
ATOM 5406 C C . LEU B 1 341 ? 14.484 25.594 -6.344 1 96.88 341 LEU B C 1
ATOM 5408 O O . LEU B 1 341 ? 15.477 25.578 -5.613 1 96.88 341 LEU B O 1
ATOM 5412 N N . TYR B 1 342 ? 14.383 24.859 -7.402 1 97 342 TYR B N 1
ATOM 5413 C CA . TYR B 1 342 ? 15.445 23.953 -7.816 1 97 342 TYR B CA 1
ATOM 5414 C C . TYR B 1 342 ? 16.734 24.719 -8.07 1 97 342 TYR B C 1
ATOM 5416 O O . TYR B 1 342 ? 17.812 24.281 -7.641 1 97 342 TYR B O 1
ATOM 5424 N N . GLU B 1 343 ? 16.688 25.844 -8.766 1 95.69 343 GLU B N 1
ATOM 5425 C CA . GLU B 1 343 ? 17.859 26.656 -9.078 1 95.69 343 GLU B CA 1
ATOM 5426 C C . GLU B 1 343 ? 18.5 27.203 -7.812 1 95.69 343 GLU B C 1
ATOM 5428 O O . GLU B 1 343 ? 19.719 27.297 -7.719 1 95.69 343 GLU B O 1
ATOM 5433 N N . SER B 1 344 ? 17.688 27.484 -6.883 1 94.06 344 SER B N 1
ATOM 5434 C CA . SER B 1 344 ? 18.188 28.109 -5.656 1 94.06 344 SER B CA 1
ATOM 5435 C C . SER B 1 344 ? 18.812 27.062 -4.73 1 94.06 344 SER B C 1
ATOM 5437 O O . SER B 1 344 ? 19.734 27.375 -3.977 1 94.06 344 SER B O 1
ATOM 5439 N N . LYS B 1 345 ? 18.297 25.766 -4.805 1 92.81 345 LYS B N 1
ATOM 5440 C CA . LYS B 1 345 ? 18.688 24.797 -3.777 1 92.81 345 LYS B CA 1
ATOM 5441 C C . LYS B 1 345 ? 19.656 23.75 -4.34 1 92.81 345 LYS B C 1
ATOM 5443 O O . LYS B 1 345 ? 20.438 23.172 -3.596 1 92.81 345 LYS B O 1
ATOM 5448 N N . VAL B 1 346 ? 19.547 23.438 -5.578 1 88.81 346 VAL B N 1
ATOM 5449 C CA . VAL B 1 346 ? 20.344 22.359 -6.16 1 88.81 346 VAL B CA 1
ATOM 5450 C C . VAL B 1 346 ? 21.5 22.938 -6.977 1 88.81 346 VAL B C 1
ATOM 5452 O O . VAL B 1 346 ? 22.625 22.484 -6.871 1 88.81 346 VAL B O 1
ATOM 5455 N N . LYS B 1 347 ? 21.25 23.812 -8.07 1 75.19 347 LYS B N 1
ATOM 5456 C CA . LYS B 1 347 ? 22.266 24.328 -8.984 1 75.19 347 LYS B CA 1
ATOM 5457 C C . LYS B 1 347 ? 23.141 25.375 -8.297 1 75.19 347 LYS B C 1
ATOM 5459 O O . LYS B 1 347 ? 23.984 26 -8.945 1 75.19 347 LYS B O 1
ATOM 5464 N N . LYS B 1 348 ? 23.219 25.453 -6.863 1 55.78 348 LYS B N 1
ATOM 5465 C CA . LYS B 1 348 ? 24.203 26.391 -6.324 1 55.78 348 LYS B CA 1
ATOM 5466 C C . LYS B 1 348 ? 25.609 25.812 -6.371 1 55.78 348 LYS B C 1
ATOM 5468 O O . LYS B 1 348 ? 25.797 24.609 -6.191 1 55.78 348 LYS B O 1
#